Protein AF-A0A3B9IIK7-F1 (afdb_monomer_lite)

pLDDT: mean 71.23, std 21.03, range [29.05, 95.19]

Radius of gyration: 38.3 Å; chains: 1; bounding box: 77×109×126 Å

Structure (mmCIF, N/CA/C/O backbone):
data_AF-A0A3B9IIK7-F1
#
_entry.id   AF-A0A3B9IIK7-F1
#
loop_
_atom_site.group_PDB
_atom_site.id
_atom_site.type_symbol
_atom_site.label_atom_id
_atom_site.label_alt_id
_atom_site.label_comp_id
_atom_site.label_asym_id
_atom_site.label_entity_id
_atom_site.label_seq_id
_atom_site.pdbx_PDB_ins_code
_atom_site.Cartn_x
_atom_site.Cartn_y
_atom_site.Cartn_z
_atom_site.occupancy
_atom_site.B_iso_or_equiv
_atom_site.auth_seq_id
_atom_site.auth_comp_id
_atom_site.auth_asym_id
_atom_site.auth_atom_id
_atom_site.pdbx_PDB_model_num
ATOM 1 N N . MET A 1 1 ? 5.648 -10.644 32.430 1.00 85.00 1 MET A N 1
ATOM 2 C CA . MET A 1 1 ? 6.437 -9.452 32.807 1.00 85.00 1 MET A CA 1
ATOM 3 C C . MET A 1 1 ? 5.777 -8.237 32.180 1.00 85.00 1 MET A C 1
ATOM 5 O O . MET A 1 1 ? 5.478 -8.289 30.990 1.00 85.00 1 MET A O 1
ATOM 9 N N . ARG A 1 2 ? 5.523 -7.202 32.977 1.00 89.81 2 ARG A N 1
ATOM 10 C CA . ARG A 1 2 ? 4.944 -5.914 32.587 1.00 89.81 2 ARG A CA 1
ATOM 11 C C . ARG A 1 2 ? 6.006 -4.844 32.791 1.00 89.81 2 ARG A C 1
ATOM 13 O O . ARG A 1 2 ? 6.640 -4.828 33.842 1.00 89.81 2 ARG A O 1
ATOM 20 N N . LEU A 1 3 ? 6.192 -3.984 31.799 1.00 92.25 3 LEU A N 1
ATOM 21 C CA . LEU A 1 3 ? 7.087 -2.835 31.883 1.00 92.25 3 LEU A CA 1
ATOM 22 C C . LEU A 1 3 ? 6.270 -1.598 32.255 1.00 92.25 3 LEU A C 1
ATOM 24 O O . LEU A 1 3 ? 5.254 -1.325 31.619 1.00 92.25 3 LEU A O 1
ATOM 28 N N . VAL A 1 4 ? 6.706 -0.861 33.269 1.00 92.38 4 VAL A N 1
ATOM 29 C CA . VAL A 1 4 ? 6.161 0.443 33.654 1.00 92.38 4 VAL A CA 1
ATOM 30 C C . VAL A 1 4 ? 7.204 1.513 33.393 1.00 92.38 4 VAL A C 1
ATOM 32 O O . VAL A 1 4 ? 8.384 1.295 33.637 1.00 92.38 4 VAL A O 1
ATOM 35 N N . ILE A 1 5 ? 6.766 2.651 32.868 1.00 93.62 5 ILE A N 1
ATOM 36 C CA . ILE A 1 5 ? 7.626 3.777 32.527 1.00 93.62 5 ILE A CA 1
ATOM 37 C C . ILE A 1 5 ? 7.084 5.026 33.206 1.00 93.62 5 ILE A C 1
ATOM 39 O O . ILE A 1 5 ? 5.947 5.4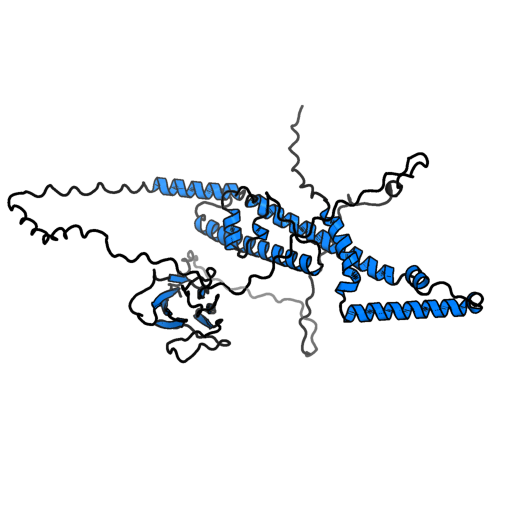35 32.950 1.00 93.62 5 ILE A O 1
ATOM 43 N N . ASP A 1 6 ? 7.932 5.639 34.024 1.00 93.44 6 ASP A N 1
ATOM 44 C CA . ASP A 1 6 ? 7.756 6.989 34.548 1.00 93.44 6 ASP A CA 1
ATOM 45 C C . ASP A 1 6 ? 8.715 7.939 33.829 1.00 93.44 6 ASP A C 1
ATOM 47 O O . ASP A 1 6 ? 9.881 7.609 33.612 1.00 93.44 6 ASP A O 1
ATOM 51 N N . ILE A 1 7 ? 8.225 9.117 33.454 1.00 94.06 7 ILE A N 1
ATOM 52 C CA . ILE A 1 7 ? 8.989 10.119 32.705 1.00 94.06 7 ILE A CA 1
ATOM 53 C C . ILE A 1 7 ? 9.181 11.330 33.608 1.00 94.06 7 ILE A C 1
ATOM 55 O O . ILE A 1 7 ? 8.227 11.776 34.238 1.00 94.06 7 ILE A O 1
ATOM 59 N N . ALA A 1 8 ? 10.391 11.869 33.657 1.00 92.38 8 ALA A N 1
ATOM 60 C CA . ALA A 1 8 ? 10.711 13.112 34.349 1.00 92.38 8 ALA A CA 1
ATOM 61 C C . ALA A 1 8 ? 11.723 13.925 33.534 1.00 92.38 8 ALA A C 1
ATOM 63 O O . ALA A 1 8 ? 12.375 13.388 32.629 1.00 92.38 8 ALA A O 1
ATOM 64 N N . HIS A 1 9 ? 11.876 15.208 33.856 1.00 91.50 9 HIS A N 1
ATOM 65 C CA . HIS A 1 9 ? 12.978 15.998 33.317 1.00 91.50 9 HIS A CA 1
ATOM 66 C C . HIS A 1 9 ? 14.288 15.572 33.980 1.00 91.50 9 HIS A C 1
ATOM 68 O O . HIS A 1 9 ? 14.325 15.127 35.127 1.00 91.50 9 HIS A O 1
ATOM 74 N N . ARG A 1 10 ? 15.394 15.700 33.252 1.00 87.62 10 ARG A N 1
ATOM 75 C CA . ARG A 1 10 ? 16.721 15.341 33.751 1.00 87.62 10 ARG A CA 1
ATOM 76 C C . ARG A 1 10 ? 17.155 16.209 34.928 1.00 87.62 10 ARG A C 1
ATOM 78 O O . ARG A 1 10 ? 17.771 15.679 35.853 1.00 87.62 10 ARG A O 1
ATOM 85 N N . ASP A 1 11 ? 16.808 17.491 34.889 1.00 87.69 11 ASP A N 1
ATOM 86 C CA . ASP A 1 11 ? 17.163 18.468 35.922 1.00 87.69 11 ASP A CA 1
ATOM 87 C C . ASP A 1 11 ? 16.229 18.416 37.139 1.00 87.69 11 ASP A C 1
ATOM 89 O O . ASP A 1 11 ? 16.626 18.801 38.236 1.00 87.69 11 ASP A O 1
ATOM 93 N N . ASP A 1 12 ? 15.022 17.868 36.969 1.00 88.25 12 ASP A N 1
ATOM 94 C CA . ASP A 1 12 ? 14.073 17.600 38.051 1.00 88.25 12 ASP A CA 1
ATOM 95 C C . ASP A 1 12 ? 13.498 16.175 37.941 1.00 88.25 12 ASP A C 1
ATOM 97 O O . ASP A 1 12 ? 12.369 15.969 37.484 1.00 88.25 12 ASP A O 1
ATOM 101 N N . PRO A 1 13 ? 14.272 15.153 38.352 1.00 80.94 13 PRO A N 1
ATOM 102 C CA . PRO A 1 13 ? 13.839 13.764 38.268 1.00 80.94 13 PRO A CA 1
ATOM 103 C C . PRO A 1 13 ? 12.770 13.390 39.309 1.00 80.94 13 PRO A C 1
ATOM 105 O O . PRO A 1 13 ? 12.260 12.271 39.256 1.00 80.94 13 PRO A O 1
ATOM 108 N N . ALA A 1 14 ? 12.459 14.268 40.272 1.00 80.12 14 ALA A N 1
ATOM 109 C CA . ALA A 1 14 ? 11.438 14.015 41.291 1.00 80.12 14 ALA A CA 1
ATOM 110 C C . ALA A 1 14 ? 10.023 14.314 40.772 1.00 80.12 14 ALA A C 1
ATOM 112 O O . ALA A 1 14 ? 9.061 13.654 41.179 1.00 80.12 14 ALA A O 1
ATOM 113 N N . THR A 1 15 ? 9.897 15.268 39.849 1.00 85.00 15 THR A N 1
ATOM 114 C CA . THR A 1 15 ? 8.614 15.664 39.269 1.00 85.00 15 THR A CA 1
ATOM 115 C C . THR A 1 15 ? 8.308 14.842 38.023 1.00 85.00 15 THR A C 1
ATOM 117 O O . THR A 1 15 ? 8.956 14.962 36.982 1.00 85.00 15 THR A O 1
ATOM 120 N N . ARG A 1 16 ? 7.282 13.990 38.114 1.00 87.94 16 ARG A N 1
ATOM 121 C CA . ARG A 1 16 ? 6.834 13.171 36.983 1.00 87.94 16 ARG A CA 1
ATOM 122 C C . ARG A 1 16 ? 6.048 13.992 35.960 1.00 87.94 16 ARG A C 1
ATOM 124 O O . ARG A 1 16 ? 5.205 14.813 36.313 1.00 87.94 16 ARG A O 1
ATOM 131 N N . ILE A 1 17 ? 6.283 13.696 34.687 1.00 88.31 17 ILE A N 1
ATOM 132 C CA . ILE A 1 17 ? 5.619 14.289 33.529 1.00 88.31 17 ILE A CA 1
ATOM 133 C C . ILE A 1 17 ? 4.525 13.336 33.050 1.00 88.31 17 ILE A C 1
ATOM 135 O O . ILE A 1 17 ? 4.786 12.323 32.396 1.00 88.31 17 ILE A O 1
ATOM 139 N N . GLY A 1 18 ? 3.277 13.688 33.355 1.00 85.69 18 GLY A N 1
ATOM 140 C CA . GLY A 1 18 ? 2.108 12.903 32.968 1.00 85.69 18 GLY A CA 1
ATOM 141 C C . GLY A 1 18 ? 1.957 11.580 33.738 1.00 85.69 18 GLY A C 1
ATOM 142 O O . GLY A 1 18 ? 2.657 11.332 34.721 1.00 85.69 18 GLY A O 1
ATOM 143 N N . PRO A 1 19 ? 0.995 10.732 33.332 1.00 85.94 19 PRO A N 1
ATOM 144 C CA . PRO A 1 19 ? 0.723 9.467 34.004 1.00 85.94 19 PRO A CA 1
ATOM 145 C C . PRO A 1 19 ? 1.765 8.392 33.663 1.00 85.94 19 PRO A C 1
ATOM 147 O O . PRO A 1 19 ? 2.242 8.312 32.527 1.00 85.94 19 PRO A O 1
ATOM 150 N N . SER A 1 20 ? 2.042 7.507 34.627 1.00 86.75 20 SER A N 1
ATOM 151 C CA . SER A 1 20 ? 2.836 6.292 34.415 1.00 86.75 20 SER A CA 1
ATOM 152 C C . SER A 1 20 ? 2.223 5.440 33.305 1.00 86.75 20 SER A C 1
ATOM 154 O O . SER A 1 20 ? 1.013 5.196 33.283 1.00 86.75 20 SER A O 1
ATOM 156 N N . ARG A 1 21 ? 3.057 4.953 32.386 1.00 87.94 21 ARG A N 1
ATOM 157 C CA . ARG A 1 21 ? 2.612 4.125 31.257 1.00 87.94 21 ARG A CA 1
ATOM 158 C C . ARG A 1 21 ? 3.005 2.677 31.503 1.00 87.94 21 ARG A C 1
ATOM 160 O O . ARG A 1 21 ? 4.124 2.423 31.933 1.00 87.94 21 ARG A O 1
ATOM 167 N N . SER A 1 22 ? 2.109 1.730 31.228 1.00 87.88 22 SER A N 1
ATOM 168 C CA . SER A 1 22 ? 2.391 0.299 31.391 1.00 87.88 22 SER A CA 1
ATOM 169 C C . SER A 1 22 ? 2.180 -0.478 30.095 1.00 87.88 22 SER A C 1
ATOM 171 O O . SER A 1 22 ? 1.254 -0.200 29.332 1.00 87.88 22 SER A O 1
ATOM 173 N N . PHE A 1 23 ? 3.070 -1.434 29.836 1.00 86.44 23 PHE A N 1
ATOM 174 C CA . PHE A 1 23 ? 3.128 -2.200 28.597 1.00 86.44 23 PHE A CA 1
ATOM 175 C C . PHE A 1 23 ? 3.334 -3.688 28.902 1.00 86.44 23 PHE A C 1
ATOM 177 O O . PHE A 1 23 ? 4.307 -4.083 29.551 1.00 86.44 23 PHE A O 1
ATOM 184 N N . ASP A 1 24 ? 2.414 -4.521 28.413 1.00 85.00 24 ASP A N 1
ATOM 185 C CA . ASP A 1 24 ? 2.441 -5.971 28.607 1.00 85.00 24 ASP A CA 1
ATOM 186 C C . ASP A 1 24 ? 3.097 -6.679 27.429 1.00 85.00 24 ASP A C 1
ATOM 188 O O . ASP A 1 24 ? 2.562 -6.654 26.323 1.00 85.00 24 ASP A O 1
ATOM 192 N N . ARG A 1 25 ? 4.241 -7.335 27.689 1.00 78.81 25 ARG A N 1
ATOM 193 C CA . ARG A 1 25 ? 4.916 -8.292 26.785 1.00 78.81 25 ARG A CA 1
ATOM 194 C C . ARG A 1 25 ? 4.997 -7.837 25.312 1.00 78.81 25 ARG A C 1
ATOM 196 O O . ARG A 1 25 ? 4.957 -8.669 24.410 1.00 78.81 25 ARG A O 1
ATOM 203 N N . ARG A 1 26 ? 5.109 -6.527 25.069 1.00 83.31 26 ARG A N 1
ATOM 204 C CA . ARG A 1 26 ? 5.213 -5.911 23.740 1.00 83.31 26 ARG A CA 1
ATOM 205 C C . ARG A 1 26 ? 6.315 -4.866 23.723 1.00 83.31 26 ARG A C 1
ATOM 207 O O . ARG A 1 26 ? 6.535 -4.201 24.735 1.00 83.31 26 ARG A O 1
ATOM 214 N N . GLY A 1 27 ? 6.964 -4.709 22.574 1.00 83.00 27 GLY A N 1
ATOM 215 C CA . GLY A 1 27 ? 7.907 -3.620 22.373 1.00 83.00 27 GLY A CA 1
ATOM 216 C C . GLY A 1 27 ? 7.222 -2.247 22.305 1.00 83.00 27 GLY A C 1
ATOM 217 O O . GLY A 1 27 ? 6.019 -2.159 22.039 1.00 83.00 27 GLY A O 1
ATOM 218 N N . LEU A 1 28 ? 7.984 -1.182 22.547 1.00 91.12 28 LEU A N 1
ATOM 219 C CA . LEU A 1 28 ? 7.532 0.210 22.500 1.00 91.12 28 LEU A CA 1
ATOM 220 C C . LEU A 1 28 ? 8.616 1.130 21.929 1.00 91.12 28 LEU A C 1
ATOM 222 O O . LEU A 1 28 ? 9.812 0.914 22.135 1.00 91.12 28 LEU A O 1
ATOM 226 N N . ARG A 1 29 ? 8.191 2.186 21.239 1.00 94.31 29 ARG A N 1
ATOM 227 C CA . ARG A 1 29 ? 9.078 3.214 20.683 1.00 94.31 29 ARG A CA 1
ATOM 228 C C . ARG A 1 29 ? 9.052 4.482 21.528 1.00 94.31 29 ARG A C 1
ATOM 230 O O . ARG A 1 29 ? 7.986 4.910 21.972 1.00 94.31 29 ARG A O 1
ATOM 237 N N . VAL A 1 30 ? 10.213 5.107 21.689 1.00 94.00 30 VAL A N 1
ATOM 238 C CA . VAL A 1 30 ? 10.399 6.377 22.402 1.00 94.00 30 VAL A CA 1
ATOM 239 C C . VAL A 1 30 ? 11.042 7.395 21.461 1.00 94.00 30 VAL A C 1
ATOM 241 O O . VAL A 1 30 ? 12.014 7.075 20.775 1.00 94.00 30 VAL A O 1
ATOM 244 N N . GLY A 1 31 ? 10.544 8.630 21.428 1.00 93.75 31 GLY A N 1
ATOM 245 C CA . GLY A 1 31 ? 11.160 9.725 20.668 1.00 93.75 31 GLY A CA 1
ATOM 246 C C . GLY A 1 31 ? 10.244 10.937 20.513 1.00 93.75 31 GLY A C 1
ATOM 247 O O . GLY A 1 31 ? 9.132 10.942 21.034 1.00 93.75 31 GLY A O 1
ATOM 248 N N . ARG A 1 32 ? 10.673 11.957 19.758 1.00 94.31 32 ARG A N 1
ATOM 249 C CA . ARG A 1 32 ? 9.868 13.185 19.572 1.00 94.31 32 ARG A CA 1
ATOM 250 C C . ARG A 1 32 ? 8.731 13.060 18.558 1.00 94.31 32 ARG A C 1
ATOM 252 O O . ARG A 1 32 ? 7.853 13.912 18.488 1.00 94.31 32 ARG A O 1
ATOM 259 N N . GLY A 1 33 ? 8.788 12.051 17.689 1.00 89.19 33 GLY A N 1
ATOM 260 C CA . GLY A 1 33 ? 7.778 11.847 16.654 1.00 89.19 33 GLY A CA 1
ATOM 261 C C . GLY A 1 33 ? 6.434 11.423 17.260 1.00 89.19 33 GLY A C 1
ATOM 262 O O . GLY A 1 33 ? 6.428 10.611 18.186 1.00 89.19 33 GLY A O 1
ATOM 263 N N . PRO A 1 34 ? 5.292 11.886 16.718 1.00 90.25 34 PRO A N 1
ATOM 264 C CA . PRO A 1 34 ? 3.968 11.551 17.251 1.00 90.25 34 PRO A CA 1
ATOM 265 C C . PRO A 1 34 ? 3.583 10.069 17.080 1.00 90.25 34 PRO A C 1
ATOM 267 O O . PRO A 1 34 ? 2.626 9.614 17.692 1.00 90.25 34 PRO A O 1
ATOM 270 N N . ALA A 1 35 ? 4.327 9.303 16.273 1.00 84.75 35 ALA A N 1
ATOM 271 C CA . ALA A 1 35 ? 4.104 7.873 16.031 1.00 84.75 35 ALA A CA 1
ATOM 272 C C . ALA A 1 35 ? 4.755 6.934 17.082 1.00 84.75 35 ALA A C 1
ATOM 274 O O . ALA A 1 35 ? 4.702 5.705 16.940 1.00 84.75 35 ALA A O 1
ATOM 275 N N . ASN A 1 36 ? 5.412 7.492 18.107 1.00 90.56 36 ASN A N 1
ATOM 276 C CA . ASN A 1 36 ? 6.028 6.729 19.198 1.00 90.56 36 ASN A CA 1
ATOM 277 C C . ASN A 1 36 ? 5.019 6.419 20.311 1.00 90.56 36 ASN A C 1
ATOM 279 O O . ASN A 1 36 ? 4.158 7.237 20.618 1.00 90.56 36 ASN A O 1
ATOM 283 N N . ASP A 1 37 ? 5.166 5.268 20.971 1.00 90.88 37 ASP A N 1
ATOM 284 C CA . ASP A 1 37 ? 4.362 4.915 22.151 1.00 90.88 37 ASP A CA 1
ATOM 285 C C . ASP A 1 37 ? 4.636 5.867 23.331 1.00 90.88 37 ASP A C 1
ATOM 287 O O . ASP A 1 37 ? 3.746 6.167 24.134 1.00 90.88 37 ASP A O 1
ATOM 291 N N . VAL A 1 38 ? 5.875 6.359 23.433 1.00 91.31 38 VAL A N 1
ATOM 292 C CA . VAL A 1 38 ? 6.295 7.415 24.357 1.00 91.31 38 VAL A CA 1
ATOM 293 C C . VAL A 1 38 ? 6.802 8.604 23.546 1.00 91.31 38 VAL A C 1
ATOM 295 O O . VAL A 1 38 ? 7.923 8.597 23.034 1.00 91.31 38 VAL A O 1
ATOM 298 N N . VAL A 1 39 ? 5.947 9.619 23.421 1.00 93.38 39 VAL A N 1
ATOM 299 C CA . VAL A 1 39 ? 6.274 10.885 22.757 1.00 93.38 39 VAL A CA 1
ATOM 300 C C . VAL A 1 39 ? 6.866 11.845 23.783 1.00 93.38 39 VAL A C 1
ATOM 302 O O . VAL A 1 39 ? 6.228 12.114 24.801 1.00 93.38 39 VAL A O 1
ATOM 305 N N . LEU A 1 40 ? 8.074 12.337 23.513 1.00 91.56 40 LEU A N 1
ATOM 306 C CA . LEU A 1 40 ? 8.764 13.341 24.326 1.00 91.56 40 LEU A CA 1
ATOM 307 C C . LEU A 1 40 ? 8.722 14.686 23.598 1.00 91.56 40 LEU A C 1
ATOM 309 O O . LEU A 1 40 ? 9.105 14.750 22.429 1.00 91.56 40 LEU A O 1
ATOM 313 N N . ASP A 1 41 ? 8.248 15.737 24.267 1.00 90.56 41 ASP A N 1
ATOM 314 C CA . ASP A 1 41 ? 8.225 17.074 23.674 1.00 90.56 41 ASP A CA 1
ATOM 315 C C . ASP A 1 41 ? 9.643 17.653 23.640 1.00 90.56 41 ASP A C 1
ATOM 317 O O . ASP A 1 41 ? 10.355 17.662 24.641 1.00 90.56 41 ASP A O 1
ATOM 321 N N . ASP A 1 42 ? 10.092 18.076 22.470 1.00 89.44 42 ASP A N 1
ATOM 322 C CA . ASP A 1 42 ? 11.491 18.421 22.233 1.00 89.44 42 ASP A CA 1
ATOM 323 C C . ASP A 1 42 ? 11.587 19.551 21.199 1.00 89.44 42 ASP A C 1
ATOM 325 O O . ASP A 1 42 ? 11.925 19.327 20.026 1.00 89.44 42 ASP A O 1
ATOM 329 N N . PRO A 1 43 ? 11.250 20.790 21.603 1.00 81.56 43 PRO A N 1
ATOM 330 C CA . PRO A 1 43 ? 11.284 21.950 20.715 1.00 81.56 43 PRO A CA 1
ATOM 331 C C . PRO A 1 43 ? 12.703 22.258 20.211 1.00 81.56 43 PRO A C 1
ATOM 333 O O . PRO A 1 43 ? 12.863 22.807 19.119 1.00 81.56 43 PRO A O 1
ATOM 336 N N . THR A 1 44 ? 13.736 21.856 20.958 1.00 84.44 44 THR A N 1
ATOM 337 C CA . THR A 1 44 ? 15.158 22.037 20.621 1.00 84.44 44 THR A CA 1
ATOM 338 C C . THR A 1 44 ? 15.692 20.977 19.647 1.00 84.44 44 THR A C 1
ATOM 340 O O . THR A 1 44 ? 16.799 21.128 19.131 1.00 84.44 44 THR A O 1
ATOM 343 N N . ARG A 1 45 ? 14.891 19.951 19.313 1.00 87.25 45 ARG A N 1
ATOM 344 C CA . ARG A 1 45 ? 15.199 18.878 18.345 1.00 87.25 45 ARG A CA 1
ATOM 345 C C . ARG A 1 45 ? 16.435 18.037 18.696 1.00 87.25 45 ARG A C 1
ATOM 347 O O . ARG A 1 45 ? 17.103 17.522 17.795 1.00 87.25 45 ARG A O 1
ATOM 354 N N . VAL A 1 46 ? 16.729 17.865 19.983 1.00 88.31 46 VAL A N 1
ATOM 355 C CA . VAL A 1 46 ? 17.820 17.010 20.481 1.00 88.31 46 VAL A CA 1
ATOM 356 C C . VAL A 1 46 ? 17.436 15.520 20.450 1.00 88.31 46 VAL A C 1
ATOM 358 O O . VAL A 1 46 ? 18.288 14.637 20.329 1.00 88.31 46 VAL A O 1
ATOM 361 N N . ILE A 1 47 ? 16.150 15.201 20.501 1.00 92.50 47 ILE A N 1
ATOM 362 C CA . ILE A 1 47 ? 15.594 13.853 20.491 1.00 92.50 47 ILE A CA 1
ATOM 363 C C . ILE A 1 47 ? 15.231 13.472 19.048 1.00 92.50 47 ILE A C 1
ATOM 365 O O . ILE A 1 47 ? 14.462 14.138 18.358 1.00 92.50 47 ILE A O 1
ATOM 369 N N . SER A 1 48 ? 15.772 12.360 18.546 1.00 90.69 48 SER A N 1
ATOM 370 C CA . SER A 1 48 ? 15.410 11.838 17.223 1.00 90.69 48 SER A CA 1
ATOM 371 C C . SER A 1 48 ? 13.913 11.503 17.106 1.00 90.69 48 SER A C 1
ATOM 373 O O . SER A 1 48 ? 13.239 11.183 18.087 1.00 90.69 48 SER A O 1
ATOM 375 N N . GLY A 1 49 ? 13.390 11.556 15.871 1.00 88.31 49 GLY A N 1
ATOM 376 C CA . GLY A 1 49 ? 11.988 11.242 15.562 1.00 88.31 49 GLY A CA 1
ATOM 377 C C . GLY A 1 49 ? 11.558 9.876 16.099 1.00 88.31 49 GLY A C 1
ATOM 378 O O . GLY A 1 49 ? 10.485 9.782 16.675 1.00 88.31 49 GLY A O 1
ATOM 379 N N . GLN A 1 50 ? 12.438 8.876 16.007 1.00 92.50 50 GLN A N 1
ATOM 380 C CA . GLN A 1 50 ? 12.418 7.639 16.788 1.00 92.50 50 GLN A CA 1
ATOM 381 C C . GLN A 1 50 ? 13.798 7.504 17.450 1.00 92.50 50 GLN A C 1
ATOM 383 O O . GLN A 1 50 ? 14.804 7.361 16.755 1.00 92.50 50 GLN A O 1
ATOM 388 N N . HIS A 1 51 ? 13.865 7.635 18.772 1.00 92.81 51 HIS A N 1
ATOM 389 C CA . HIS A 1 51 ? 15.122 7.741 19.516 1.00 92.81 51 HIS A CA 1
ATOM 390 C C . HIS A 1 51 ? 15.605 6.379 20.017 1.00 92.81 51 HIS A C 1
ATOM 392 O O . HIS A 1 51 ? 16.749 6.001 19.782 1.00 92.81 51 HIS A O 1
ATOM 398 N N . CYS A 1 52 ? 14.730 5.611 20.654 1.00 93.50 52 CYS A N 1
ATOM 399 C CA . CYS A 1 52 ? 15.048 4.250 21.059 1.00 93.50 52 CYS A CA 1
ATOM 400 C C . CYS A 1 52 ? 13.821 3.344 21.007 1.00 93.50 52 CYS A C 1
ATOM 402 O O . CYS A 1 52 ? 12.670 3.791 20.994 1.00 93.50 52 CYS A O 1
ATOM 404 N N . LEU A 1 53 ? 14.096 2.049 20.936 1.00 93.50 53 LEU A N 1
ATOM 405 C CA . LEU A 1 53 ? 13.122 0.971 20.931 1.00 93.50 53 LEU A CA 1
ATOM 406 C C . LEU A 1 53 ? 13.365 0.124 22.177 1.00 93.50 53 LEU A C 1
ATOM 408 O O . LEU A 1 53 ? 14.493 -0.291 22.415 1.00 93.50 53 LEU A O 1
ATOM 412 N N . ILE A 1 54 ? 12.331 -0.168 22.956 1.00 93.50 54 ILE A N 1
ATOM 413 C CA . ILE A 1 54 ? 12.394 -1.241 23.950 1.00 93.50 54 ILE A CA 1
ATOM 414 C C . ILE A 1 54 ? 11.643 -2.415 23.348 1.00 93.50 54 ILE A C 1
ATOM 416 O O . ILE A 1 54 ? 10.433 -2.333 23.201 1.00 93.50 54 ILE A O 1
ATOM 420 N N . ASP A 1 55 ? 12.343 -3.474 22.968 1.00 91.25 55 ASP A N 1
ATOM 421 C CA . ASP A 1 55 ? 11.752 -4.689 22.412 1.00 91.25 55 ASP A CA 1
ATOM 422 C C . ASP A 1 55 ? 11.503 -5.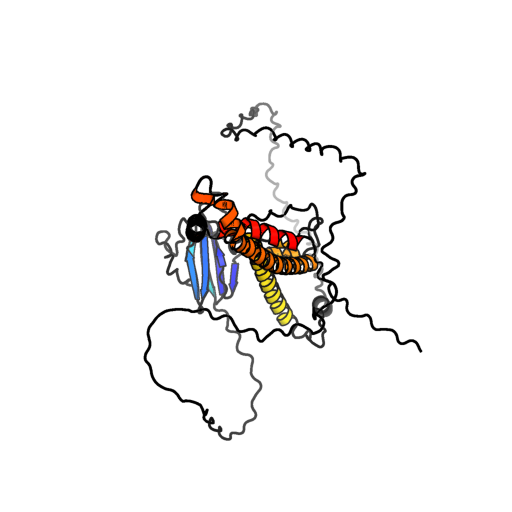735 23.511 1.00 91.25 55 ASP A C 1
ATOM 424 O O . ASP A 1 55 ? 12.156 -5.703 24.558 1.00 91.25 55 ASP A O 1
ATOM 428 N N . TYR A 1 56 ? 10.562 -6.655 23.295 1.00 89.25 56 TYR A N 1
ATOM 429 C CA . TYR A 1 56 ? 10.295 -7.768 24.210 1.00 89.25 56 TYR A CA 1
ATOM 430 C C . TYR A 1 56 ? 10.525 -9.098 23.499 1.00 89.25 56 TYR A C 1
ATOM 432 O O . TYR A 1 56 ? 9.708 -9.518 22.683 1.00 89.25 56 TYR A O 1
ATOM 440 N N . ASP A 1 57 ? 11.607 -9.784 23.862 1.00 83.38 57 ASP A N 1
ATOM 441 C CA . ASP A 1 57 ? 11.964 -11.090 23.308 1.00 83.38 57 ASP A CA 1
ATOM 442 C C . ASP A 1 57 ? 12.370 -12.068 24.417 1.00 83.38 57 ASP A C 1
ATOM 444 O O . ASP A 1 57 ? 12.957 -11.689 25.434 1.00 83.38 57 ASP A O 1
ATOM 448 N N . SER A 1 58 ? 12.046 -13.351 24.230 1.00 81.94 58 SER A N 1
ATOM 449 C CA . SER A 1 58 ? 12.480 -14.445 25.113 1.00 81.94 58 SER A CA 1
ATOM 450 C C . SER A 1 58 ? 12.216 -14.196 26.612 1.00 81.94 58 SER A C 1
ATOM 452 O O . SER A 1 58 ? 12.979 -14.614 27.486 1.00 81.94 58 SER A O 1
ATOM 454 N N . GLY A 1 59 ? 11.130 -13.483 26.931 1.00 83.44 59 GLY A N 1
ATOM 455 C CA . GLY A 1 59 ? 10.735 -13.168 28.304 1.00 83.44 59 GLY A CA 1
ATOM 456 C C . GLY A 1 59 ? 11.360 -11.904 28.909 1.00 83.44 59 GLY A C 1
ATOM 457 O O . GLY A 1 59 ? 11.032 -11.583 30.054 1.00 83.44 59 GLY A O 1
ATOM 458 N N . ARG A 1 60 ? 12.223 -11.182 28.182 1.00 89.75 60 ARG A N 1
ATOM 459 C CA . ARG A 1 60 ? 12.987 -10.025 28.680 1.00 89.75 60 ARG A CA 1
ATOM 460 C C . ARG A 1 60 ? 12.767 -8.792 27.806 1.00 89.75 60 ARG A C 1
ATOM 462 O O . ARG A 1 60 ? 12.562 -8.906 26.603 1.00 89.75 60 ARG A O 1
ATOM 469 N N . PHE A 1 61 ? 12.855 -7.613 28.417 1.00 92.19 61 PHE A N 1
ATOM 470 C CA . PHE A 1 61 ? 12.865 -6.348 27.685 1.00 92.19 61 PHE A CA 1
ATOM 471 C C . PHE A 1 61 ? 14.300 -5.960 27.315 1.00 92.19 61 PHE A C 1
ATOM 473 O O . PHE A 1 61 ? 15.220 -6.127 28.121 1.00 92.19 61 PHE A O 1
ATOM 480 N N . ARG A 1 62 ? 14.504 -5.443 26.102 1.00 93.56 62 ARG A N 1
ATOM 481 C CA . ARG A 1 62 ? 15.804 -4.974 25.612 1.00 93.56 62 ARG A CA 1
ATOM 482 C C . ARG A 1 62 ? 15.673 -3.594 24.980 1.00 93.56 62 ARG A C 1
ATOM 484 O O . ARG A 1 62 ? 14.927 -3.423 24.027 1.00 93.56 62 ARG A O 1
ATOM 491 N N . LEU A 1 63 ? 16.429 -2.629 25.487 1.00 93.38 63 LEU A N 1
ATOM 492 C CA . LEU A 1 63 ? 16.548 -1.284 24.938 1.00 93.38 63 LEU A CA 1
ATOM 493 C C . LEU A 1 63 ? 17.568 -1.270 23.787 1.00 93.38 63 LEU A C 1
ATOM 495 O O . LEU A 1 63 ? 18.702 -1.718 23.951 1.00 93.38 63 LEU A O 1
ATOM 499 N N . ILE A 1 64 ? 17.179 -0.728 22.640 1.00 92.31 64 ILE A N 1
ATOM 500 C CA . ILE A 1 64 ? 17.975 -0.579 21.421 1.00 92.31 64 ILE A CA 1
ATOM 501 C C . ILE A 1 64 ? 17.982 0.907 21.054 1.00 92.31 64 ILE A C 1
ATOM 503 O O . ILE A 1 64 ? 16.926 1.516 20.866 1.00 92.31 64 ILE A O 1
ATOM 507 N N . ASP A 1 65 ? 19.170 1.501 20.960 1.00 93.19 65 ASP A N 1
ATOM 508 C CA . ASP A 1 65 ? 19.333 2.896 20.547 1.00 93.19 65 ASP A CA 1
ATOM 509 C C . ASP A 1 65 ? 19.250 3.032 19.020 1.00 93.19 65 ASP A C 1
ATOM 511 O O . ASP A 1 65 ? 20.019 2.404 18.292 1.00 93.19 65 ASP A O 1
ATOM 515 N N . THR A 1 66 ? 18.345 3.884 18.534 1.00 91.06 66 THR A N 1
ATOM 516 C CA . THR A 1 66 ? 18.203 4.230 17.107 1.00 91.06 66 THR A CA 1
ATOM 517 C C . THR A 1 66 ? 18.459 5.715 16.846 1.00 91.06 66 THR A C 1
ATOM 519 O O . THR A 1 66 ? 18.170 6.219 15.761 1.00 91.06 66 THR A O 1
ATOM 522 N N . SER A 1 67 ? 18.953 6.440 17.848 1.00 89.44 67 SER A N 1
ATOM 523 C CA . SER A 1 67 ? 19.062 7.892 17.820 1.00 89.44 67 SER A CA 1
ATOM 524 C C . SER A 1 67 ? 20.364 8.383 17.203 1.00 89.44 67 SER A C 1
ATOM 526 O O . SER A 1 67 ? 21.350 7.656 17.094 1.00 89.44 67 SER A O 1
ATOM 528 N N . THR A 1 68 ? 20.391 9.668 16.853 1.00 87.38 68 THR A N 1
ATOM 529 C CA . THR A 1 68 ? 21.624 10.359 16.453 1.00 87.38 68 THR A CA 1
ATOM 530 C C . THR A 1 68 ? 22.515 10.667 17.661 1.00 87.38 68 THR A C 1
ATOM 532 O O . THR A 1 68 ? 23.727 10.486 17.577 1.00 87.38 68 THR A O 1
ATOM 535 N N . ASN A 1 69 ? 21.917 11.078 18.787 1.00 85.38 69 ASN A N 1
ATOM 536 C CA . ASN A 1 69 ? 22.626 11.623 19.956 1.00 85.38 69 ASN A CA 1
ATOM 537 C C . ASN A 1 69 ? 22.936 10.591 21.058 1.00 85.38 69 ASN A C 1
ATOM 539 O O . ASN A 1 69 ? 23.684 10.893 21.985 1.00 85.38 69 ASN A O 1
ATOM 543 N N . GLY A 1 70 ? 22.421 9.370 20.923 1.00 88.44 70 GLY A N 1
ATOM 544 C CA . GLY A 1 70 ? 22.621 8.261 21.849 1.00 88.44 70 GLY A CA 1
ATOM 545 C C . GLY A 1 70 ? 21.596 8.218 22.985 1.00 88.44 70 GLY A C 1
ATOM 546 O O . GLY A 1 70 ? 21.196 9.243 23.533 1.00 88.44 70 GLY A O 1
ATOM 547 N N . SER A 1 71 ? 21.232 6.997 23.372 1.00 91.31 71 SER A N 1
ATOM 548 C CA . SER A 1 71 ? 20.508 6.685 24.608 1.00 91.31 71 SER A CA 1
ATOM 549 C C . SER A 1 71 ? 21.495 6.182 25.657 1.00 91.31 71 SER A C 1
ATOM 551 O O . SER A 1 71 ? 22.386 5.395 25.329 1.00 91.31 71 SER A O 1
ATOM 553 N N . PHE A 1 72 ? 21.327 6.575 26.917 1.00 92.56 72 PHE A N 1
ATOM 554 C CA . PHE A 1 72 ? 22.238 6.197 28.006 1.00 92.56 72 PHE A CA 1
ATOM 555 C C . PHE A 1 72 ? 21.461 5.512 29.124 1.00 92.56 72 PHE A C 1
ATOM 557 O O . PHE A 1 72 ? 20.346 5.927 29.421 1.00 92.56 72 PHE A O 1
ATOM 564 N N . VAL A 1 73 ? 22.027 4.485 29.760 1.00 92.38 73 VAL A N 1
ATOM 565 C CA . VAL A 1 73 ? 21.353 3.756 30.850 1.00 92.38 73 VAL A CA 1
ATOM 566 C C . VAL A 1 73 ? 22.186 3.819 32.115 1.00 92.38 73 VAL A C 1
ATOM 568 O O . VAL A 1 73 ? 23.349 3.419 32.099 1.00 92.38 73 VAL A O 1
ATOM 571 N N . ASN A 1 74 ? 21.574 4.290 33.204 1.00 89.62 74 ASN A N 1
ATOM 572 C CA . ASN A 1 74 ? 22.110 4.444 34.564 1.00 89.62 74 ASN A CA 1
ATOM 573 C C . ASN A 1 74 ? 23.314 5.398 34.700 1.00 89.62 74 ASN A C 1
ATOM 575 O O . ASN A 1 74 ? 23.423 6.096 35.705 1.00 89.62 74 ASN A O 1
ATOM 579 N N . ASP A 1 75 ? 24.169 5.492 33.683 1.00 85.25 75 ASP A N 1
ATOM 580 C CA . ASP A 1 75 ? 25.277 6.431 33.570 1.00 85.25 75 ASP A CA 1
ATOM 581 C C . ASP A 1 75 ? 25.128 7.256 32.277 1.00 85.25 75 ASP A C 1
ATOM 583 O O . ASP A 1 75 ? 25.249 6.700 31.180 1.00 85.25 75 ASP A O 1
ATOM 587 N N . PRO A 1 76 ? 24.921 8.585 32.363 1.00 77.62 76 PRO A N 1
ATOM 588 C CA . PRO A 1 76 ? 24.772 9.459 31.200 1.00 77.62 76 PRO A CA 1
ATOM 589 C C . PRO A 1 76 ? 26.046 9.594 30.346 1.00 77.62 76 PRO A C 1
ATOM 591 O O . PRO A 1 76 ? 26.032 10.310 29.350 1.00 77.62 76 PRO A O 1
ATOM 594 N N . ARG A 1 77 ? 27.159 8.951 30.723 1.00 77.88 77 ARG A N 1
ATOM 595 C CA . ARG A 1 77 ? 28.397 8.897 29.928 1.00 77.88 77 ARG A CA 1
ATOM 596 C C . ARG A 1 77 ? 28.563 7.596 29.150 1.00 77.88 77 ARG A C 1
ATOM 598 O O . ARG A 1 77 ? 29.470 7.503 28.325 1.00 77.88 77 ARG A O 1
ATOM 605 N N . ARG A 1 78 ? 27.718 6.592 29.398 1.00 78.44 78 ARG A N 1
ATOM 606 C CA . ARG A 1 78 ? 27.831 5.271 28.777 1.00 78.44 78 ARG A CA 1
ATOM 607 C C . ARG A 1 78 ? 26.644 5.005 27.845 1.00 78.44 78 ARG A C 1
ATOM 609 O O . ARG A 1 78 ? 25.570 4.639 28.324 1.00 78.44 78 ARG A O 1
ATOM 616 N N . PRO A 1 79 ? 26.812 5.192 26.524 1.00 88.75 79 PRO A N 1
ATOM 617 C CA . PRO A 1 79 ? 25.729 4.961 25.583 1.00 88.75 79 PRO A CA 1
ATOM 618 C C . PRO A 1 79 ? 25.409 3.469 25.468 1.00 88.75 79 PRO A C 1
ATOM 620 O O . PRO A 1 79 ? 26.274 2.604 25.641 1.00 88.75 79 PRO A O 1
ATOM 623 N N . VAL A 1 80 ? 24.157 3.176 25.136 1.00 88.75 80 VAL A N 1
ATOM 624 C CA . VAL A 1 80 ? 23.684 1.824 24.843 1.00 88.75 80 VAL A CA 1
ATOM 625 C C . VAL A 1 80 ? 24.347 1.326 23.553 1.00 88.75 80 VAL A C 1
ATOM 627 O O . VAL A 1 80 ? 24.273 2.011 22.530 1.00 88.75 80 VAL A O 1
ATOM 630 N N . PRO A 1 81 ? 24.977 0.137 23.549 1.00 82.75 81 PRO A N 1
ATOM 631 C CA . PRO A 1 81 ? 25.539 -0.439 22.331 1.00 82.75 81 PRO A CA 1
ATOM 632 C C . PRO A 1 81 ? 24.437 -0.713 21.299 1.00 82.75 81 PRO A C 1
ATOM 634 O O . PRO A 1 81 ? 23.501 -1.456 21.586 1.00 82.75 81 PRO A O 1
ATOM 637 N N . ARG A 1 82 ? 24.553 -0.155 20.088 1.00 78.69 82 ARG A N 1
ATOM 638 C CA . ARG A 1 82 ? 23.506 -0.275 19.053 1.00 78.69 82 ARG A CA 1
ATOM 639 C C . ARG A 1 82 ? 23.290 -1.703 18.547 1.00 78.69 82 ARG A C 1
ATOM 641 O O . ARG A 1 82 ? 22.164 -2.056 18.226 1.00 78.69 82 ARG A O 1
ATOM 648 N N . GLU A 1 83 ? 24.337 -2.529 18.510 1.00 74.12 83 GLU A N 1
ATOM 649 C CA . GLU A 1 83 ? 24.234 -3.905 17.998 1.00 74.12 83 GLU A CA 1
ATOM 650 C C . GLU A 1 83 ? 23.700 -4.900 19.034 1.00 74.12 83 GLU A C 1
ATOM 652 O O . GLU A 1 83 ? 22.928 -5.798 18.707 1.00 74.12 83 GLU A O 1
ATOM 657 N N . THR A 1 84 ? 24.100 -4.756 20.300 1.00 78.62 84 THR A N 1
ATOM 658 C CA . THR A 1 84 ? 23.712 -5.699 21.362 1.00 78.62 84 THR A CA 1
ATOM 659 C C . THR A 1 84 ? 22.462 -5.246 22.118 1.00 78.62 84 THR A C 1
ATOM 661 O O . THR A 1 84 ? 21.706 -6.089 22.608 1.00 78.62 84 THR A O 1
ATOM 664 N N . GLY A 1 85 ? 22.230 -3.932 22.198 1.00 88.00 85 GLY A N 1
ATOM 665 C CA . GLY A 1 85 ? 21.247 -3.316 23.083 1.00 88.00 85 GLY A CA 1
ATOM 666 C C . GLY A 1 85 ? 21.622 -3.436 24.565 1.00 88.00 85 GLY A C 1
ATOM 667 O O . GLY A 1 85 ? 22.694 -3.922 24.929 1.00 88.00 85 GLY A O 1
ATOM 668 N N . HIS A 1 86 ? 20.713 -3.004 25.434 1.00 91.94 86 HIS A N 1
ATOM 669 C CA . HIS A 1 86 ? 20.800 -3.149 26.888 1.00 91.94 86 HIS A CA 1
ATOM 670 C C . HIS A 1 86 ? 19.607 -3.958 27.395 1.00 91.94 86 HIS A C 1
ATOM 672 O O . HIS A 1 86 ? 18.462 -3.631 27.089 1.00 91.94 86 HIS A O 1
ATOM 678 N N . VAL A 1 87 ? 19.853 -5.032 28.147 1.00 92.62 87 VAL A N 1
ATOM 679 C CA . VAL A 1 87 ? 18.770 -5.807 28.772 1.00 92.62 87 VAL A CA 1
ATOM 680 C C . VAL A 1 87 ? 18.231 -4.998 29.942 1.00 92.62 87 VAL A C 1
ATOM 682 O O . VAL A 1 87 ? 18.966 -4.735 30.886 1.00 92.62 87 VAL A O 1
ATOM 685 N N . VAL A 1 88 ? 16.956 -4.624 29.867 1.00 92.81 88 VAL A N 1
ATOM 686 C CA . VAL A 1 88 ? 16.300 -3.791 30.876 1.00 92.81 88 VAL A CA 1
ATOM 687 C C . VAL A 1 88 ? 16.223 -4.553 32.197 1.00 92.81 88 VAL A C 1
ATOM 689 O O . VAL A 1 88 ? 15.750 -5.694 32.236 1.00 92.81 88 VAL A O 1
ATOM 692 N N . ALA A 1 89 ? 16.667 -3.903 33.266 1.00 92.81 89 ALA A N 1
ATOM 693 C CA . ALA A 1 89 ? 16.498 -4.326 34.645 1.00 92.81 89 ALA A CA 1
ATOM 694 C C . ALA A 1 89 ? 15.437 -3.469 35.356 1.00 92.81 89 ALA A C 1
ATOM 696 O O . ALA A 1 89 ? 15.091 -2.374 34.911 1.00 92.81 89 ALA A O 1
ATOM 697 N N . ASP A 1 90 ? 14.905 -3.990 36.462 1.00 91.50 90 ASP A N 1
ATOM 698 C CA . ASP A 1 90 ? 13.983 -3.238 37.312 1.00 91.50 90 ASP A CA 1
ATOM 699 C C . ASP A 1 90 ? 14.702 -2.036 37.942 1.00 91.50 90 ASP A C 1
ATOM 701 O O . ASP A 1 90 ? 15.771 -2.189 38.535 1.00 91.50 90 ASP A O 1
ATOM 705 N N . GLY A 1 91 ? 14.127 -0.844 37.786 1.00 90.44 91 GLY A N 1
ATOM 706 C CA . GLY A 1 91 ? 14.688 0.422 38.256 1.00 90.44 91 GLY A CA 1
ATOM 707 C C . GLY A 1 91 ? 15.659 1.111 37.289 1.00 90.44 91 GLY A C 1
ATOM 708 O O . GLY A 1 91 ? 16.212 2.151 37.652 1.00 90.44 91 GLY A O 1
ATOM 709 N N . ASP A 1 92 ? 15.876 0.581 36.080 1.00 94.06 92 ASP A N 1
ATOM 710 C CA . ASP A 1 92 ? 16.790 1.192 35.107 1.00 94.06 92 ASP A CA 1
ATOM 711 C C . ASP A 1 92 ? 16.352 2.615 34.728 1.00 94.06 92 ASP A C 1
ATOM 713 O O . ASP A 1 92 ? 15.185 2.872 34.428 1.00 94.06 92 ASP A O 1
ATOM 717 N N . ARG A 1 93 ? 17.312 3.545 34.687 1.00 93.69 93 ARG A N 1
ATOM 718 C CA . ARG A 1 93 ? 17.088 4.941 34.289 1.00 93.69 93 ARG A CA 1
ATOM 719 C C . ARG A 1 93 ? 17.692 5.197 32.919 1.00 93.69 93 ARG A C 1
ATOM 721 O O . ARG A 1 93 ? 18.913 5.180 32.767 1.00 93.69 93 ARG A O 1
ATOM 728 N N . VAL A 1 94 ? 16.846 5.461 31.931 1.00 93.88 94 VAL A N 1
ATOM 729 C CA . VAL A 1 94 ? 17.258 5.765 30.558 1.00 93.88 94 VAL A CA 1
ATOM 730 C C . VAL A 1 94 ? 17.255 7.274 30.343 1.00 93.88 94 VAL A C 1
ATOM 732 O O . VAL A 1 94 ? 16.226 7.921 30.509 1.00 93.88 94 VAL A O 1
ATOM 735 N N . PHE A 1 95 ? 18.393 7.837 29.955 1.00 93.06 95 PHE A N 1
ATOM 736 C CA . PHE A 1 95 ? 18.537 9.249 29.615 1.00 93.06 95 PHE A CA 1
ATOM 737 C C . PHE A 1 95 ? 18.359 9.435 28.107 1.00 93.06 95 PHE A C 1
ATOM 739 O O . PHE A 1 95 ? 19.066 8.803 27.315 1.00 93.06 95 PHE A O 1
ATOM 746 N N . VAL A 1 96 ? 17.426 10.310 27.731 1.00 92.75 96 VAL A N 1
ATOM 747 C CA . VAL A 1 96 ? 17.078 10.644 26.344 1.00 92.75 96 VAL A CA 1
ATOM 748 C C . VAL A 1 96 ? 16.912 12.160 26.248 1.00 92.75 96 VAL A C 1
ATOM 750 O O . VAL A 1 96 ? 15.890 12.703 26.663 1.00 92.75 96 VAL A O 1
ATOM 753 N N . GLY A 1 97 ? 17.927 12.853 25.725 1.00 89.31 97 GLY A N 1
ATOM 754 C CA . GLY A 1 97 ? 17.962 14.321 25.745 1.00 89.31 97 GLY A CA 1
ATOM 755 C C . GLY A 1 97 ? 17.830 14.867 27.173 1.00 89.31 97 GLY A C 1
ATOM 756 O O . GLY A 1 97 ? 18.585 14.465 28.064 1.00 89.31 97 GLY A O 1
ATOM 757 N N . ASP A 1 98 ? 16.831 15.724 27.383 1.00 90.94 98 ASP A N 1
ATOM 758 C CA . ASP A 1 98 ? 16.526 16.360 28.674 1.00 90.94 98 ASP A CA 1
ATOM 759 C C . ASP A 1 98 ? 15.534 15.556 29.528 1.00 90.94 98 ASP A C 1
ATOM 761 O O . ASP A 1 98 ? 15.012 16.056 30.526 1.00 90.94 98 ASP A O 1
ATOM 765 N N . TYR A 1 99 ? 15.269 14.300 29.159 1.00 93.50 99 TYR A N 1
ATOM 766 C CA . TYR A 1 99 ? 14.352 13.416 29.869 1.00 93.50 99 TYR A CA 1
ATOM 767 C C . TYR A 1 99 ? 15.069 12.226 30.494 1.00 93.50 99 TYR A C 1
ATOM 769 O O . TYR A 1 99 ? 16.049 11.693 29.963 1.00 93.50 99 TYR A O 1
ATOM 777 N N . VAL A 1 100 ? 14.514 11.771 31.613 1.00 94.12 100 VAL A N 1
ATOM 778 C CA . VAL A 1 100 ? 14.874 10.517 32.269 1.00 94.12 100 VAL A CA 1
ATOM 779 C C . VAL A 1 100 ? 13.640 9.635 32.337 1.00 94.12 100 VAL A C 1
ATOM 781 O O . VAL A 1 100 ? 12.606 10.035 32.870 1.00 94.12 100 VAL A O 1
ATOM 784 N N . LEU A 1 101 ? 13.762 8.429 31.793 1.00 94.69 101 LEU A N 1
ATOM 785 C CA . LEU A 1 101 ? 12.739 7.399 31.827 1.00 94.69 101 LEU A CA 1
ATOM 786 C C . LEU A 1 101 ? 13.141 6.363 32.872 1.00 94.69 101 LEU A C 1
ATOM 788 O O . LEU A 1 101 ? 14.162 5.695 32.714 1.00 94.69 101 LEU A O 1
ATOM 792 N N . THR A 1 102 ? 12.347 6.219 33.924 1.00 94.81 102 THR A N 1
ATOM 793 C CA . THR A 1 102 ? 12.545 5.182 34.940 1.00 94.81 102 THR A CA 1
ATOM 794 C C . THR A 1 102 ? 11.716 3.960 34.562 1.00 94.81 102 THR A C 1
ATOM 796 O O . THR A 1 102 ? 10.497 4.058 34.409 1.00 94.81 102 THR A O 1
ATOM 799 N N . LEU A 1 103 ? 12.384 2.822 34.380 1.00 94.50 103 LEU A N 1
ATOM 800 C CA . LEU A 1 103 ? 11.803 1.564 33.926 1.00 94.50 103 LEU A CA 1
ATOM 801 C C . LEU A 1 103 ? 11.575 0.624 35.114 1.00 94.50 103 LEU A C 1
ATOM 803 O O . LEU A 1 103 ? 12.523 0.220 35.777 1.00 94.50 103 LEU A O 1
ATOM 807 N N . GLY A 1 104 ? 10.324 0.246 35.364 1.00 91.69 104 GLY A N 1
ATOM 808 C CA . GLY A 1 104 ? 9.940 -0.756 36.362 1.00 91.69 104 GLY A CA 1
ATOM 809 C C . GLY A 1 104 ? 9.508 -2.069 35.711 1.00 91.69 104 GLY A C 1
ATOM 810 O O . GLY A 1 104 ? 8.737 -2.063 34.751 1.00 91.69 104 GLY A O 1
ATOM 811 N N . LEU A 1 105 ? 9.964 -3.206 36.230 1.00 91.06 105 LEU A N 1
ATOM 812 C CA . LEU A 1 105 ? 9.578 -4.541 35.779 1.00 91.06 105 LEU A CA 1
ATOM 813 C C . LEU A 1 105 ? 8.717 -5.229 36.835 1.00 91.06 105 LEU A C 1
ATOM 815 O O . LEU A 1 105 ? 9.201 -5.668 37.874 1.00 91.06 105 LEU A O 1
ATOM 819 N N . MET A 1 106 ? 7.434 -5.406 36.527 1.00 85.94 106 MET A N 1
ATOM 820 C CA . MET A 1 106 ? 6.519 -6.157 37.380 1.00 85.94 106 MET A CA 1
ATOM 821 C C . MET A 1 106 ? 6.290 -7.577 36.846 1.00 85.94 106 MET A C 1
ATOM 823 O O . MET A 1 106 ? 5.942 -7.753 35.668 1.00 85.94 106 MET A O 1
ATOM 827 N N . PRO A 1 107 ? 6.416 -8.622 37.684 1.00 78.88 107 PRO A N 1
ATOM 828 C CA . PRO A 1 107 ? 5.961 -9.951 37.315 1.00 78.88 107 PRO A CA 1
ATOM 829 C C . PRO A 1 107 ? 4.440 -9.910 37.135 1.00 78.88 107 PRO A C 1
ATOM 831 O O . PRO A 1 107 ? 3.694 -9.526 38.029 1.00 78.88 107 PRO A O 1
ATOM 834 N N . VAL A 1 108 ? 3.983 -10.303 35.948 1.00 71.81 108 VAL A N 1
ATOM 835 C CA . VAL A 1 108 ? 2.565 -10.604 35.726 1.00 71.81 108 VAL A CA 1
ATOM 836 C C . VAL A 1 108 ? 2.422 -12.072 36.108 1.00 71.81 108 VAL A C 1
ATOM 838 O O . VAL A 1 108 ? 3.214 -12.859 35.574 1.00 71.81 108 VAL A O 1
ATOM 841 N N . PRO A 1 109 ? 1.513 -12.442 37.029 1.00 59.72 109 PRO A N 1
ATOM 842 C CA . PRO A 1 109 ? 1.248 -13.840 37.330 1.00 59.72 109 PRO A CA 1
ATOM 843 C C . PRO A 1 109 ? 0.979 -14.569 36.017 1.00 59.72 109 PRO A C 1
ATOM 845 O O . PRO A 1 109 ? 0.163 -14.103 35.222 1.00 59.72 109 PRO A O 1
ATOM 848 N N . ASP A 1 110 ? 1.697 -15.665 35.763 1.00 54.28 110 ASP A N 1
ATOM 849 C CA . ASP A 1 110 ? 1.296 -16.575 34.695 1.00 54.28 110 ASP A CA 1
ATOM 850 C C . ASP A 1 110 ? -0.134 -16.993 35.032 1.00 54.28 110 ASP A C 1
ATOM 852 O O . ASP A 1 110 ? -0.395 -17.490 36.133 1.00 54.28 110 ASP A O 1
ATOM 856 N N . GLU A 1 111 ? -1.067 -16.702 34.132 1.00 44.47 111 GLU A N 1
ATOM 857 C CA . GLU A 1 111 ? -2.437 -17.167 34.252 1.00 44.47 111 GLU A CA 1
ATOM 858 C C . GLU A 1 111 ? -2.363 -18.686 34.410 1.00 44.47 111 GLU A C 1
ATOM 860 O O . GLU A 1 111 ? -1.894 -19.401 33.520 1.00 44.47 111 GLU A O 1
ATOM 865 N N . ALA A 1 112 ? -2.694 -19.164 35.613 1.00 42.12 112 ALA A N 1
ATOM 866 C CA . ALA A 1 112 ? -2.586 -20.571 35.944 1.00 42.12 112 ALA A CA 1
ATOM 867 C C . ALA A 1 112 ? -3.366 -21.365 34.888 1.00 42.12 112 ALA A C 1
ATOM 869 O O . ALA A 1 112 ? -4.501 -20.994 34.576 1.00 42.12 112 ALA A O 1
ATOM 870 N N . PRO A 1 113 ? -2.795 -22.443 34.320 1.00 40.03 113 PRO A N 1
ATOM 871 C CA . PRO A 1 113 ? -3.502 -23.225 33.323 1.00 40.03 113 PRO A CA 1
ATOM 872 C C . PRO A 1 113 ? -4.822 -23.686 33.941 1.00 40.03 113 PRO A C 1
ATOM 874 O O . PRO A 1 113 ? -4.822 -24.304 35.009 1.00 40.03 113 PRO A O 1
ATOM 877 N N . ALA A 1 114 ? -5.932 -23.343 33.284 1.00 41.81 114 ALA A N 1
ATOM 878 C CA . ALA A 1 114 ? -7.276 -23.665 33.744 1.00 41.81 114 ALA A CA 1
ATOM 879 C C . ALA A 1 114 ? -7.364 -25.137 34.208 1.00 41.81 114 ALA A C 1
ATOM 881 O O . ALA A 1 114 ? -6.779 -26.024 33.565 1.00 41.81 114 ALA A O 1
ATOM 882 N N . PRO A 1 115 ? -8.067 -25.426 35.319 1.00 39.44 115 PRO A N 1
ATOM 883 C CA . PRO A 1 115 ? -8.128 -26.768 35.877 1.00 39.44 115 PRO A CA 1
ATOM 884 C C . PRO A 1 115 ? -8.738 -27.727 34.851 1.00 39.44 115 PRO A C 1
ATOM 886 O O . PRO A 1 115 ? -9.880 -27.574 34.419 1.00 39.44 115 PRO A O 1
ATOM 889 N N . ARG A 1 116 ? -7.957 -28.731 34.442 1.00 43.84 116 ARG A N 1
ATOM 890 C CA . ARG A 1 116 ? -8.437 -29.806 33.567 1.00 43.84 116 ARG A CA 1
ATOM 891 C C . ARG A 1 116 ? -9.501 -30.627 34.312 1.00 43.84 116 ARG A C 1
ATOM 893 O O . ARG A 1 116 ? -9.260 -30.981 35.468 1.00 43.84 116 ARG A O 1
ATOM 900 N N . PRO A 1 117 ? -10.629 -30.994 33.676 1.00 37.38 117 PRO A N 1
ATOM 901 C CA . PRO A 1 117 ? -11.600 -31.888 34.294 1.00 37.38 117 PRO A CA 1
ATOM 902 C C . PRO A 1 117 ? -10.975 -33.267 34.566 1.00 37.38 117 PRO A C 1
ATOM 904 O O . PRO A 1 117 ? -10.154 -33.772 33.794 1.00 37.38 117 PRO A O 1
ATOM 907 N N . ALA A 1 118 ? -11.341 -33.842 35.712 1.00 37.44 118 ALA A N 1
ATOM 908 C CA . ALA A 1 118 ? -10.752 -35.043 36.292 1.00 37.44 118 ALA A CA 1
ATOM 909 C C . ALA A 1 118 ? -10.862 -36.290 35.391 1.00 37.44 118 ALA A C 1
ATOM 911 O O . ALA A 1 118 ? -11.884 -36.546 34.756 1.00 37.44 118 ALA A O 1
ATOM 912 N N . ARG A 1 119 ? -9.803 -37.109 35.391 1.00 35.69 119 ARG A N 1
ATOM 913 C CA . ARG A 1 119 ? -9.784 -38.461 34.805 1.00 35.69 119 ARG A CA 1
ATOM 914 C C . ARG A 1 119 ? -10.588 -39.445 35.668 1.00 35.69 119 ARG A C 1
ATOM 916 O O . ARG A 1 119 ? -10.377 -39.453 36.880 1.00 35.69 119 ARG A O 1
ATOM 923 N N . PRO A 1 120 ? -11.339 -40.392 35.077 1.00 37.19 120 PRO A N 1
ATOM 924 C CA . PRO A 1 120 ? -11.638 -41.654 35.736 1.00 37.19 120 PRO A CA 1
ATOM 925 C C . PRO A 1 120 ? -10.385 -42.539 35.737 1.00 37.19 120 PRO A C 1
ATOM 927 O O . PRO A 1 120 ? -9.730 -42.746 34.712 1.00 37.19 120 PRO A O 1
ATOM 930 N N . LEU A 1 121 ? -10.047 -43.041 36.919 1.00 39.91 121 LEU A N 1
ATOM 931 C CA . LEU A 1 121 ? -9.026 -44.050 37.167 1.00 39.91 121 LEU A CA 1
ATOM 932 C C . LEU A 1 121 ? -9.460 -45.368 36.504 1.00 39.91 121 LEU A C 1
ATOM 934 O O . LEU A 1 121 ? -10.558 -45.817 36.800 1.00 39.91 121 LEU A O 1
ATOM 938 N N . HIS A 1 122 ? -8.632 -45.963 35.640 1.00 40.34 122 HIS A N 1
ATOM 939 C CA . HIS A 1 122 ? -8.261 -47.392 35.586 1.00 40.34 122 HIS A CA 1
ATOM 940 C C . HIS A 1 122 ? -7.152 -47.554 34.530 1.00 40.34 122 HIS A C 1
ATOM 942 O O . HIS A 1 122 ? -7.271 -47.106 33.391 1.00 40.34 122 HIS A O 1
ATOM 948 N N . ALA A 1 123 ? -6.024 -48.124 34.952 1.00 38.25 123 ALA A N 1
ATOM 949 C CA . ALA A 1 123 ? -4.811 -48.280 34.160 1.00 38.25 123 ALA A CA 1
ATOM 950 C C . ALA A 1 123 ? -4.822 -49.592 33.356 1.00 38.25 123 ALA A C 1
ATOM 952 O O . ALA A 1 123 ? -5.129 -50.645 33.907 1.00 38.25 123 ALA A O 1
ATOM 953 N N . ALA A 1 124 ? -4.404 -49.530 32.088 1.00 33.81 124 ALA A N 1
ATOM 954 C CA . ALA A 1 124 ? -3.894 -50.657 31.299 1.00 33.81 124 ALA A CA 1
ATOM 955 C C . ALA A 1 124 ? -2.934 -50.126 30.202 1.00 33.81 124 ALA A C 1
ATOM 957 O O . ALA A 1 124 ? -3.039 -48.954 29.827 1.00 33.81 124 ALA A O 1
ATOM 958 N N . PRO A 1 125 ? -1.942 -50.919 29.747 1.00 35.53 125 PRO A N 1
ATOM 959 C CA . PRO A 1 125 ? -0.678 -50.409 29.219 1.00 35.53 125 PRO A CA 1
ATOM 960 C C . PRO A 1 125 ? -0.727 -49.969 27.747 1.00 35.53 125 PRO A C 1
ATOM 962 O O . PRO A 1 125 ? -1.564 -50.384 26.952 1.00 35.53 125 PRO A O 1
ATOM 965 N N . LYS A 1 126 ? 0.234 -49.104 27.412 1.00 36.56 126 LYS A N 1
ATOM 966 C CA . LYS A 1 126 ? 0.440 -48.401 26.136 1.00 36.56 126 LYS A CA 1
ATOM 967 C C . LYS A 1 126 ? 0.735 -49.377 24.973 1.00 36.56 126 LYS A C 1
ATOM 969 O O . LYS A 1 126 ? 1.637 -50.200 25.131 1.00 36.56 126 LYS A O 1
ATOM 974 N N . PRO A 1 127 ? 0.095 -49.262 23.789 1.00 35.16 127 PRO A N 1
ATOM 975 C CA . PRO A 1 127 ? 0.540 -49.978 22.597 1.00 35.16 127 PRO A CA 1
ATOM 976 C C . PRO A 1 127 ? 1.759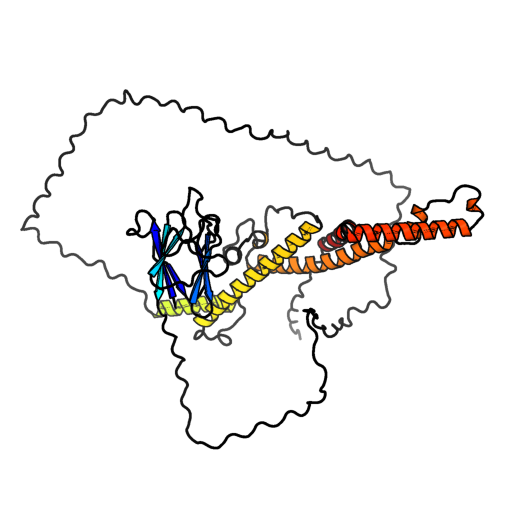 -49.287 21.964 1.00 35.16 127 PRO A C 1
ATOM 978 O O . PRO A 1 127 ? 1.839 -48.058 21.908 1.00 35.16 127 PRO A O 1
ATOM 981 N N . ALA A 1 128 ? 2.706 -50.099 21.493 1.00 40.16 128 ALA A N 1
ATOM 982 C CA . ALA A 1 128 ? 3.936 -49.685 20.821 1.00 40.16 128 ALA A CA 1
ATOM 983 C C . ALA A 1 128 ? 3.682 -48.970 19.472 1.00 40.16 128 ALA A C 1
ATOM 985 O O . ALA A 1 128 ? 2.682 -49.254 18.804 1.00 40.16 128 ALA A O 1
ATOM 986 N N . PRO A 1 129 ? 4.592 -48.078 19.031 1.00 37.72 129 PRO A N 1
ATOM 987 C CA . PRO A 1 129 ? 4.518 -47.464 17.710 1.00 37.72 129 PRO A CA 1
ATOM 988 C C . PRO A 1 129 ? 4.838 -48.490 16.613 1.00 37.72 129 PRO A C 1
ATOM 990 O O . PRO A 1 129 ? 5.801 -49.250 16.712 1.00 37.72 129 PRO A O 1
ATOM 993 N N . ARG A 1 130 ? 4.019 -48.502 15.555 1.00 37.94 130 ARG A N 1
ATOM 994 C CA . ARG A 1 130 ? 4.269 -49.292 14.342 1.00 37.94 130 ARG A CA 1
ATOM 995 C C . ARG A 1 130 ? 5.359 -48.616 13.492 1.00 37.94 130 ARG A C 1
ATOM 997 O O . ARG A 1 130 ? 5.373 -47.387 13.422 1.00 37.94 130 ARG A O 1
ATOM 1004 N N . PRO A 1 131 ? 6.249 -49.388 12.847 1.00 36.94 131 PRO A N 1
ATOM 1005 C CA . PRO A 1 131 ? 7.324 -48.856 12.018 1.00 36.94 131 PRO A CA 1
ATOM 1006 C C . PRO A 1 131 ? 6.811 -48.322 10.676 1.00 36.94 131 PRO A C 1
ATOM 1008 O O . PRO A 1 131 ? 5.887 -48.870 10.079 1.00 36.94 131 PRO A O 1
ATOM 1011 N N . ASN A 1 132 ? 7.465 -47.257 10.218 1.00 36.84 132 ASN A N 1
ATOM 1012 C CA . ASN A 1 132 ? 7.285 -46.624 8.919 1.00 36.84 132 ASN A CA 1
ATOM 1013 C C . ASN A 1 132 ? 8.105 -47.409 7.867 1.00 36.84 132 ASN A C 1
ATOM 1015 O O . ASN A 1 132 ? 9.331 -47.462 8.001 1.00 36.84 132 ASN A O 1
ATOM 1019 N N . PRO A 1 133 ? 7.497 -48.052 6.854 1.00 32.88 133 PRO A N 1
ATOM 1020 C CA . PRO A 1 133 ? 8.241 -48.710 5.790 1.00 32.88 133 PRO A CA 1
ATOM 1021 C C . PRO A 1 133 ? 8.518 -47.706 4.670 1.00 32.88 133 PRO A C 1
ATOM 1023 O O . PRO A 1 133 ? 7.611 -47.291 3.955 1.00 32.88 133 PRO A O 1
ATOM 1026 N N . GLY A 1 134 ? 9.781 -47.311 4.520 1.00 32.12 134 GLY A N 1
ATOM 1027 C CA . GLY A 1 134 ? 10.186 -46.470 3.393 1.00 32.12 134 GLY A CA 1
ATOM 1028 C C . GLY A 1 134 ? 11.494 -45.711 3.562 1.00 32.12 134 GLY A C 1
ATOM 1029 O O . GLY A 1 134 ? 11.628 -44.626 3.011 1.00 32.12 134 GLY A O 1
ATOM 1030 N N . ALA A 1 135 ? 12.453 -46.245 4.321 1.00 33.66 135 ALA A N 1
ATOM 1031 C CA . ALA A 1 135 ? 13.842 -45.822 4.217 1.00 33.66 135 ALA A CA 1
ATOM 1032 C C . ALA A 1 135 ? 14.539 -46.702 3.171 1.00 33.66 135 ALA A C 1
ATOM 1034 O O . ALA A 1 135 ? 14.831 -47.865 3.433 1.00 33.66 135 ALA A O 1
ATOM 1035 N N . ALA A 1 136 ? 14.800 -46.136 1.997 1.00 33.91 136 ALA A N 1
ATOM 1036 C CA . ALA A 1 136 ? 15.890 -46.536 1.116 1.00 33.91 136 ALA A CA 1
ATOM 1037 C C . ALA A 1 136 ? 16.161 -45.360 0.173 1.00 33.91 136 ALA A C 1
ATOM 1039 O O . ALA A 1 136 ? 15.377 -45.100 -0.728 1.00 33.91 136 ALA A O 1
ATOM 1040 N N . PHE A 1 137 ? 17.178 -44.553 0.460 1.00 34.41 137 PHE A N 1
ATOM 1041 C CA . PHE A 1 137 ? 18.484 -44.651 -0.190 1.00 34.41 137 PHE A CA 1
ATOM 1042 C C . PHE A 1 137 ? 19.467 -43.753 0.568 1.00 34.41 137 PHE A C 1
ATOM 1044 O O . PHE A 1 137 ? 19.164 -42.624 0.941 1.00 34.41 137 PHE A O 1
ATOM 1051 N N . SER A 1 138 ? 20.625 -44.334 0.859 1.00 34.06 138 SER A N 1
ATOM 1052 C CA . SER A 1 138 ? 21.743 -43.739 1.579 1.00 34.06 138 SER A CA 1
ATOM 1053 C C . SER A 1 138 ? 22.801 -43.276 0.578 1.00 34.06 138 SER A C 1
ATOM 1055 O O . SER A 1 138 ? 23.008 -43.957 -0.426 1.00 34.06 138 SER A O 1
ATOM 1057 N N . GLY A 1 139 ? 23.517 -42.199 0.909 1.00 31.11 139 GLY A N 1
ATOM 1058 C CA . GLY A 1 139 ? 24.907 -42.007 0.483 1.00 31.11 139 GLY A CA 1
ATOM 1059 C C . GLY A 1 139 ? 25.217 -40.716 -0.276 1.00 31.11 139 GLY A C 1
ATOM 1060 O O . GLY A 1 139 ? 24.975 -40.632 -1.475 1.00 31.11 139 GLY A O 1
ATOM 1061 N N . GLY A 1 140 ? 25.859 -39.765 0.413 1.00 29.05 140 GLY A N 1
ATOM 1062 C CA . GLY A 1 140 ? 26.604 -38.652 -0.190 1.00 29.05 140 GLY A CA 1
ATOM 1063 C C . GLY A 1 140 ? 26.695 -37.424 0.723 1.00 29.05 140 GLY A C 1
ATOM 1064 O O . GLY A 1 140 ? 25.698 -36.740 0.918 1.00 29.05 140 GLY A O 1
ATOM 1065 N N . GLU A 1 141 ? 27.874 -37.159 1.292 1.00 33.94 141 GLU A N 1
ATOM 1066 C CA . GLU A 1 141 ? 28.209 -35.956 2.083 1.00 33.94 141 GLU A CA 1
ATOM 1067 C C . GLU A 1 141 ? 28.090 -34.634 1.281 1.00 33.94 141 GLU A C 1
ATOM 1069 O O . GLU A 1 141 ? 28.069 -34.663 0.048 1.00 33.94 141 GLU A O 1
ATOM 1074 N N . PRO A 1 142 ? 27.998 -33.464 1.956 1.00 46.16 142 PRO A N 1
ATOM 1075 C CA . PRO A 1 142 ? 27.468 -32.230 1.375 1.00 46.16 142 PRO A CA 1
ATOM 1076 C C . PRO A 1 142 ? 28.543 -31.361 0.700 1.00 46.16 142 PRO A C 1
ATOM 1078 O O . PRO A 1 142 ? 29.720 -31.425 1.059 1.00 46.16 142 PRO A O 1
ATOM 1081 N N . PRO A 1 143 ? 28.119 -30.411 -0.153 1.00 37.50 143 PRO A N 1
ATOM 1082 C CA . PRO A 1 143 ? 28.746 -29.100 -0.129 1.00 37.50 143 PRO A CA 1
ATOM 1083 C C . PRO A 1 143 ? 27.739 -27.968 0.098 1.00 37.50 143 PRO A C 1
ATOM 1085 O O . PRO A 1 143 ? 26.531 -28.082 -0.099 1.00 37.50 143 PRO A O 1
ATOM 1088 N N . ALA A 1 144 ? 28.305 -26.874 0.584 1.00 37.56 144 ALA A N 1
ATOM 1089 C CA . ALA A 1 144 ? 27.666 -25.677 1.083 1.00 37.56 144 ALA A CA 1
ATOM 1090 C C . ALA A 1 144 ? 26.866 -24.867 0.038 1.00 37.56 144 ALA A C 1
ATOM 1092 O O . ALA A 1 144 ? 27.082 -24.963 -1.166 1.00 37.56 144 ALA A O 1
ATOM 1093 N N . THR A 1 145 ? 26.031 -23.969 0.580 1.00 40.19 145 THR A N 1
ATOM 1094 C CA . THR A 1 145 ? 25.538 -22.703 -0.005 1.00 40.19 145 THR A CA 1
ATOM 1095 C C . THR A 1 145 ? 24.665 -22.756 -1.264 1.00 40.19 145 THR A C 1
ATOM 1097 O O . THR A 1 145 ? 25.175 -22.822 -2.373 1.00 40.19 145 THR A O 1
ATOM 1100 N N . ALA A 1 146 ? 23.350 -22.567 -1.080 1.00 33.94 146 ALA A N 1
ATOM 1101 C CA . ALA A 1 146 ? 22.529 -21.527 -1.728 1.00 33.94 146 ALA A CA 1
ATOM 1102 C C . ALA A 1 146 ? 21.049 -21.731 -1.348 1.00 33.94 146 ALA A C 1
ATOM 1104 O O . ALA A 1 146 ? 20.466 -22.779 -1.618 1.00 33.94 146 ALA A O 1
ATOM 1105 N N . PHE A 1 147 ? 20.422 -20.726 -0.733 1.00 34.81 147 PHE A N 1
ATOM 1106 C CA . PHE A 1 147 ? 18.966 -20.669 -0.590 1.00 34.81 147 PHE A CA 1
ATOM 1107 C C . PHE A 1 147 ? 18.339 -20.472 -1.979 1.00 34.81 147 PHE A C 1
ATOM 1109 O O . PHE A 1 147 ? 18.269 -19.352 -2.479 1.00 34.81 147 PHE A O 1
ATOM 1116 N N . ALA A 1 148 ? 17.895 -21.560 -2.610 1.00 34.09 148 ALA A N 1
ATOM 1117 C CA . ALA A 1 148 ? 17.084 -21.515 -3.820 1.00 34.09 148 ALA A CA 1
ATOM 1118 C C . ALA A 1 148 ? 15.596 -21.498 -3.441 1.00 34.09 148 ALA A C 1
ATOM 1120 O O . ALA A 1 148 ? 15.039 -22.487 -2.961 1.00 34.09 148 ALA A O 1
ATOM 1121 N N . PHE A 1 149 ? 14.947 -20.358 -3.663 1.00 36.62 149 PHE A N 1
ATOM 1122 C CA . PHE A 1 149 ? 13.492 -20.242 -3.660 1.00 36.62 149 PHE A CA 1
ATOM 1123 C C . PHE A 1 149 ? 12.908 -21.138 -4.764 1.00 36.62 149 PHE A C 1
ATOM 1125 O O . PHE A 1 149 ? 13.243 -20.982 -5.936 1.00 36.62 149 PHE A O 1
ATOM 1132 N N . THR A 1 150 ? 12.037 -22.079 -4.390 1.00 34.94 150 THR A N 1
ATOM 1133 C CA . THR A 1 150 ? 11.254 -22.896 -5.329 1.00 34.94 150 THR A CA 1
ATOM 1134 C C . THR A 1 150 ? 9.787 -22.483 -5.191 1.00 34.94 150 THR A C 1
ATOM 1136 O O . THR A 1 150 ? 9.204 -22.741 -4.136 1.00 34.94 150 THR A O 1
ATOM 1139 N N . PRO A 1 151 ? 9.170 -21.825 -6.191 1.00 35.00 151 PRO A N 1
ATOM 1140 C CA . PRO A 1 151 ? 7.758 -21.472 -6.113 1.00 35.00 151 PRO A CA 1
ATOM 1141 C C . PRO A 1 151 ? 6.885 -22.742 -6.109 1.00 35.00 151 PRO A C 1
ATOM 1143 O O . PRO A 1 151 ? 7.241 -23.734 -6.755 1.00 35.00 151 PRO A O 1
ATOM 1146 N N . PRO A 1 152 ? 5.737 -22.743 -5.406 1.00 34.53 152 PRO A N 1
ATOM 1147 C CA . PRO A 1 152 ? 4.833 -23.885 -5.408 1.00 34.53 152 PRO A CA 1
ATOM 1148 C C . PRO A 1 152 ? 4.289 -24.125 -6.823 1.00 34.53 152 PRO A C 1
ATOM 1150 O O . PRO A 1 152 ? 3.814 -23.205 -7.488 1.00 34.53 152 PRO A O 1
ATOM 1153 N N . ARG A 1 153 ? 4.336 -25.381 -7.284 1.00 35.78 153 ARG A N 1
ATOM 1154 C CA . ARG A 1 153 ? 3.618 -25.808 -8.491 1.00 35.78 153 ARG A CA 1
ATOM 1155 C C . ARG A 1 153 ? 2.123 -25.714 -8.211 1.00 35.78 153 ARG A C 1
ATOM 1157 O O . ARG A 1 153 ? 1.577 -26.543 -7.489 1.00 35.78 153 ARG A O 1
ATOM 1164 N N . VAL A 1 154 ? 1.475 -24.716 -8.796 1.00 35.94 154 VAL A N 1
ATOM 1165 C CA . VAL A 1 154 ? 0.017 -24.670 -8.884 1.00 35.94 154 VAL A CA 1
ATOM 1166 C C . VAL A 1 154 ? -0.404 -25.842 -9.771 1.00 35.94 154 VAL A C 1
ATOM 1168 O O . VAL A 1 154 ? 0.046 -25.955 -10.914 1.00 35.94 154 VAL A O 1
ATOM 1171 N N . ALA A 1 155 ? -1.199 -26.762 -9.222 1.00 38.25 155 ALA A N 1
ATOM 1172 C CA . ALA A 1 155 ? -1.877 -27.767 -10.025 1.00 38.25 155 ALA A CA 1
ATOM 1173 C C . ALA A 1 155 ? -2.728 -27.028 -11.062 1.00 38.25 155 ALA A C 1
ATOM 1175 O O . ALA A 1 155 ? -3.436 -26.087 -10.715 1.00 38.25 155 ALA A O 1
ATOM 1176 N N . ARG A 1 156 ? -2.557 -27.423 -12.325 1.00 32.38 156 ARG A N 1
ATOM 1177 C CA . ARG A 1 156 ? -3.252 -26.951 -13.526 1.00 32.38 156 ARG A CA 1
ATOM 1178 C C . ARG A 1 156 ? -4.618 -26.335 -13.184 1.00 32.38 156 ARG A C 1
ATOM 1180 O O . ARG A 1 156 ? -5.529 -27.052 -12.788 1.00 32.38 156 ARG A O 1
ATOM 1187 N N . VAL A 1 157 ? -4.737 -25.015 -13.313 1.00 37.84 157 VAL A N 1
ATOM 1188 C CA . VAL A 1 157 ? -6.048 -24.363 -13.364 1.00 37.84 157 VAL A CA 1
ATOM 1189 C C . VAL A 1 157 ? -6.664 -24.823 -14.682 1.00 37.84 157 VAL A C 1
ATOM 1191 O O . VAL A 1 157 ? -6.197 -24.429 -15.749 1.00 37.84 157 VAL A O 1
ATOM 1194 N N . GLU A 1 158 ? -7.619 -25.745 -14.614 1.00 35.34 158 GLU A N 1
ATOM 1195 C CA . GLU A 1 158 ? -8.471 -26.074 -15.753 1.00 35.34 158 GLU A CA 1
ATOM 1196 C C . GLU A 1 158 ? -9.345 -24.850 -16.025 1.00 35.34 158 GLU A C 1
ATOM 1198 O O . GLU A 1 158 ? -10.111 -24.402 -15.171 1.00 35.34 158 GLU A O 1
ATOM 1203 N N . ILE A 1 159 ? -9.124 -24.244 -17.189 1.00 37.53 159 ILE A N 1
ATOM 1204 C CA . ILE A 1 159 ? -9.947 -23.159 -17.712 1.00 37.53 159 ILE A CA 1
ATOM 1205 C C . ILE A 1 159 ? -11.352 -23.750 -17.931 1.00 37.53 159 ILE A C 1
ATOM 1207 O O . ILE A 1 159 ? -11.438 -24.804 -18.563 1.00 37.53 159 ILE A O 1
ATOM 1211 N N . PRO A 1 160 ? -12.427 -23.131 -17.409 1.00 38.94 160 PRO A N 1
ATOM 1212 C CA . PRO A 1 160 ? -13.795 -23.588 -17.646 1.00 38.94 160 PRO A CA 1
ATOM 1213 C C . PRO A 1 160 ? -14.108 -23.728 -19.146 1.00 38.94 160 PRO A C 1
ATOM 1215 O O . PRO A 1 160 ? -13.678 -22.905 -19.953 1.00 38.94 160 PRO A O 1
ATOM 1218 N N . GLU A 1 161 ? -14.841 -24.778 -19.523 1.00 37.41 161 GLU A N 1
ATOM 1219 C CA . GLU A 1 161 ? -15.144 -25.161 -20.919 1.00 37.41 161 GLU A CA 1
ATOM 1220 C C . GLU A 1 161 ? -15.993 -24.121 -21.684 1.00 37.41 161 GLU A C 1
ATOM 1222 O O . GLU A 1 161 ? -16.153 -24.195 -22.896 1.00 37.41 161 GLU A O 1
ATOM 1227 N N . ASP A 1 162 ? -16.506 -23.106 -20.998 1.00 36.19 162 ASP A N 1
ATOM 1228 C CA . ASP A 1 162 ? -17.197 -21.933 -21.536 1.00 36.19 162 ASP A CA 1
ATOM 1229 C C . ASP A 1 162 ? -16.245 -20.843 -22.083 1.00 36.19 162 ASP A C 1
ATOM 1231 O O . ASP A 1 162 ? -16.695 -19.822 -22.605 1.00 36.19 162 ASP A O 1
ATOM 1235 N N . TRP A 1 163 ? -14.929 -21.081 -22.025 1.00 42.22 163 TRP A N 1
ATOM 1236 C CA . TRP A 1 163 ? -13.864 -20.288 -22.661 1.00 42.22 163 TRP A CA 1
ATOM 1237 C C . TRP A 1 163 ? -13.276 -20.964 -23.917 1.00 42.22 163 TRP A C 1
ATOM 1239 O O . TRP A 1 163 ? -12.095 -20.802 -24.232 1.00 42.22 163 TRP A O 1
ATOM 1249 N N . ASP A 1 164 ? -14.097 -21.715 -24.651 1.00 33.62 164 ASP A N 1
ATOM 1250 C CA . ASP A 1 164 ? -13.698 -22.343 -25.911 1.00 33.62 164 ASP A CA 1
ATOM 1251 C C . ASP A 1 164 ? -13.722 -21.318 -27.065 1.00 33.62 164 ASP A C 1
ATOM 1253 O O . ASP A 1 164 ? -14.779 -20.916 -27.559 1.00 33.62 164 ASP A O 1
ATOM 1257 N N . VAL A 1 165 ? -12.540 -20.847 -27.481 1.00 45.00 165 VAL A N 1
ATOM 1258 C CA . VAL A 1 165 ? -12.354 -19.957 -28.645 1.00 45.00 165 VAL A CA 1
ATOM 1259 C C . VAL A 1 165 ? -11.885 -20.773 -29.849 1.00 45.00 165 VAL A C 1
ATOM 1261 O O . VAL A 1 165 ? -10.961 -20.383 -30.557 1.00 45.00 165 VAL A O 1
ATOM 1264 N N . ASP A 1 166 ? -12.548 -21.893 -30.121 1.00 36.72 166 ASP A N 1
ATOM 1265 C CA . ASP A 1 166 ? -12.404 -22.600 -31.388 1.00 36.72 166 ASP A CA 1
ATOM 1266 C C . ASP A 1 166 ? -13.523 -22.187 -32.359 1.00 36.72 166 ASP A C 1
ATOM 1268 O O . ASP A 1 166 ? -14.567 -22.818 -32.532 1.00 36.72 166 ASP A O 1
ATOM 1272 N N . GLY A 1 167 ? -13.243 -21.099 -33.082 1.00 43.16 167 GLY A N 1
ATOM 1273 C CA . GLY A 1 167 ? -13.403 -21.172 -34.532 1.00 43.16 167 GLY A CA 1
ATOM 1274 C C . GLY A 1 167 ? -14.552 -20.430 -35.207 1.00 43.16 167 GLY A C 1
ATOM 1275 O O . GLY A 1 167 ? -14.785 -20.727 -36.377 1.00 43.16 167 GLY A O 1
ATOM 1276 N N . ARG A 1 168 ? -15.243 -19.450 -34.598 1.00 37.22 168 ARG A N 1
ATOM 1277 C CA . ARG A 1 168 ? -16.093 -18.518 -35.382 1.00 37.22 168 ARG A CA 1
ATOM 1278 C C . ARG A 1 168 ? -16.092 -17.081 -34.848 1.00 37.22 168 ARG A C 1
ATOM 1280 O O . ARG A 1 168 ? -16.431 -16.851 -33.696 1.00 37.22 168 ARG A O 1
ATOM 1287 N N . ASN A 1 169 ? -15.817 -16.144 -35.765 1.00 36.56 169 ASN A N 1
ATOM 1288 C CA . ASN A 1 169 ? -15.834 -14.672 -35.665 1.00 36.56 169 ASN A CA 1
ATOM 1289 C C . ASN A 1 169 ? -14.547 -13.950 -35.220 1.00 36.56 169 ASN A C 1
ATOM 1291 O O . ASN A 1 169 ? -14.578 -13.074 -34.363 1.00 36.56 169 ASN A O 1
ATOM 1295 N N . VAL A 1 170 ? -13.438 -14.210 -35.921 1.00 36.97 170 VAL A N 1
ATOM 1296 C CA . VAL A 1 170 ? -12.319 -13.245 -36.034 1.00 36.97 170 VAL A CA 1
ATOM 1297 C C . VAL A 1 170 ? -12.378 -12.370 -37.298 1.00 36.97 170 VAL A C 1
ATOM 1299 O O . VAL A 1 170 ? -11.586 -11.444 -37.425 1.00 36.97 170 VAL A O 1
ATOM 1302 N N . ASP A 1 171 ? -13.359 -12.565 -38.186 1.00 36.41 171 ASP A N 1
ATOM 1303 C CA . ASP A 1 171 ? -13.483 -11.770 -39.424 1.00 36.41 171 ASP A CA 1
ATOM 1304 C C . ASP A 1 171 ? -14.212 -10.420 -39.253 1.00 36.41 171 ASP A C 1
ATOM 1306 O O . ASP A 1 171 ? -14.227 -9.606 -40.170 1.00 36.41 171 ASP A O 1
ATOM 1310 N N . GLY A 1 172 ? -14.801 -10.138 -38.084 1.00 36.34 172 GLY A N 1
ATOM 1311 C CA . GLY A 1 172 ? -15.599 -8.921 -37.857 1.00 36.34 172 GLY A CA 1
ATOM 1312 C C . GLY A 1 172 ? -14.896 -7.768 -37.128 1.00 36.34 172 GLY A C 1
ATOM 1313 O O . GLY A 1 172 ? -15.484 -6.698 -37.000 1.00 36.34 172 GLY A O 1
ATOM 1314 N N . LEU A 1 173 ? -13.671 -7.961 -36.620 1.00 40.06 173 LEU A N 1
ATOM 1315 C CA . LEU A 1 173 ? -12.993 -6.980 -35.750 1.00 40.06 173 LEU A CA 1
ATOM 1316 C C . LEU A 1 173 ? -11.762 -6.311 -36.394 1.00 40.06 173 LEU A C 1
ATOM 1318 O O . LEU A 1 173 ? -11.001 -5.639 -35.703 1.00 40.06 173 LEU A O 1
ATOM 1322 N N . MET A 1 174 ? -11.567 -6.494 -37.707 1.00 34.09 174 MET A N 1
ATOM 1323 C CA . MET A 1 174 ? -10.430 -5.960 -38.480 1.00 34.09 174 MET A CA 1
ATOM 1324 C C . MET A 1 174 ? -10.830 -5.158 -39.730 1.00 34.09 174 MET A C 1
ATOM 1326 O O . MET A 1 174 ? -10.001 -4.920 -40.605 1.00 34.09 174 MET A O 1
ATOM 1330 N N . THR A 1 175 ? -12.067 -4.669 -39.820 1.00 33.78 175 THR A N 1
ATOM 1331 C CA . THR A 1 175 ? -12.433 -3.659 -40.826 1.00 33.78 175 THR A CA 1
ATOM 1332 C C . THR A 1 175 ? -12.505 -2.286 -40.172 1.00 33.78 175 THR A C 1
ATOM 1334 O O . THR A 1 175 ? -13.476 -1.956 -39.491 1.00 33.78 175 THR A O 1
ATOM 1337 N N . ALA A 1 176 ? -11.460 -1.480 -40.372 1.00 39.59 176 ALA A N 1
ATOM 1338 C CA . ALA A 1 176 ? -11.554 -0.034 -40.204 1.00 39.59 176 ALA A CA 1
ATOM 1339 C C . ALA A 1 176 ? -12.613 0.510 -41.186 1.00 39.59 176 ALA A C 1
ATOM 1341 O O . ALA A 1 176 ? -12.669 0.018 -42.315 1.00 39.59 176 ALA A O 1
ATOM 1342 N N . PRO A 1 177 ? -13.449 1.496 -40.813 1.00 40.78 177 PRO A N 1
ATOM 1343 C CA . PRO A 1 177 ? -14.319 2.137 -41.789 1.00 40.78 177 PRO A CA 1
ATOM 1344 C C . PRO A 1 177 ? -13.445 2.853 -42.830 1.00 40.78 177 PRO A C 1
ATOM 1346 O O . PRO A 1 177 ? -12.592 3.671 -42.479 1.00 40.78 177 PRO A O 1
ATOM 1349 N N . GLU A 1 178 ? -13.617 2.503 -44.104 1.00 44.66 178 GLU A N 1
ATOM 1350 C CA . GLU A 1 178 ? -12.997 3.211 -45.224 1.00 44.66 178 GLU A CA 1
ATOM 1351 C C . GLU A 1 178 ? -13.517 4.658 -45.258 1.00 44.66 178 GLU A C 1
ATOM 1353 O O . GLU A 1 178 ? -14.722 4.897 -45.184 1.00 44.66 178 GLU A O 1
ATOM 1358 N N . ASN A 1 179 ? -12.602 5.629 -45.341 1.00 44.16 179 ASN A N 1
ATOM 1359 C CA . ASN A 1 179 ? -12.946 7.038 -45.533 1.00 44.16 179 ASN A CA 1
ATOM 1360 C C . ASN A 1 179 ? -13.543 7.239 -46.936 1.00 44.16 179 ASN A C 1
ATOM 1362 O O . ASN A 1 179 ? -12.886 6.938 -47.934 1.00 44.16 179 ASN A O 1
ATOM 1366 N N . ASP A 1 180 ? -14.755 7.792 -47.002 1.00 44.81 180 ASP A N 1
ATOM 1367 C CA . ASP A 1 180 ? -15.401 8.242 -48.237 1.00 44.81 180 ASP A CA 1
ATOM 1368 C C . ASP A 1 180 ? -14.627 9.452 -48.820 1.00 44.81 180 ASP A C 1
ATOM 1370 O O . ASP A 1 180 ? -14.420 10.442 -48.112 1.00 44.81 180 ASP A O 1
ATOM 1374 N N . PRO A 1 181 ? -14.192 9.428 -50.098 1.00 48.09 181 PRO A N 1
ATOM 1375 C CA . PRO A 1 181 ? -13.488 10.545 -50.743 1.00 48.09 181 PRO A CA 1
ATOM 1376 C C . PRO A 1 181 ? -14.311 11.839 -50.886 1.00 48.09 181 PRO A C 1
ATOM 1378 O O . PRO A 1 181 ? -13.787 12.839 -51.382 1.00 48.09 181 PRO A O 1
ATOM 1381 N N . SER A 1 182 ? -15.590 11.817 -50.507 1.00 45.69 182 SER A N 1
ATOM 1382 C CA . SER A 1 182 ? -16.525 12.941 -50.618 1.00 45.69 182 SER A CA 1
ATOM 1383 C C . SER A 1 182 ? -16.536 13.863 -49.391 1.00 45.69 182 SER A C 1
ATOM 1385 O O . SER A 1 182 ? -17.150 14.931 -49.447 1.00 45.69 182 SER A O 1
ATOM 1387 N N . ASP A 1 183 ? -15.874 13.481 -48.294 1.00 47.94 183 ASP A N 1
ATOM 1388 C CA . ASP A 1 183 ? -15.869 14.278 -47.067 1.00 47.94 183 ASP A CA 1
ATOM 1389 C C . ASP A 1 183 ? -14.903 15.476 -47.167 1.00 47.94 183 ASP A C 1
ATOM 1391 O O . ASP A 1 183 ? -13.720 15.311 -47.493 1.00 47.94 183 ASP A O 1
ATOM 1395 N N . PRO A 1 184 ? -15.359 16.713 -46.880 1.00 49.25 184 PRO A N 1
ATOM 1396 C CA . PRO A 1 184 ? -14.478 17.870 -46.881 1.00 49.25 184 PRO A CA 1
ATOM 1397 C C . PRO A 1 184 ? -13.426 17.730 -45.767 1.00 49.25 184 PRO A C 1
ATOM 1399 O O . PRO A 1 184 ? -13.751 17.289 -44.661 1.00 49.25 184 PRO A O 1
ATOM 1402 N N . PRO A 1 185 ? -12.163 18.133 -46.008 1.00 47.53 185 PRO A N 1
ATOM 1403 C CA . PRO A 1 185 ? -11.111 17.990 -45.014 1.00 47.53 185 PRO A CA 1
ATOM 1404 C C . PRO A 1 185 ? -11.475 18.760 -43.743 1.00 47.53 185 PRO A C 1
ATOM 1406 O O . PRO A 1 185 ? -11.806 19.949 -43.787 1.00 47.53 185 PRO A O 1
ATOM 1409 N N . ALA A 1 186 ? -11.398 18.070 -42.604 1.00 51.44 186 ALA A N 1
ATOM 1410 C CA . ALA A 1 186 ? -11.628 18.662 -41.296 1.00 51.44 186 ALA A CA 1
ATOM 1411 C C . ALA A 1 186 ? -10.722 19.896 -41.097 1.00 51.44 186 ALA A C 1
ATOM 1413 O O . ALA A 1 186 ? -9.539 19.861 -41.461 1.00 51.44 186 ALA A O 1
ATOM 1414 N N . PRO A 1 187 ? -11.241 20.996 -40.519 1.00 52.62 187 PRO A N 1
ATOM 1415 C CA . PRO A 1 187 ? -10.440 22.188 -40.288 1.00 52.62 187 PRO A CA 1
ATOM 1416 C C . PRO A 1 187 ? -9.266 21.860 -39.353 1.00 52.62 187 PRO A C 1
ATOM 1418 O O . PRO A 1 187 ? -9.414 21.032 -38.448 1.00 52.62 187 PRO A O 1
ATOM 1421 N N . PRO A 1 188 ? -8.098 22.506 -39.527 1.00 43.59 188 PRO A N 1
ATOM 1422 C CA . PRO A 1 188 ? -6.945 22.243 -38.681 1.00 43.59 188 PRO A CA 1
ATOM 1423 C C . PRO A 1 188 ? -7.318 22.512 -37.224 1.00 43.59 188 PRO A C 1
ATOM 1425 O O . PRO A 1 188 ? -7.737 23.618 -36.870 1.00 43.59 188 PRO A O 1
ATOM 1428 N N . ILE A 1 189 ? -7.158 21.487 -36.382 1.00 49.50 189 ILE A N 1
ATOM 1429 C CA . ILE A 1 189 ? -7.322 21.587 -34.934 1.00 49.50 189 ILE A CA 1
ATOM 1430 C C . ILE A 1 189 ? -6.375 22.692 -34.462 1.00 49.50 189 ILE A C 1
ATOM 1432 O O . ILE A 1 189 ? -5.152 22.525 -34.447 1.00 49.50 189 ILE A O 1
ATOM 1436 N N . ARG A 1 190 ? -6.934 23.856 -34.110 1.00 46.00 190 ARG A N 1
ATOM 1437 C CA . ARG A 1 190 ? -6.173 24.910 -33.444 1.00 46.00 190 ARG A CA 1
ATOM 1438 C C . ARG A 1 190 ? -5.640 24.304 -32.157 1.00 46.00 190 ARG A C 1
ATOM 1440 O O . ARG A 1 190 ? -6.422 23.874 -31.311 1.00 46.00 190 ARG A O 1
ATOM 1447 N N . ARG A 1 191 ? -4.310 24.262 -32.023 1.00 42.78 191 ARG A N 1
ATOM 1448 C CA . ARG A 1 191 ? -3.666 23.946 -30.746 1.00 42.78 191 ARG A CA 1
ATOM 1449 C C . ARG A 1 191 ? -4.340 24.809 -29.672 1.00 42.78 191 ARG A C 1
ATOM 1451 O O . ARG A 1 191 ? -4.413 26.025 -29.878 1.00 42.78 191 ARG A O 1
ATOM 1458 N N . PRO A 1 192 ? -4.843 24.226 -28.572 1.00 45.12 192 PRO A N 1
ATOM 1459 C CA . PRO A 1 192 ? -5.284 25.037 -27.450 1.00 45.12 192 PRO A CA 1
ATOM 1460 C C . PRO A 1 192 ? -4.113 25.941 -27.035 1.00 45.12 192 PRO A C 1
ATOM 1462 O O . PRO A 1 192 ? -2.958 25.498 -27.122 1.00 45.12 192 PRO A O 1
ATOM 1465 N N . PRO A 1 193 ? -4.365 27.208 -26.659 1.00 43.56 193 PRO A N 1
ATOM 1466 C CA . PRO A 1 193 ? -3.300 28.079 -26.189 1.00 43.56 193 PRO A CA 1
ATOM 1467 C C . PRO A 1 193 ? -2.572 27.361 -25.053 1.00 43.56 193 PRO A C 1
ATOM 1469 O O . PRO A 1 193 ? -3.209 26.817 -24.147 1.00 43.56 193 PRO A O 1
ATOM 1472 N N . GLN A 1 194 ? -1.240 27.296 -25.148 1.00 43.31 194 GLN A N 1
ATOM 1473 C CA . GLN A 1 194 ? -0.421 26.837 -24.032 1.00 43.31 194 GLN A CA 1
ATOM 1474 C C . GLN A 1 194 ? -0.855 27.632 -22.799 1.00 43.31 194 GLN A C 1
ATOM 1476 O O . GLN A 1 194 ? -0.949 28.858 -22.906 1.00 43.31 194 GLN A O 1
ATOM 1481 N N . PRO A 1 195 ? -1.139 26.978 -21.659 1.00 45.84 195 PRO A N 1
ATOM 1482 C CA . PRO A 1 195 ? -1.366 27.717 -20.432 1.00 45.84 195 PRO A CA 1
ATOM 1483 C C . PRO A 1 195 ? -0.138 28.598 -20.217 1.00 45.84 195 PRO A C 1
ATOM 1485 O O . PRO A 1 195 ? 0.991 28.097 -20.239 1.00 45.84 195 PRO A O 1
ATOM 1488 N N . GLU A 1 196 ? -0.361 29.909 -20.101 1.00 44.91 196 GLU A N 1
ATOM 1489 C CA . GLU A 1 196 ? 0.692 30.852 -19.752 1.00 44.91 196 GLU A CA 1
ATOM 1490 C C . GLU A 1 196 ? 1.427 30.277 -18.548 1.00 44.91 196 GLU A C 1
ATOM 1492 O O . GLU A 1 196 ? 0.816 29.935 -17.530 1.00 44.91 196 GLU A O 1
ATOM 1497 N N . GLN A 1 197 ? 2.739 30.087 -18.697 1.00 47.44 197 GLN A N 1
ATOM 1498 C CA . GLN A 1 197 ? 3.557 29.687 -17.569 1.00 47.44 197 GLN A CA 1
ATOM 1499 C C . GLN A 1 197 ? 3.320 30.738 -16.482 1.00 47.44 197 GLN A C 1
ATOM 1501 O O . GLN A 1 197 ? 3.534 31.924 -16.758 1.00 47.44 197 GLN A O 1
ATOM 1506 N N . PRO A 1 198 ? 2.867 30.353 -15.274 1.00 50.44 198 PRO A N 1
ATOM 1507 C CA . PRO A 1 198 ? 2.761 31.314 -14.192 1.00 50.44 198 PRO A CA 1
ATOM 1508 C C . PRO A 1 198 ? 4.135 31.972 -14.034 1.00 50.44 198 PRO A C 1
ATOM 1510 O O . PRO A 1 198 ? 5.152 31.280 -14.194 1.00 50.44 198 PRO A O 1
ATOM 1513 N N . PRO A 1 199 ? 4.200 33.291 -13.774 1.00 45.56 199 PRO A N 1
ATOM 1514 C CA . PRO A 1 199 ? 5.473 33.986 -13.677 1.00 45.56 199 PRO A CA 1
ATOM 1515 C C . PRO A 1 199 ? 6.360 33.209 -12.711 1.00 45.56 199 PRO A C 1
ATOM 1517 O O . PRO A 1 199 ? 5.911 32.841 -11.621 1.00 45.56 199 PRO A O 1
ATOM 1520 N N . ARG A 1 200 ? 7.592 32.901 -13.144 1.00 48.44 200 ARG A N 1
ATOM 1521 C CA . ARG A 1 200 ? 8.597 32.246 -12.304 1.00 48.44 200 ARG A CA 1
ATOM 1522 C C . ARG A 1 200 ? 8.622 32.989 -10.974 1.00 48.44 200 ARG A C 1
ATOM 1524 O O . ARG A 1 200 ? 9.116 34.114 -10.911 1.00 48.44 200 ARG A O 1
ATOM 1531 N N . ARG A 1 201 ? 8.071 32.377 -9.923 1.00 53.34 201 ARG A N 1
ATOM 1532 C CA . ARG A 1 201 ? 8.254 32.885 -8.568 1.00 53.34 201 ARG A CA 1
ATOM 1533 C C . ARG A 1 201 ? 9.754 32.852 -8.336 1.00 53.34 201 ARG A C 1
ATOM 1535 O O . ARG A 1 201 ? 10.362 31.783 -8.394 1.00 53.34 201 ARG A O 1
ATOM 1542 N N . GLN A 1 202 ? 10.347 34.031 -8.169 1.00 52.66 202 GLN A N 1
ATOM 1543 C CA . GLN A 1 202 ? 11.711 34.126 -7.676 1.00 52.66 202 GLN A CA 1
ATOM 1544 C C . GLN A 1 202 ? 11.797 33.288 -6.392 1.00 52.66 202 GLN A C 1
ATOM 1546 O O . GLN A 1 202 ? 10.823 33.257 -5.628 1.00 52.66 202 GLN A O 1
ATOM 1551 N N . PRO A 1 203 ? 12.911 32.572 -6.164 1.00 51.81 203 PRO A N 1
ATOM 1552 C CA . PRO A 1 203 ? 13.127 31.928 -4.878 1.00 51.81 203 PRO A CA 1
ATOM 1553 C C . PRO A 1 203 ? 12.951 32.984 -3.775 1.00 51.81 203 PRO A C 1
ATOM 1555 O O . PRO A 1 203 ? 13.301 34.147 -4.008 1.00 51.81 203 PRO A O 1
ATOM 1558 N N . PRO A 1 204 ? 12.380 32.627 -2.609 1.00 50.72 204 PRO A N 1
ATOM 1559 C CA . PRO A 1 204 ? 12.258 33.575 -1.513 1.00 50.72 204 PRO A CA 1
ATOM 1560 C C . PRO A 1 204 ? 13.643 34.159 -1.243 1.00 50.72 204 PRO A C 1
ATOM 1562 O O . PRO A 1 204 ? 14.615 33.410 -1.115 1.00 50.72 204 PRO A O 1
ATOM 1565 N N . GLY A 1 205 ? 13.738 35.488 -1.206 1.00 53.25 205 GLY A N 1
ATOM 1566 C CA . GLY A 1 205 ? 14.932 36.137 -0.682 1.00 53.25 205 GLY A CA 1
ATOM 1567 C C . GLY A 1 205 ? 15.206 35.653 0.748 1.00 53.25 205 GLY A C 1
ATOM 1568 O O . GLY A 1 205 ? 14.299 35.107 1.390 1.00 53.25 205 GLY A O 1
ATOM 1569 N N . PRO A 1 206 ? 16.435 35.839 1.259 1.00 62.56 206 PRO A N 1
ATOM 1570 C CA . PRO A 1 206 ? 16.713 35.584 2.667 1.00 62.56 206 PRO A CA 1
ATOM 1571 C C . PRO A 1 206 ? 15.662 36.301 3.531 1.00 62.56 206 PRO A C 1
ATOM 1573 O O . PRO A 1 206 ? 15.170 37.361 3.122 1.00 62.56 206 PRO A O 1
ATOM 1576 N N . PRO A 1 207 ? 15.264 35.709 4.672 1.00 55.22 207 PRO A N 1
ATOM 1577 C CA . PRO A 1 207 ? 14.230 36.281 5.520 1.00 55.22 207 PRO A CA 1
ATOM 1578 C C . PRO A 1 207 ? 14.597 37.733 5.823 1.00 55.22 207 PRO A C 1
ATOM 1580 O O . PRO A 1 207 ? 15.710 38.020 6.258 1.00 55.22 207 PRO A O 1
ATOM 1583 N N . ARG A 1 208 ? 13.679 38.651 5.512 1.00 59.03 208 ARG A N 1
ATOM 1584 C CA . ARG A 1 208 ? 13.790 40.025 5.990 1.00 59.03 208 ARG A CA 1
ATOM 1585 C C . ARG A 1 208 ? 13.621 39.962 7.496 1.00 59.03 208 ARG A C 1
ATOM 1587 O O . ARG A 1 208 ? 12.646 39.364 7.957 1.00 59.03 208 ARG A O 1
ATOM 1594 N N . ASP A 1 209 ? 14.566 40.549 8.220 1.00 59.31 209 ASP A N 1
ATOM 1595 C CA . ASP A 1 209 ? 14.384 40.815 9.639 1.00 59.31 209 ASP A CA 1
ATOM 1596 C C . ASP A 1 209 ? 13.023 41.502 9.823 1.00 59.31 209 ASP A C 1
ATOM 1598 O O . ASP A 1 209 ? 12.669 42.372 9.015 1.00 59.31 209 ASP A O 1
ATOM 1602 N N . PRO A 1 210 ? 12.214 41.069 10.803 1.00 57.69 210 PRO A N 1
ATOM 1603 C CA . PRO A 1 210 ? 10.933 41.702 11.057 1.00 57.69 210 PRO A CA 1
ATOM 1604 C C . PRO A 1 210 ? 11.171 43.190 11.321 1.00 57.69 210 PRO A C 1
ATOM 1606 O O . PRO A 1 210 ? 12.039 43.550 12.118 1.00 57.69 210 PRO A O 1
ATOM 1609 N N . GLU A 1 211 ? 10.415 44.052 10.636 1.00 58.75 211 GLU A N 1
ATOM 1610 C CA . GLU A 1 211 ? 10.383 45.466 10.993 1.00 58.75 211 GLU A CA 1
ATOM 1611 C C . GLU A 1 211 ? 10.016 45.576 12.478 1.00 58.75 211 GLU A C 1
ATOM 1613 O O . GLU A 1 211 ? 9.100 44.878 12.935 1.00 58.75 211 GLU A O 1
ATOM 1618 N N . PRO A 1 212 ? 10.733 46.410 13.249 1.00 52.94 212 PRO A N 1
ATOM 1619 C CA . PRO A 1 212 ? 10.379 46.647 14.631 1.00 52.94 212 PRO A CA 1
ATOM 1620 C C . PRO A 1 212 ? 8.974 47.241 14.656 1.00 52.94 212 PRO A C 1
ATOM 1622 O O . PRO A 1 212 ? 8.715 48.309 14.101 1.00 52.94 212 PRO A O 1
ATOM 1625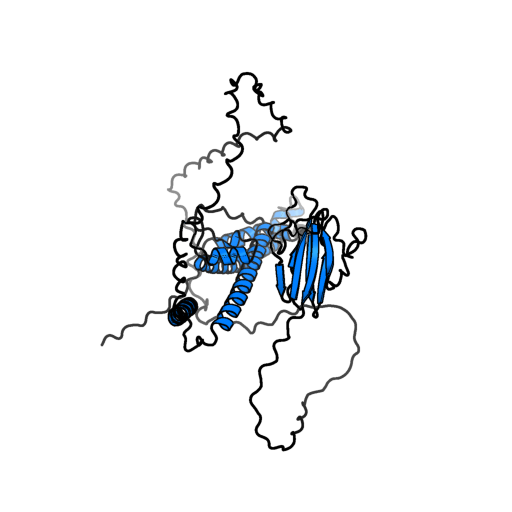 N N . ILE A 1 213 ? 8.061 46.514 15.293 1.00 54.59 213 ILE A N 1
ATOM 1626 C CA . ILE A 1 213 ? 6.761 47.038 15.690 1.00 54.59 213 ILE A CA 1
ATOM 1627 C C . ILE A 1 213 ? 7.062 48.279 16.543 1.00 54.59 213 ILE A C 1
ATOM 1629 O O . ILE A 1 213 ? 7.867 48.159 17.474 1.00 54.59 213 ILE A O 1
ATOM 1633 N N . PRO A 1 214 ? 6.495 49.460 16.242 1.00 52.47 214 PRO A N 1
ATOM 1634 C CA . PRO A 1 214 ? 6.622 50.608 17.123 1.00 52.47 214 PRO A CA 1
ATOM 1635 C C . PRO A 1 214 ? 6.107 50.206 18.502 1.00 52.47 214 PRO A C 1
ATOM 1637 O O . PRO A 1 214 ? 4.931 49.890 18.673 1.00 52.47 214 PRO A O 1
ATOM 1640 N N . VAL A 1 215 ? 7.020 50.149 19.465 1.00 58.12 215 VAL A N 1
ATOM 1641 C CA . VAL A 1 215 ? 6.667 50.093 20.875 1.00 58.12 215 VAL A CA 1
ATOM 1642 C C . VAL A 1 215 ? 6.139 51.486 21.178 1.00 58.12 215 VAL A C 1
ATOM 1644 O O . VAL A 1 215 ? 6.909 52.445 21.195 1.00 58.12 215 VAL A O 1
ATOM 1647 N N . GLU A 1 216 ? 4.822 51.620 21.301 1.00 55.38 216 GLU A N 1
ATOM 1648 C CA . GLU A 1 216 ? 4.263 52.770 21.998 1.00 55.38 216 GLU A CA 1
ATOM 1649 C C . GLU A 1 216 ? 4.805 52.709 23.427 1.00 55.38 216 GLU A C 1
ATOM 1651 O O . GLU A 1 216 ? 4.643 51.704 24.125 1.00 55.38 216 GLU A O 1
ATOM 1656 N N . ASP A 1 217 ? 5.544 53.751 23.800 1.00 51.19 217 ASP A N 1
ATOM 1657 C CA . ASP A 1 217 ? 6.014 53.977 25.159 1.00 51.19 217 ASP A CA 1
ATOM 1658 C C . ASP A 1 217 ? 4.796 53.915 26.092 1.00 51.19 217 ASP A C 1
ATOM 1660 O O . ASP A 1 217 ? 3.820 54.634 25.853 1.00 51.19 217 ASP A O 1
ATOM 1664 N N . PRO A 1 218 ? 4.790 53.077 27.139 1.00 51.62 218 PRO A N 1
ATOM 1665 C CA . PRO A 1 218 ? 3.729 53.092 28.126 1.00 51.62 218 PRO A CA 1
ATOM 1666 C C . PRO A 1 218 ? 3.999 54.230 29.118 1.00 51.62 218 PRO A C 1
ATOM 1668 O O . PRO A 1 218 ? 4.187 53.994 30.308 1.00 51.62 218 PRO A O 1
ATOM 1671 N N . GLU A 1 219 ? 4.031 55.469 28.635 1.00 55.78 219 GLU A N 1
ATOM 1672 C CA . GLU A 1 219 ? 3.941 56.662 29.473 1.00 55.78 219 GLU A CA 1
ATOM 1673 C C . GLU A 1 219 ? 2.667 57.425 29.075 1.00 55.78 219 GLU A C 1
ATOM 1675 O O . GLU A 1 219 ? 2.415 57.658 27.897 1.00 55.78 219 GLU A O 1
ATOM 1680 N N . ASP A 1 220 ? 1.849 57.762 30.076 1.00 56.31 220 ASP A N 1
ATOM 1681 C CA . ASP A 1 220 ? 0.513 58.386 30.006 1.00 56.31 220 ASP A CA 1
ATOM 1682 C C . ASP A 1 220 ? -0.713 57.486 29.756 1.00 56.31 220 ASP A C 1
ATOM 1684 O O . ASP A 1 220 ? -1.678 57.868 29.089 1.00 56.31 220 ASP A O 1
ATOM 1688 N N . VAL A 1 221 ? -0.785 56.349 30.457 1.00 51.56 221 VAL A N 1
ATOM 1689 C CA . VAL A 1 221 ? -2.089 55.947 31.018 1.00 51.56 221 VAL A CA 1
ATOM 1690 C C . VAL A 1 221 ? -2.213 56.645 32.376 1.00 51.56 221 VAL A C 1
ATOM 1692 O O . VAL A 1 221 ? -1.337 56.431 33.218 1.00 51.56 221 VAL A O 1
ATOM 1695 N N . PRO A 1 222 ? -3.238 57.483 32.628 1.00 54.97 222 PRO A N 1
ATOM 1696 C CA . PRO A 1 222 ? -3.462 58.035 33.956 1.00 54.97 222 PRO A CA 1
ATOM 1697 C C . PRO A 1 222 ? -3.534 56.882 34.952 1.00 54.97 222 PRO A C 1
ATOM 1699 O O . PRO A 1 222 ? -4.377 55.995 34.817 1.00 54.97 222 PRO A O 1
ATOM 1702 N N . LEU A 1 223 ? -2.614 56.879 35.915 1.00 57.41 223 LEU A N 1
ATOM 1703 C CA . LEU A 1 223 ? -2.677 56.000 37.069 1.00 57.41 223 LEU A CA 1
ATOM 1704 C C . LEU A 1 223 ? -3.995 56.311 37.781 1.00 57.41 223 LEU A C 1
ATOM 1706 O O . LEU A 1 223 ? -4.108 57.326 38.466 1.00 57.41 223 LEU A O 1
ATOM 1710 N N . GLU A 1 224 ? -5.006 55.467 37.585 1.00 60.88 224 GLU A N 1
ATOM 1711 C CA . GLU A 1 224 ? -6.076 55.376 38.567 1.00 60.88 224 GLU A CA 1
ATOM 1712 C C . GLU A 1 224 ? -5.401 55.014 39.889 1.00 60.88 224 GLU A C 1
ATOM 1714 O O . GLU A 1 224 ? -4.608 54.066 39.946 1.00 60.88 224 GLU A O 1
ATOM 1719 N N . ASP A 1 225 ? -5.647 55.832 40.917 1.00 62.00 225 ASP A N 1
ATOM 1720 C CA . ASP A 1 225 ? -5.093 55.620 42.247 1.00 62.00 225 ASP A CA 1
ATOM 1721 C C . ASP A 1 225 ? -5.264 54.146 42.628 1.00 62.00 225 ASP A C 1
ATOM 1723 O O . ASP A 1 225 ? -6.359 53.595 42.456 1.00 62.00 225 ASP A O 1
ATOM 1727 N N . PRO A 1 226 ? -4.205 53.486 43.130 1.00 57.25 226 PRO A N 1
ATOM 1728 C CA . PRO A 1 226 ? -4.305 52.100 43.532 1.00 57.25 226 PRO A CA 1
ATOM 1729 C C . PRO A 1 226 ? -5.435 51.998 44.548 1.00 57.25 226 PRO A C 1
ATOM 1731 O O . PRO A 1 226 ? -5.356 52.567 45.640 1.00 57.25 226 PRO A O 1
ATOM 1734 N N . VAL A 1 227 ? -6.499 51.278 44.183 1.00 61.28 227 VAL A N 1
ATOM 1735 C CA . VAL A 1 227 ? -7.514 50.867 45.147 1.00 61.28 227 VAL A CA 1
ATOM 1736 C C . VAL A 1 227 ? -6.731 50.159 46.247 1.00 61.28 227 VAL A C 1
ATOM 1738 O O . VAL A 1 227 ? -6.045 49.179 45.939 1.00 61.28 227 VAL A O 1
ATOM 1741 N N . PRO A 1 228 ? -6.738 50.660 47.496 1.00 59.94 228 PRO A N 1
ATOM 1742 C CA . PRO A 1 228 ? -6.003 50.007 48.556 1.00 59.94 228 PRO A CA 1
ATOM 1743 C C . PRO A 1 228 ? -6.533 48.583 48.624 1.00 59.94 228 PRO A C 1
ATOM 1745 O O . PRO A 1 228 ? -7.726 48.372 48.863 1.00 59.94 228 PRO A O 1
ATOM 1748 N N . ILE A 1 229 ? -5.651 47.619 48.353 1.00 59.56 229 ILE A N 1
ATOM 1749 C CA . ILE A 1 229 ? -5.896 46.220 48.665 1.00 59.56 229 ILE A CA 1
ATOM 1750 C C . ILE A 1 229 ? -6.095 46.226 50.173 1.00 59.56 229 ILE A C 1
ATOM 1752 O O . ILE A 1 229 ? -5.143 46.324 50.943 1.00 59.56 229 ILE A O 1
ATOM 1756 N N . ARG A 1 230 ? -7.360 46.252 50.589 1.00 58.12 230 ARG A N 1
ATOM 1757 C CA . ARG A 1 230 ? -7.716 45.959 51.963 1.00 58.12 230 ARG A CA 1
ATOM 1758 C C . ARG A 1 230 ? -7.258 44.530 52.169 1.00 58.12 230 ARG A C 1
ATOM 1760 O O . ARG A 1 230 ? -7.656 43.655 51.395 1.00 58.12 230 ARG A O 1
ATOM 1767 N N . ASP A 1 231 ? -6.407 44.323 53.168 1.00 63.91 231 ASP A N 1
ATOM 1768 C CA . ASP A 1 231 ? -6.208 42.991 53.719 1.00 63.91 231 ASP A CA 1
ATOM 1769 C C . ASP A 1 231 ? -7.595 42.352 53.847 1.00 63.91 231 ASP A C 1
ATOM 1771 O O . ASP A 1 231 ? -8.525 43.045 54.287 1.00 63.91 231 ASP A O 1
ATOM 1775 N N . PRO A 1 232 ? -7.784 41.103 53.382 1.00 58.84 232 PRO A N 1
ATOM 1776 C CA . PRO A 1 232 ? -9.067 40.443 53.535 1.00 58.84 232 PRO A CA 1
ATOM 1777 C C . PRO A 1 232 ? -9.457 40.571 55.004 1.00 58.84 232 PRO A C 1
ATOM 1779 O O . PRO A 1 232 ? -8.674 40.192 55.879 1.00 58.84 232 PRO A O 1
ATOM 1782 N N . GLU A 1 233 ? -10.617 41.187 55.267 1.00 66.31 233 GLU A N 1
ATOM 1783 C CA . GLU A 1 233 ? -11.149 41.244 56.624 1.00 66.31 233 GLU A CA 1
ATOM 1784 C C . GLU A 1 233 ? -11.087 39.819 57.184 1.00 66.31 233 GLU A C 1
ATOM 1786 O O . GLU A 1 233 ? -11.436 38.873 56.461 1.00 66.31 233 GLU A O 1
ATOM 1791 N N . PRO A 1 234 ? -10.594 39.635 58.423 1.00 66.31 234 PRO A N 1
ATOM 1792 C CA . PRO A 1 234 ? -10.671 38.340 59.068 1.00 66.31 234 PRO A CA 1
ATOM 1793 C C . PRO A 1 234 ? -12.121 37.888 58.952 1.00 66.31 234 PRO A C 1
ATOM 1795 O O . PRO A 1 234 ? -13.025 38.658 59.287 1.00 66.31 234 PRO A O 1
ATOM 1798 N N . LEU A 1 235 ? -12.338 36.684 58.417 1.00 66.38 235 LEU A N 1
ATOM 1799 C CA . LEU A 1 235 ? -13.665 36.082 58.424 1.00 66.38 235 LEU A CA 1
ATOM 1800 C C . LEU A 1 235 ? -14.212 36.239 59.851 1.00 66.38 235 LEU A C 1
ATOM 1802 O O . LEU A 1 235 ? -13.471 35.917 60.786 1.00 66.38 235 LEU A O 1
ATOM 1806 N N . PRO A 1 236 ? -15.428 36.785 60.039 1.00 70.25 236 PRO A N 1
ATOM 1807 C CA . PRO A 1 236 ? -16.021 36.825 61.363 1.00 70.25 236 PRO A CA 1
ATOM 1808 C C . PRO A 1 236 ? -15.981 35.403 61.916 1.00 70.25 236 PRO A C 1
ATOM 1810 O O . PRO A 1 236 ? -16.307 34.456 61.191 1.00 70.25 236 PRO A O 1
ATOM 1813 N N . ASP A 1 237 ? -15.503 35.258 63.155 1.00 66.44 237 ASP A N 1
ATOM 1814 C CA . ASP A 1 237 ? -15.556 33.973 63.841 1.00 66.44 237 ASP A CA 1
ATOM 1815 C C . ASP A 1 237 ? -16.986 33.435 63.692 1.00 66.44 237 ASP A C 1
ATOM 1817 O O . ASP A 1 237 ? -17.933 34.211 63.873 1.00 66.44 237 ASP A O 1
ATOM 1821 N N . PRO A 1 238 ? -17.158 32.163 63.288 1.00 60.78 238 PRO A N 1
ATOM 1822 C CA . PRO A 1 238 ? -18.482 31.590 63.121 1.00 60.78 238 PRO A CA 1
ATOM 1823 C C . PRO A 1 238 ? -19.262 31.815 64.412 1.00 60.78 238 PRO A C 1
ATOM 1825 O O . PRO A 1 238 ? -18.760 31.512 65.499 1.00 60.78 238 PRO A O 1
ATOM 1828 N N . ASP A 1 239 ? -20.451 32.403 64.279 1.00 63.06 239 ASP A N 1
ATOM 1829 C CA . ASP A 1 239 ? -21.344 32.653 65.400 1.00 63.06 239 ASP A CA 1
ATOM 1830 C C . ASP A 1 239 ? -21.546 31.317 66.137 1.00 63.06 239 ASP A C 1
ATOM 1832 O O . ASP A 1 239 ? -21.980 30.345 65.508 1.00 63.06 239 ASP A O 1
ATOM 1836 N N . PRO A 1 240 ? -21.179 31.194 67.427 1.00 61.19 240 PRO A N 1
ATOM 1837 C CA . PRO A 1 240 ? -21.290 29.927 68.147 1.00 61.19 240 PRO A CA 1
ATOM 1838 C C . PRO A 1 240 ? -22.741 29.434 68.292 1.00 61.19 240 PRO A C 1
ATOM 1840 O O . PRO A 1 240 ? -22.936 28.313 68.760 1.00 61.19 240 PRO A O 1
ATOM 1843 N N . ASP A 1 241 ? -23.726 30.238 67.869 1.00 60.94 241 ASP A N 1
ATOM 1844 C CA . ASP A 1 241 ? -25.156 29.936 67.908 1.00 60.94 241 ASP A CA 1
ATOM 1845 C C . ASP A 1 241 ? -25.801 29.667 66.523 1.00 60.94 241 ASP A C 1
ATOM 1847 O O . ASP A 1 241 ? -27.010 29.424 66.458 1.00 60.94 241 ASP A O 1
ATOM 1851 N N . GLU A 1 242 ? -25.046 29.639 65.411 1.00 56.50 242 GLU A N 1
ATOM 1852 C CA . GLU A 1 242 ? -25.566 29.114 64.135 1.00 56.50 242 GLU A CA 1
ATOM 1853 C C . GLU A 1 242 ? -25.403 27.589 64.076 1.00 56.50 242 GLU A C 1
ATOM 1855 O O . GLU A 1 242 ? -24.347 27.048 63.740 1.00 56.50 242 GLU A O 1
ATOM 1860 N N . ASP A 1 243 ? -26.489 26.882 64.404 1.00 65.56 243 ASP A N 1
ATOM 1861 C CA . ASP A 1 243 ? -26.612 25.443 64.178 1.00 65.56 243 ASP A CA 1
ATOM 1862 C C . ASP A 1 243 ? -26.286 25.145 62.699 1.00 65.56 243 ASP A C 1
ATOM 1864 O O . ASP A 1 243 ? -26.956 25.682 61.807 1.00 65.56 243 ASP A O 1
ATOM 1868 N N . PRO A 1 244 ? -25.275 24.311 62.391 1.00 61.53 244 PRO A N 1
ATOM 1869 C CA . PRO A 1 244 ? -24.931 24.002 61.014 1.00 61.53 244 PRO A CA 1
ATOM 1870 C C . PRO A 1 244 ? -26.148 23.369 60.343 1.00 61.53 244 PRO A C 1
ATOM 1872 O O . PRO A 1 244 ? -26.624 22.319 60.787 1.00 61.53 244 PRO A O 1
ATOM 1875 N N . GLU A 1 245 ? -26.647 23.982 59.261 1.00 63.75 245 GLU A N 1
ATOM 1876 C CA . GLU A 1 245 ? -27.647 23.321 58.428 1.00 63.75 245 GLU A CA 1
ATOM 1877 C C . GLU A 1 245 ? -27.120 21.918 58.098 1.00 63.75 245 GLU A C 1
ATOM 1879 O O . GLU A 1 245 ? -25.977 21.786 57.639 1.00 63.75 245 GLU A O 1
ATOM 1884 N N . PRO A 1 246 ? -27.899 20.855 58.370 1.00 68.06 246 PRO A N 1
ATOM 1885 C CA . PRO A 1 246 ? -27.413 19.500 58.215 1.00 68.06 246 PRO A CA 1
ATOM 1886 C C . PRO A 1 246 ? -26.984 19.320 56.767 1.00 68.06 246 PRO A C 1
ATOM 1888 O O . PRO A 1 246 ? -27.814 19.381 55.857 1.00 68.06 246 PRO A O 1
ATOM 1891 N N . TYR A 1 247 ? -25.681 19.110 56.576 1.00 65.31 247 TYR A N 1
ATOM 1892 C CA . TYR A 1 247 ? -25.083 18.747 55.303 1.00 65.31 247 TYR A CA 1
ATOM 1893 C C . TYR A 1 247 ? -25.913 17.609 54.700 1.00 65.31 247 TYR A C 1
ATOM 1895 O O . TYR A 1 247 ? -25.867 16.467 55.160 1.00 65.31 247 TYR A O 1
ATOM 1903 N N . ARG A 1 248 ? -26.757 17.935 53.715 1.00 67.69 248 ARG A N 1
ATOM 1904 C CA . ARG A 1 248 ? -27.499 16.929 52.963 1.00 67.69 248 ARG A CA 1
ATOM 1905 C C . ARG A 1 248 ? -26.513 16.326 51.989 1.00 67.69 248 ARG A C 1
ATOM 1907 O O . ARG A 1 248 ? -26.094 17.002 51.050 1.00 67.69 248 ARG A O 1
ATOM 1914 N N . ASP A 1 249 ? -26.167 15.064 52.221 1.00 72.88 249 ASP A N 1
ATOM 1915 C CA . ASP A 1 249 ? -25.406 14.283 51.257 1.00 72.88 249 ASP A CA 1
ATOM 1916 C C . ASP A 1 249 ? -26.012 14.477 49.857 1.00 72.88 249 ASP A C 1
ATOM 1918 O O . ASP A 1 249 ? -27.240 14.374 49.702 1.00 72.88 249 ASP A O 1
ATOM 1922 N N . PRO A 1 250 ? -25.196 14.773 48.826 1.00 72.31 250 PRO A N 1
ATOM 1923 C CA . PRO A 1 250 ? -25.689 14.766 47.461 1.00 72.31 250 PRO A CA 1
ATOM 1924 C C . PRO A 1 250 ? -26.364 13.411 47.216 1.00 72.31 250 PRO A C 1
ATOM 1926 O O . PRO A 1 250 ? -25.813 12.381 47.620 1.00 72.31 250 PRO A O 1
ATOM 1929 N N . PRO A 1 251 ? -27.559 13.385 46.593 1.00 73.25 251 PRO A N 1
ATOM 1930 C CA . PRO A 1 251 ? -28.287 12.141 46.402 1.00 73.25 251 PRO A CA 1
ATOM 1931 C C . PRO A 1 251 ? -27.357 11.128 45.725 1.00 73.25 251 PRO A C 1
ATOM 1933 O O . PRO A 1 251 ? -26.646 11.499 44.780 1.00 73.25 251 PRO A O 1
ATOM 1936 N N . PRO A 1 252 ? -27.315 9.872 46.206 1.00 70.38 252 PRO A N 1
ATOM 1937 C CA . PRO A 1 252 ? -26.395 8.879 45.679 1.00 70.38 252 PRO A CA 1
ATOM 1938 C C . PRO A 1 252 ? -26.585 8.789 44.166 1.00 70.38 252 PRO A C 1
ATOM 1940 O O . PRO A 1 252 ? -27.708 8.612 43.685 1.00 70.38 252 PRO A O 1
ATOM 1943 N N . ARG A 1 253 ? -25.491 8.941 43.404 1.00 68.75 253 ARG A N 1
ATOM 1944 C CA . ARG A 1 253 ? -25.506 8.695 41.957 1.00 68.75 253 ARG A CA 1
ATOM 1945 C C . ARG A 1 253 ? -26.027 7.278 41.753 1.00 68.75 253 ARG A C 1
ATOM 1947 O O . ARG A 1 253 ? -25.348 6.321 42.115 1.00 68.75 253 ARG A O 1
ATOM 1954 N N . GLN A 1 254 ? -27.232 7.154 41.205 1.00 69.62 254 GLN A N 1
ATOM 1955 C CA . GLN A 1 254 ? -27.816 5.857 40.902 1.00 69.62 254 GLN A CA 1
ATOM 1956 C C . GLN A 1 254 ? -26.970 5.215 39.804 1.00 69.62 254 GLN A C 1
ATOM 1958 O O . GLN A 1 254 ? -26.953 5.679 38.663 1.00 69.62 254 GLN A O 1
ATOM 1963 N N . THR A 1 255 ? -26.212 4.183 40.159 1.00 66.25 255 THR A N 1
ATOM 1964 C CA . THR A 1 255 ? -25.608 3.296 39.174 1.00 66.25 255 THR A CA 1
ATOM 1965 C C . THR A 1 255 ? -26.736 2.516 38.495 1.00 66.25 255 THR A C 1
ATOM 1967 O O . THR A 1 255 ? -27.600 1.977 39.191 1.00 66.25 255 THR A O 1
ATOM 1970 N N . PRO A 1 256 ? -26.772 2.469 37.151 1.00 69.00 256 PRO A N 1
ATOM 1971 C CA . PRO A 1 256 ? -27.756 1.681 36.425 1.00 69.00 256 PRO A CA 1
ATOM 1972 C C . PRO A 1 256 ? -27.791 0.230 36.926 1.00 69.00 256 PRO A C 1
ATOM 1974 O O . PRO A 1 256 ? -26.753 -0.310 37.331 1.00 69.00 256 PRO A O 1
ATOM 1977 N N . PRO A 1 257 ? -28.955 -0.435 36.898 1.00 71.12 257 PRO A N 1
ATOM 1978 C CA . PRO A 1 257 ? -29.053 -1.816 37.335 1.00 71.12 257 PRO A CA 1
ATOM 1979 C C . PRO A 1 257 ? -28.208 -2.738 36.429 1.00 71.12 257 PRO A C 1
ATOM 1981 O O . PRO A 1 257 ? -28.136 -2.522 35.216 1.00 71.12 257 PRO A O 1
ATOM 1984 N N . PRO A 1 258 ? -27.618 -3.825 36.967 1.00 69.25 258 PRO A N 1
ATOM 1985 C CA . PRO A 1 258 ? -26.790 -4.773 36.205 1.00 69.25 258 PRO A CA 1
ATOM 1986 C C . PRO A 1 258 ? -27.456 -5.355 34.943 1.00 69.25 258 PRO A C 1
ATOM 1988 O O . PRO A 1 258 ? -26.770 -5.793 34.020 1.00 69.25 258 PRO A O 1
ATOM 1991 N N . SER A 1 259 ? -28.792 -5.370 34.889 1.00 68.81 259 SER A N 1
ATOM 1992 C CA . SER A 1 259 ? -29.575 -5.814 33.732 1.00 68.81 259 SER A CA 1
ATOM 1993 C C . SER A 1 259 ? -29.445 -4.892 32.518 1.00 68.81 259 SER A C 1
ATOM 1995 O O . SER A 1 259 ? -29.432 -5.389 31.395 1.00 68.81 259 SER A O 1
ATOM 1997 N N . GLU A 1 260 ? -29.316 -3.578 32.718 1.00 68.31 260 GLU A N 1
ATOM 1998 C CA . GLU A 1 260 ? -29.157 -2.616 31.619 1.00 68.31 260 GLU A CA 1
ATOM 1999 C C . GLU A 1 260 ? -27.786 -2.737 30.949 1.00 68.31 260 GLU A C 1
ATOM 2001 O O . GLU A 1 260 ? -27.697 -2.675 29.723 1.00 68.31 260 GLU A O 1
ATOM 2006 N N . TYR A 1 261 ? -26.733 -2.991 31.733 1.00 69.81 261 TYR A N 1
ATOM 2007 C CA . TYR A 1 261 ? -25.392 -3.254 31.207 1.00 69.81 261 TYR A CA 1
ATOM 2008 C C . TYR A 1 261 ? -25.363 -4.522 30.345 1.00 69.81 261 TYR A C 1
ATOM 2010 O O . TYR A 1 261 ? -24.922 -4.473 29.201 1.00 69.81 261 TYR A O 1
ATOM 2018 N N . ARG A 1 262 ? -25.951 -5.625 30.829 1.00 71.12 262 ARG A N 1
ATOM 2019 C CA . ARG A 1 262 ? -26.010 -6.891 30.079 1.00 71.12 262 ARG A CA 1
ATOM 2020 C C . ARG A 1 262 ? -26.804 -6.770 28.769 1.00 71.12 262 ARG A C 1
ATOM 2022 O O . ARG A 1 262 ? -26.362 -7.256 27.736 1.00 71.12 262 ARG A O 1
ATOM 2029 N N . LEU A 1 263 ? -27.949 -6.078 28.792 1.00 69.44 263 LEU A N 1
ATOM 2030 C CA . LEU A 1 263 ? -28.750 -5.797 27.589 1.00 69.44 263 LEU A CA 1
ATOM 2031 C C . LEU A 1 263 ? -27.994 -4.936 26.566 1.00 69.44 263 LEU A C 1
ATOM 2033 O O . LEU A 1 263 ? -28.205 -5.077 25.360 1.00 69.44 263 LEU A O 1
ATOM 2037 N N . ARG A 1 264 ? -27.141 -4.020 27.033 1.00 75.56 264 ARG A N 1
ATOM 2038 C CA . ARG A 1 264 ? -26.314 -3.172 26.171 1.00 75.56 264 ARG A CA 1
ATOM 2039 C C . ARG A 1 264 ? -25.182 -3.964 25.519 1.00 75.56 264 ARG A C 1
ATOM 2041 O O . ARG A 1 264 ? -24.985 -3.807 24.317 1.00 75.56 264 ARG A O 1
ATOM 2048 N N . ASP A 1 265 ? -24.496 -4.816 26.273 1.00 79.31 265 ASP A N 1
ATOM 2049 C CA . ASP A 1 265 ? -23.395 -5.644 25.764 1.00 79.31 265 ASP A CA 1
ATOM 2050 C C . ASP A 1 265 ? -23.887 -6.638 24.702 1.00 79.31 265 ASP A C 1
ATOM 2052 O O . ASP A 1 265 ? -23.293 -6.748 23.628 1.00 79.31 265 ASP A O 1
ATOM 2056 N N . ASP A 1 266 ? -25.048 -7.256 24.938 1.00 83.25 266 ASP A N 1
ATOM 2057 C CA . ASP A 1 266 ? -25.705 -8.147 23.978 1.00 83.25 266 ASP A CA 1
ATOM 2058 C C . ASP A 1 266 ? -26.041 -7.430 22.659 1.00 83.25 266 ASP A C 1
ATOM 2060 O O . ASP A 1 266 ? -25.789 -7.963 21.579 1.00 83.25 266 ASP A O 1
ATOM 2064 N N . ARG A 1 267 ? -26.558 -6.193 22.726 1.00 88.00 267 ARG A N 1
ATOM 2065 C CA . ARG A 1 267 ? -26.880 -5.393 21.528 1.00 88.00 267 ARG A CA 1
ATOM 2066 C C . ARG A 1 267 ? -25.640 -5.011 20.722 1.00 88.00 267 ARG A C 1
ATOM 2068 O O . ARG A 1 267 ? -25.701 -4.971 19.495 1.00 88.00 267 ARG A O 1
ATOM 2075 N N . LEU A 1 268 ? -24.533 -4.695 21.394 1.00 90.19 268 LEU A N 1
ATOM 2076 C CA . LEU A 1 268 ? -23.270 -4.369 20.726 1.00 90.19 268 LEU A CA 1
ATOM 2077 C C . LEU A 1 268 ? -22.689 -5.598 20.023 1.00 90.19 268 LEU A C 1
ATOM 2079 O O . LEU A 1 268 ? -22.218 -5.494 18.889 1.00 90.19 268 LEU A O 1
ATOM 2083 N N . TYR A 1 269 ? -22.771 -6.761 20.668 1.00 92.94 269 TYR A N 1
ATOM 2084 C CA . TYR A 1 269 ? -22.326 -8.014 20.074 1.00 92.94 269 TYR A CA 1
ATOM 2085 C C . TYR A 1 269 ? -23.201 -8.429 18.883 1.00 92.94 269 TYR A C 1
ATOM 2087 O O . TYR A 1 269 ? -22.670 -8.813 17.843 1.00 92.94 269 TYR A O 1
ATOM 2095 N N . ASP A 1 270 ? -24.521 -8.245 18.968 1.00 92.19 270 ASP A N 1
ATOM 2096 C CA . ASP A 1 270 ? -25.437 -8.484 17.845 1.00 92.19 270 ASP A CA 1
ATOM 2097 C C . ASP A 1 270 ? -25.142 -7.592 16.640 1.00 92.19 270 ASP A C 1
ATOM 2099 O O . ASP A 1 270 ? -25.173 -8.059 15.501 1.00 92.19 270 ASP A O 1
ATOM 2103 N N . ALA A 1 271 ? -24.824 -6.316 16.874 1.00 91.00 271 ALA A N 1
ATOM 2104 C CA . ALA A 1 271 ? -24.447 -5.399 15.803 1.00 91.00 271 ALA A CA 1
ATOM 2105 C C . ALA A 1 271 ? -23.169 -5.867 15.089 1.00 91.00 271 ALA A C 1
ATOM 2107 O O . ALA A 1 271 ? -23.098 -5.825 13.859 1.00 91.00 271 ALA A O 1
ATOM 2108 N N . PHE A 1 272 ? -22.184 -6.363 15.846 1.00 93.81 272 PHE A N 1
ATOM 2109 C CA . PHE A 1 272 ? -20.976 -6.962 15.282 1.00 93.81 272 PHE A CA 1
ATOM 2110 C C . PHE A 1 272 ? -21.290 -8.220 14.461 1.00 93.81 272 PHE A C 1
ATOM 2112 O O . PHE A 1 272 ? -20.876 -8.302 13.305 1.00 93.81 272 PHE A O 1
ATOM 2119 N N . LEU A 1 273 ? -22.048 -9.172 15.018 1.00 94.69 273 LEU A N 1
ATOM 2120 C CA . LEU A 1 273 ? -22.410 -10.414 14.326 1.00 94.69 273 LEU A CA 1
ATOM 2121 C C . LEU A 1 273 ? -23.184 -10.129 13.036 1.00 94.69 273 LEU A C 1
ATOM 2123 O O . LEU A 1 273 ? -22.840 -10.663 11.983 1.00 94.69 273 LEU A O 1
ATOM 2127 N N . SER A 1 274 ? -24.152 -9.211 13.086 1.00 93.94 274 SER A N 1
ATOM 2128 C CA . SER A 1 274 ? -24.900 -8.778 11.907 1.00 93.94 274 SER A CA 1
ATOM 2129 C C . SER A 1 274 ? -23.994 -8.150 10.847 1.00 93.94 274 SER A C 1
ATOM 2131 O O . SER A 1 274 ? -24.166 -8.441 9.666 1.00 93.94 274 SER A O 1
ATOM 2133 N N . GLY A 1 275 ? -23.036 -7.304 11.240 1.00 88.50 275 GLY A N 1
ATOM 2134 C CA . GLY A 1 275 ? -22.074 -6.699 10.314 1.00 88.50 275 GLY A CA 1
ATOM 2135 C C . GLY A 1 275 ? -21.093 -7.710 9.711 1.00 88.50 275 GLY A C 1
ATOM 2136 O O . GLY A 1 275 ? -20.668 -7.546 8.571 1.00 88.50 275 GLY A O 1
ATOM 2137 N N . ALA A 1 276 ? -20.766 -8.769 10.454 1.00 91.38 276 ALA A N 1
ATOM 2138 C CA . ALA A 1 276 ? -19.906 -9.864 10.010 1.00 91.38 276 ALA A CA 1
ATOM 2139 C C . ALA A 1 276 ? -20.647 -10.948 9.201 1.00 91.38 276 ALA A C 1
ATOM 2141 O O . ALA A 1 276 ? -20.000 -11.843 8.661 1.00 91.38 276 ALA A O 1
ATOM 2142 N N . GLY A 1 277 ? -21.984 -10.899 9.123 1.00 93.00 277 GLY A N 1
ATOM 2143 C CA . GLY A 1 277 ? -22.798 -11.946 8.494 1.00 93.00 277 GLY A CA 1
ATOM 2144 C C . GLY A 1 277 ? -22.841 -13.256 9.294 1.00 93.00 277 GLY A C 1
ATOM 2145 O O . GLY A 1 277 ? -22.957 -14.331 8.710 1.00 93.00 277 GLY A O 1
ATOM 2146 N N . LEU A 1 278 ? -22.713 -13.172 10.620 1.00 95.19 278 LEU A N 1
ATOM 2147 C CA . LEU A 1 278 ? -22.670 -14.301 11.550 1.00 95.19 278 LEU A CA 1
ATOM 2148 C C . LEU A 1 278 ? -23.884 -14.300 12.486 1.00 95.19 278 LEU A C 1
ATOM 2150 O O . LEU A 1 278 ? -24.582 -13.300 12.643 1.00 95.19 278 LEU A O 1
ATOM 2154 N N . THR A 1 279 ? -24.121 -15.440 13.130 1.00 93.62 279 THR A N 1
ATOM 2155 C CA . THR A 1 279 ? -25.265 -15.667 14.025 1.00 93.62 279 THR A CA 1
ATOM 2156 C C . THR A 1 279 ? -24.822 -16.054 15.439 1.00 93.62 279 THR A C 1
ATOM 2158 O O . THR A 1 279 ? -23.684 -16.489 15.651 1.00 93.62 279 THR A O 1
ATOM 2161 N N . ARG A 1 280 ? -25.726 -15.922 16.422 1.00 92.19 280 ARG A N 1
ATOM 2162 C CA . ARG A 1 280 ? -25.462 -16.303 17.824 1.00 92.19 280 ARG A CA 1
ATOM 2163 C C . ARG A 1 280 ? -25.257 -17.810 17.987 1.00 92.19 280 ARG A C 1
ATOM 2165 O O . ARG A 1 280 ? -24.592 -18.241 18.924 1.00 92.19 280 ARG A O 1
ATOM 2172 N N . GLU A 1 281 ? -25.814 -18.608 17.081 1.00 92.00 281 GLU A N 1
ATOM 2173 C CA . GLU A 1 281 ? -25.637 -20.057 17.043 1.00 92.00 281 GLU A CA 1
ATOM 2174 C C . GLU A 1 281 ? -24.197 -20.432 16.675 1.00 92.00 281 GLU A C 1
ATOM 2176 O O . GLU A 1 281 ? -23.644 -21.387 17.219 1.00 92.00 281 GLU A O 1
ATOM 2181 N N . GLN A 1 282 ? -23.574 -19.670 15.771 1.00 92.75 282 GLN A N 1
ATOM 2182 C CA . GLN A 1 282 ? -22.188 -19.888 15.351 1.00 92.75 282 GLN A CA 1
ATOM 2183 C C . GLN A 1 282 ? -21.188 -19.342 16.374 1.00 92.75 282 GLN A C 1
ATOM 2185 O O . GLN A 1 282 ? -20.162 -19.974 16.629 1.00 92.75 282 GLN A O 1
ATOM 2190 N N . LEU A 1 283 ? -21.478 -18.174 16.953 1.00 93.12 283 LEU A N 1
ATOM 2191 C CA . LEU A 1 283 ? -20.636 -17.512 17.945 1.00 93.12 283 LEU A CA 1
ATOM 2192 C C . LEU A 1 283 ? -21.477 -17.120 19.169 1.00 93.12 283 LEU A C 1
ATOM 2194 O O . LEU A 1 283 ? -22.099 -16.055 19.182 1.00 93.12 283 LEU A O 1
ATOM 2198 N N . PRO A 1 284 ? -21.517 -17.977 20.206 1.00 91.06 284 PRO A N 1
ATOM 2199 C CA . PRO A 1 284 ? -22.336 -17.717 21.379 1.00 91.06 284 PRO A CA 1
ATOM 2200 C C . PRO A 1 284 ? -21.797 -16.519 22.186 1.00 91.06 284 PRO A C 1
ATOM 2202 O O . PRO A 1 284 ? -20.577 -16.390 22.335 1.00 91.06 284 PRO A O 1
ATOM 2205 N N . PRO A 1 285 ? -22.672 -15.693 22.802 1.00 88.75 285 PRO A N 1
ATOM 2206 C CA . PRO A 1 285 ? -22.269 -14.515 23.585 1.00 88.75 285 PRO A CA 1
ATOM 2207 C C . PRO A 1 285 ? -21.301 -14.806 24.741 1.00 88.75 285 PRO A C 1
ATOM 2209 O O . PRO A 1 285 ? -20.549 -13.930 25.155 1.00 88.75 285 PRO A O 1
ATOM 2212 N N . SER A 1 286 ? -21.250 -16.049 25.234 1.00 89.38 286 SER A N 1
ATOM 2213 C CA . SER A 1 286 ? -20.273 -16.480 26.243 1.00 89.38 286 SER A CA 1
ATOM 2214 C C . SER A 1 286 ? -18.814 -16.359 25.785 1.00 89.38 286 SER A C 1
ATOM 2216 O O . SER A 1 286 ? -17.919 -16.357 26.625 1.00 89.38 286 SER A O 1
ATOM 2218 N N . ARG A 1 287 ? -18.565 -16.247 24.474 1.00 89.50 287 ARG A N 1
ATOM 2219 C CA . ARG A 1 287 ? -17.240 -16.017 23.880 1.00 89.50 287 ARG A CA 1
ATOM 2220 C C . ARG A 1 287 ? -17.073 -14.605 23.314 1.00 89.50 287 ARG A C 1
ATOM 2222 O O . ARG A 1 287 ? -16.115 -14.366 22.584 1.00 89.50 287 ARG A O 1
ATOM 2229 N N . ALA A 1 288 ? -17.978 -13.673 23.620 1.00 90.25 288 ALA A N 1
ATOM 2230 C CA . ALA A 1 288 ? -17.991 -12.350 22.998 1.00 90.25 288 ALA A CA 1
ATOM 2231 C C . ALA A 1 288 ? -16.664 -11.594 23.160 1.00 90.25 288 ALA A C 1
ATOM 2233 O O . ALA A 1 288 ? -16.135 -11.082 22.177 1.00 90.25 288 ALA A O 1
ATOM 2234 N N . GLU A 1 289 ? -16.087 -11.586 24.364 1.00 90.44 289 GLU A N 1
ATOM 2235 C CA . GLU A 1 289 ? -14.813 -10.909 24.642 1.00 90.44 289 GLU A CA 1
ATOM 2236 C C . GLU A 1 289 ? -13.652 -11.494 23.821 1.00 90.44 289 GLU A C 1
ATOM 2238 O O . GLU A 1 289 ? -12.911 -10.764 23.161 1.00 90.44 289 GLU A O 1
ATOM 2243 N N . GLU A 1 290 ? -13.533 -12.824 23.796 1.00 91.50 290 GLU A N 1
ATOM 2244 C CA . GLU A 1 290 ? -12.514 -13.527 23.015 1.00 91.50 290 GLU A CA 1
ATOM 2245 C C . GLU A 1 290 ? -12.669 -13.243 21.513 1.00 91.50 290 GLU A C 1
ATOM 2247 O O . GLU A 1 290 ? -11.692 -12.919 20.836 1.00 91.50 290 GLU A O 1
ATOM 2252 N N . VAL A 1 291 ? -13.902 -13.321 21.002 1.00 93.50 291 VAL A N 1
ATOM 2253 C CA . VAL A 1 291 ? -14.231 -13.072 19.594 1.00 93.50 291 VAL A CA 1
ATOM 2254 C C . VAL A 1 291 ? -13.912 -11.634 19.200 1.00 93.50 291 VAL A C 1
ATOM 2256 O O . VAL A 1 291 ? -13.291 -11.425 18.162 1.00 93.50 291 VAL A O 1
ATOM 2259 N N . LEU A 1 292 ? -14.298 -10.645 20.008 1.00 93.75 292 LEU A N 1
ATOM 2260 C CA . LEU A 1 292 ? -14.056 -9.233 19.708 1.00 93.75 292 LEU A CA 1
ATOM 2261 C C . LEU A 1 292 ? -12.563 -8.886 19.760 1.00 93.75 292 LEU A C 1
ATOM 2263 O O . LEU A 1 292 ? -12.090 -8.121 18.917 1.00 93.75 292 LEU A O 1
ATOM 2267 N N . ARG A 1 293 ? -11.797 -9.493 20.678 1.00 94.81 293 ARG A N 1
ATOM 2268 C CA . ARG A 1 293 ? -10.332 -9.361 20.699 1.00 94.81 293 ARG A CA 1
ATOM 2269 C C . ARG A 1 293 ? -9.709 -9.913 19.415 1.00 94.81 293 ARG A C 1
ATOM 2271 O O . ARG A 1 293 ? -8.939 -9.209 18.764 1.00 94.81 293 ARG A O 1
ATOM 2278 N N . ILE A 1 294 ? -10.077 -11.135 19.022 1.00 93.81 294 ILE A N 1
ATOM 2279 C CA . ILE A 1 294 ? -9.592 -11.758 17.780 1.00 93.81 294 ILE A CA 1
ATOM 2280 C C . ILE A 1 294 ? -10.005 -10.922 16.563 1.00 93.81 294 ILE A C 1
ATOM 2282 O O . ILE A 1 294 ? -9.191 -10.688 15.674 1.00 93.81 294 ILE A O 1
ATOM 2286 N N . ALA A 1 295 ? -11.241 -10.421 16.528 1.00 94.62 295 ALA A N 1
ATOM 2287 C CA . ALA A 1 295 ? -11.725 -9.571 15.447 1.00 94.62 295 ALA A CA 1
ATOM 2288 C C . ALA A 1 295 ? -10.889 -8.289 15.316 1.00 94.62 295 ALA A C 1
ATOM 2290 O O . ALA A 1 295 ? -10.515 -7.920 14.205 1.00 94.62 295 ALA A O 1
ATOM 2291 N N . GLY A 1 296 ? -10.530 -7.649 16.434 1.00 93.81 296 GLY A N 1
ATOM 2292 C CA . GLY A 1 296 ? -9.629 -6.494 16.443 1.00 93.81 296 GLY A CA 1
ATOM 2293 C C . GLY A 1 296 ? -8.219 -6.820 15.932 1.00 93.81 296 GLY A C 1
ATOM 2294 O O . GLY A 1 296 ? -7.656 -6.058 15.143 1.00 93.81 296 GLY A O 1
ATOM 2295 N N . GLU A 1 297 ? -7.660 -7.968 16.326 1.00 93.50 297 GLU A N 1
ATOM 2296 C CA . GLU A 1 297 ? -6.355 -8.452 15.847 1.00 93.50 297 GLU A CA 1
ATOM 2297 C C . GLU A 1 297 ? -6.367 -8.720 14.332 1.00 93.50 297 GLU A C 1
ATOM 2299 O O . GLU A 1 297 ? -5.488 -8.241 13.608 1.00 93.50 297 GLU A O 1
ATOM 2304 N N . VAL A 1 298 ? -7.394 -9.418 13.837 1.00 94.12 298 VAL A N 1
ATOM 2305 C CA . VAL A 1 298 ? -7.595 -9.709 12.408 1.00 94.12 298 VAL A CA 1
ATOM 2306 C C . VAL A 1 298 ? -7.810 -8.423 11.611 1.00 94.12 298 VAL A C 1
ATOM 2308 O O . VAL A 1 298 ? -7.211 -8.250 10.547 1.00 94.12 298 VAL A O 1
ATOM 2311 N N . PHE A 1 299 ? -8.613 -7.492 12.126 1.00 92.12 299 PHE A N 1
ATOM 2312 C CA . PHE A 1 299 ? -8.873 -6.206 11.484 1.00 92.12 299 PHE A CA 1
ATOM 2313 C C . PHE A 1 299 ? -7.587 -5.392 11.311 1.00 92.12 299 PHE A C 1
ATOM 2315 O O . PHE A 1 299 ? -7.288 -4.925 10.211 1.00 92.12 299 PHE A O 1
ATOM 2322 N N . ARG A 1 300 ? -6.765 -5.308 12.363 1.00 91.50 300 ARG A N 1
ATOM 2323 C CA . ARG A 1 300 ? -5.463 -4.627 12.329 1.00 91.50 300 ARG A CA 1
ATOM 2324 C C . ARG A 1 300 ? -4.484 -5.279 11.357 1.00 91.50 300 ARG A C 1
ATOM 2326 O O . ARG A 1 300 ? -3.807 -4.569 10.613 1.00 91.50 300 ARG A O 1
ATOM 2333 N N . ALA A 1 301 ? -4.397 -6.609 11.356 1.00 90.69 301 ALA A N 1
ATOM 2334 C CA . ALA A 1 301 ? -3.536 -7.344 10.431 1.00 90.69 301 ALA A CA 1
ATOM 2335 C C . ALA A 1 301 ? -3.962 -7.128 8.969 1.00 90.69 301 ALA A C 1
ATOM 2337 O O . ALA A 1 301 ? -3.119 -6.887 8.106 1.00 90.69 301 ALA A O 1
ATOM 2338 N N . THR A 1 302 ? -5.272 -7.128 8.710 1.00 89.81 302 THR A N 1
ATOM 2339 C CA . THR A 1 302 ? -5.840 -6.887 7.377 1.00 89.81 302 THR A CA 1
ATOM 2340 C C . THR A 1 302 ? -5.570 -5.459 6.904 1.00 89.81 302 THR A C 1
ATOM 2342 O O . THR A 1 302 ? -5.104 -5.263 5.784 1.00 89.81 302 THR A O 1
ATOM 2345 N N . ALA A 1 303 ? -5.792 -4.457 7.765 1.00 89.00 303 ALA A N 1
ATOM 2346 C CA . ALA A 1 303 ? -5.503 -3.057 7.452 1.00 89.00 303 ALA A CA 1
ATOM 2347 C C . ALA A 1 303 ? -4.021 -2.847 7.101 1.00 89.00 303 ALA A C 1
ATOM 2349 O O . ALA A 1 303 ? -3.710 -2.183 6.113 1.00 89.00 303 ALA A O 1
ATOM 2350 N N . ARG A 1 304 ? -3.110 -3.470 7.864 1.00 90.81 304 ARG A N 1
ATOM 2351 C CA . ARG A 1 304 ? -1.670 -3.450 7.576 1.00 90.81 304 ARG A CA 1
ATOM 2352 C C . ARG A 1 304 ? -1.359 -4.039 6.202 1.00 90.81 304 ARG A C 1
ATOM 2354 O O . ARG A 1 304 ? -0.766 -3.346 5.380 1.00 90.81 304 ARG A O 1
ATOM 2361 N N . GLY A 1 305 ? -1.788 -5.276 5.946 1.00 88.31 305 GLY A N 1
ATOM 2362 C CA . GLY A 1 305 ? -1.490 -5.958 4.685 1.00 88.31 305 GLY A CA 1
ATOM 2363 C C . GLY A 1 305 ? -2.033 -5.207 3.467 1.00 88.31 305 GLY A C 1
ATOM 2364 O O . GLY A 1 305 ? -1.374 -5.141 2.429 1.00 88.31 305 GLY A O 1
ATOM 2365 N N . LEU A 1 306 ? -3.202 -4.573 3.598 1.00 88.50 306 LEU A N 1
ATOM 2366 C CA . LEU A 1 306 ? -3.799 -3.787 2.523 1.00 88.50 306 LEU A CA 1
ATOM 2367 C C . LEU A 1 306 ? -2.993 -2.515 2.211 1.00 88.50 306 LEU A C 1
ATOM 2369 O O . LEU A 1 306 ? -2.739 -2.240 1.039 1.00 88.50 306 LEU A O 1
ATOM 2373 N N . ILE A 1 307 ? -2.544 -1.766 3.225 1.00 87.62 307 ILE A N 1
ATOM 2374 C CA . ILE A 1 307 ? -1.704 -0.569 3.022 1.00 87.62 307 ILE A CA 1
ATOM 2375 C C . ILE A 1 307 ? -0.340 -0.943 2.443 1.00 87.62 307 ILE A C 1
ATOM 2377 O O . ILE A 1 307 ? 0.124 -0.280 1.515 1.00 87.62 307 ILE A O 1
ATOM 2381 N N . GLU A 1 308 ? 0.298 -1.997 2.958 1.00 87.00 308 GLU A N 1
ATOM 2382 C CA . GLU A 1 308 ? 1.591 -2.478 2.455 1.00 87.00 308 GLU A CA 1
ATOM 2383 C C . GLU A 1 308 ? 1.484 -2.864 0.973 1.00 87.00 308 GLU A C 1
ATOM 2385 O O . GLU A 1 308 ? 2.297 -2.435 0.153 1.00 87.00 308 GLU A O 1
ATOM 2390 N N . THR A 1 309 ? 0.419 -3.580 0.600 1.00 88.19 309 THR A N 1
ATOM 2391 C CA . THR A 1 309 ? 0.178 -3.988 -0.792 1.00 88.19 309 THR A CA 1
ATOM 2392 C C . THR A 1 309 ? -0.106 -2.788 -1.701 1.00 88.19 309 THR A C 1
ATOM 2394 O O . THR A 1 309 ? 0.424 -2.704 -2.812 1.00 88.19 309 THR A O 1
ATOM 2397 N N . LEU A 1 310 ? -0.922 -1.831 -1.249 1.00 84.56 310 LEU A N 1
ATOM 2398 C CA . LEU A 1 310 ? -1.238 -0.626 -2.023 1.00 84.56 310 LEU A CA 1
ATOM 2399 C C . LEU A 1 310 ? -0.023 0.299 -2.185 1.00 84.56 310 LEU A C 1
ATOM 2401 O O . LEU A 1 310 ? 0.146 0.883 -3.259 1.00 84.56 310 LEU A O 1
ATOM 2405 N N . SER A 1 311 ? 0.828 0.400 -1.163 1.00 82.12 311 SER A N 1
ATOM 2406 C CA . SER A 1 311 ? 2.076 1.170 -1.203 1.00 82.12 311 SER A CA 1
ATOM 2407 C C . SER A 1 311 ? 3.086 0.546 -2.165 1.00 82.12 311 SER A C 1
ATOM 2409 O O . SER A 1 311 ? 3.549 1.233 -3.074 1.00 82.12 311 SER A O 1
ATOM 2411 N N . ALA A 1 312 ? 3.336 -0.765 -2.064 1.00 81.19 312 ALA A N 1
ATOM 2412 C CA . ALA A 1 312 ? 4.230 -1.482 -2.980 1.00 81.19 312 ALA A CA 1
ATOM 2413 C C . ALA A 1 312 ? 3.785 -1.341 -4.449 1.00 81.19 312 ALA A C 1
ATOM 2415 O O . ALA A 1 312 ? 4.589 -1.094 -5.350 1.00 81.19 312 ALA A O 1
ATOM 2416 N N . ARG A 1 313 ? 2.471 -1.407 -4.700 1.00 83.12 313 ARG A N 1
ATOM 2417 C CA . ARG A 1 313 ? 1.884 -1.127 -6.018 1.00 83.12 313 ARG A CA 1
ATOM 2418 C C . ARG A 1 313 ? 2.166 0.304 -6.494 1.00 83.12 313 ARG A C 1
ATOM 2420 O O . ARG A 1 313 ? 2.453 0.516 -7.675 1.00 83.12 313 ARG A O 1
ATOM 2427 N N . ALA A 1 314 ? 2.009 1.298 -5.619 1.00 75.31 314 ALA A N 1
ATOM 2428 C CA . ALA A 1 314 ? 2.222 2.702 -5.966 1.00 75.31 314 ALA A CA 1
ATOM 2429 C C . ALA A 1 314 ? 3.695 2.993 -6.298 1.00 75.31 314 ALA A C 1
ATOM 2431 O O . ALA A 1 314 ? 3.965 3.745 -7.238 1.00 75.31 314 ALA A O 1
ATOM 2432 N N . GLU A 1 315 ? 4.625 2.361 -5.579 1.00 76.50 315 GLU A N 1
ATOM 2433 C CA . GLU A 1 315 ? 6.067 2.421 -5.841 1.00 76.50 315 GLU A CA 1
ATOM 2434 C C . GLU A 1 315 ? 6.414 1.850 -7.219 1.00 76.50 315 GLU A C 1
ATOM 2436 O O . GLU A 1 315 ? 7.002 2.561 -8.038 1.00 76.50 315 GLU A O 1
ATOM 2441 N N . LEU A 1 316 ? 5.953 0.631 -7.528 1.00 72.19 316 LEU A N 1
ATOM 2442 C CA . LEU A 1 316 ? 6.174 -0.003 -8.834 1.00 72.19 316 LEU A CA 1
ATOM 2443 C C . LEU A 1 316 ? 5.620 0.846 -9.983 1.00 72.19 316 LEU A C 1
ATOM 2445 O O . LEU A 1 316 ? 6.279 1.040 -11.001 1.00 72.19 316 LEU A O 1
ATOM 2449 N N . LYS A 1 317 ? 4.426 1.428 -9.826 1.00 71.31 317 LYS A N 1
ATOM 2450 C CA . LYS A 1 317 ? 3.861 2.327 -10.844 1.00 71.31 317 LYS A CA 1
ATOM 2451 C C . LYS A 1 317 ? 4.736 3.573 -11.064 1.00 71.31 317 LYS A C 1
ATOM 2453 O O . LYS A 1 317 ? 4.888 4.029 -12.200 1.00 71.31 317 LYS A O 1
ATOM 2458 N N . GLY A 1 318 ? 5.301 4.119 -9.985 1.00 69.94 318 GLY A N 1
ATOM 2459 C CA . GLY A 1 318 ? 6.218 5.257 -10.029 1.00 69.94 318 GLY A CA 1
ATOM 2460 C C . GLY A 1 318 ? 7.532 4.941 -10.745 1.00 69.94 318 GLY A C 1
ATOM 2461 O O . GLY A 1 318 ? 8.036 5.785 -11.487 1.00 69.94 318 GLY A O 1
ATOM 2462 N N . GLU A 1 319 ? 8.041 3.719 -10.585 1.00 69.00 319 GLU A N 1
ATOM 2463 C CA . GLU A 1 319 ? 9.277 3.239 -11.213 1.00 69.00 319 GLU A CA 1
ATOM 2464 C C . GLU A 1 319 ? 9.204 3.258 -12.749 1.00 69.00 319 GLU A C 1
ATOM 2466 O O . GLU A 1 319 ? 10.139 3.704 -13.411 1.00 69.00 319 GLU A O 1
ATOM 2471 N N . PHE A 1 320 ? 8.055 2.890 -13.326 1.00 67.56 320 PHE A N 1
ATOM 2472 C CA . PHE A 1 320 ? 7.828 2.907 -14.780 1.00 67.56 320 PHE A CA 1
ATOM 2473 C C . PHE A 1 320 ? 7.332 4.259 -15.322 1.00 67.56 320 PHE A C 1
ATOM 2475 O O . PHE A 1 320 ? 6.937 4.351 -16.484 1.00 67.56 320 PHE A O 1
ATOM 2482 N N . ARG A 1 321 ? 7.336 5.322 -14.498 1.00 66.62 321 ARG A N 1
ATOM 2483 C CA . ARG A 1 321 ? 6.830 6.672 -14.836 1.00 66.62 321 ARG A CA 1
ATOM 2484 C C . ARG A 1 321 ? 5.410 6.677 -15.414 1.00 66.62 321 ARG A C 1
ATOM 2486 O O . ARG A 1 321 ? 5.049 7.563 -16.187 1.00 66.62 321 ARG A O 1
ATOM 2493 N N . ILE A 1 322 ? 4.587 5.712 -15.022 1.00 66.31 322 ILE A N 1
ATOM 2494 C CA . ILE A 1 322 ? 3.193 5.649 -15.451 1.00 66.31 322 ILE A CA 1
ATOM 2495 C C . ILE A 1 322 ? 2.429 6.700 -14.647 1.00 66.31 322 ILE A C 1
ATOM 2497 O O . ILE A 1 322 ? 2.486 6.688 -13.416 1.00 66.31 322 ILE A O 1
ATOM 2501 N N . GLU A 1 323 ? 1.749 7.618 -15.342 1.00 55.88 323 GLU A N 1
ATOM 2502 C CA . GLU A 1 323 ? 1.184 8.860 -14.794 1.00 55.88 323 GLU A CA 1
ATOM 2503 C C . GLU A 1 323 ? 0.629 8.734 -13.362 1.00 55.88 323 GLU A C 1
ATOM 2505 O O . GLU A 1 323 ? -0.171 7.842 -13.031 1.00 55.88 323 GLU A O 1
ATOM 2510 N N . ARG A 1 324 ? 1.066 9.663 -12.496 1.00 51.22 324 ARG A N 1
ATOM 2511 C CA . ARG A 1 324 ? 0.606 9.780 -11.105 1.00 51.22 324 ARG A CA 1
ATOM 2512 C C . ARG A 1 324 ? -0.885 10.089 -11.079 1.00 51.22 324 ARG A C 1
ATOM 2514 O O . ARG A 1 324 ? -1.405 10.835 -11.899 1.00 51.22 324 ARG A O 1
ATOM 2521 N N . THR A 1 325 ? -1.570 9.529 -10.091 1.00 51.19 325 THR A N 1
ATOM 2522 C CA . THR A 1 325 ? -3.001 9.745 -9.885 1.00 51.19 325 THR A CA 1
ATOM 2523 C C . THR A 1 325 ? -3.307 11.224 -9.665 1.00 51.19 325 THR A C 1
ATOM 2525 O O . THR A 1 325 ? -2.855 11.813 -8.683 1.00 51.19 325 THR A O 1
ATOM 2528 N N . THR A 1 326 ? -4.126 11.801 -10.541 1.00 50.28 326 THR A N 1
ATOM 2529 C CA . THR A 1 326 ? -4.817 13.065 -10.284 1.00 50.28 326 THR A CA 1
ATOM 2530 C C . THR A 1 326 ? -5.732 12.880 -9.075 1.00 50.28 326 THR A C 1
ATOM 2532 O O . THR A 1 326 ? -6.608 12.012 -9.082 1.00 50.28 326 THR A O 1
ATOM 2535 N N . ILE A 1 327 ? -5.522 13.671 -8.022 1.00 51.09 327 ILE A N 1
ATOM 2536 C CA . ILE A 1 327 ? -6.402 13.687 -6.849 1.00 51.09 327 ILE A CA 1
ATOM 2537 C C . ILE A 1 327 ? -7.776 14.176 -7.312 1.00 51.09 327 ILE A C 1
ATOM 2539 O O . ILE A 1 327 ? -7.891 15.258 -7.890 1.00 51.09 327 ILE A O 1
ATOM 2543 N N . LYS A 1 328 ? -8.820 13.371 -7.088 1.00 54.16 328 LYS A N 1
ATOM 2544 C CA . LYS A 1 328 ? -10.187 13.753 -7.449 1.00 54.16 328 LYS A CA 1
ATOM 2545 C C . LYS A 1 328 ? -10.778 14.643 -6.347 1.00 54.16 328 LYS A C 1
ATOM 2547 O O . LYS A 1 328 ? -10.442 14.455 -5.180 1.00 54.16 328 LYS A O 1
ATOM 2552 N N . PRO A 1 329 ? -11.694 15.576 -6.666 1.00 47.81 329 PRO A N 1
ATOM 2553 C CA . PRO A 1 329 ? -12.338 16.423 -5.656 1.00 47.81 329 PRO A CA 1
ATOM 2554 C C . PRO A 1 329 ? -13.178 15.641 -4.634 1.00 47.81 329 PRO A C 1
ATOM 2556 O O . PRO A 1 329 ? -13.444 16.143 -3.545 1.00 47.81 329 PRO A O 1
ATOM 2559 N N . ARG A 1 330 ? -13.637 14.429 -4.987 1.00 57.03 330 ARG A N 1
ATOM 2560 C CA . ARG A 1 330 ? -14.474 13.560 -4.144 1.00 57.03 330 ARG A CA 1
ATOM 2561 C C . ARG A 1 330 ? -14.189 12.083 -4.417 1.00 57.03 330 ARG A C 1
ATOM 2563 O O . ARG A 1 330 ? -13.693 11.737 -5.489 1.00 57.03 330 ARG A O 1
ATOM 2570 N N . ASN A 1 331 ? -14.615 11.233 -3.480 1.00 62.34 331 ASN A N 1
ATOM 2571 C CA . ASN A 1 331 ? -14.575 9.770 -3.566 1.00 62.34 331 ASN A CA 1
ATOM 2572 C C . ASN A 1 331 ? -13.147 9.200 -3.660 1.00 62.34 331 ASN A C 1
ATOM 2574 O O . ASN A 1 331 ? -12.891 8.232 -4.379 1.00 62.34 331 ASN A O 1
ATOM 2578 N N . ASN A 1 332 ? -12.207 9.836 -2.958 1.00 73.50 332 ASN A N 1
ATOM 2579 C CA . ASN A 1 332 ? -10.850 9.331 -2.828 1.00 73.50 332 ASN A CA 1
ATOM 2580 C C . ASN A 1 332 ? -10.827 8.144 -1.862 1.00 73.50 332 ASN A C 1
ATOM 2582 O O . ASN A 1 332 ? -11.479 8.172 -0.818 1.00 73.50 332 ASN A O 1
ATOM 2586 N N . ASN A 1 333 ? -10.051 7.116 -2.197 1.00 80.62 333 ASN A N 1
ATOM 2587 C CA . ASN A 1 333 ? -9.859 5.991 -1.295 1.00 80.62 333 ASN A CA 1
ATOM 2588 C C . ASN A 1 333 ? -8.920 6.424 -0.148 1.00 80.62 333 ASN A C 1
ATOM 2590 O O . ASN A 1 333 ? -7.771 6.767 -0.443 1.00 80.62 333 ASN A O 1
ATOM 2594 N N . PRO A 1 334 ? -9.367 6.416 1.124 1.00 79.62 334 PRO A N 1
ATOM 2595 C CA . PRO A 1 334 ? -8.553 6.836 2.265 1.00 79.62 334 PRO A CA 1
ATOM 2596 C C . PRO A 1 334 ? -7.260 6.025 2.412 1.00 79.62 334 PRO A C 1
ATOM 2598 O O . PRO A 1 334 ? -6.244 6.580 2.819 1.00 79.62 334 PRO A O 1
ATOM 2601 N N . LEU A 1 335 ? -7.249 4.760 1.979 1.00 80.88 335 LEU A N 1
ATOM 2602 C CA . LEU A 1 335 ? -6.083 3.879 2.091 1.00 80.88 335 LEU A CA 1
ATOM 2603 C C . LEU A 1 335 ? -4.874 4.340 1.286 1.00 80.88 335 LEU A C 1
ATOM 2605 O O . LEU A 1 335 ? -3.748 3.996 1.620 1.00 80.88 335 LEU A O 1
ATOM 2609 N N . LYS A 1 336 ? -5.094 5.133 0.234 1.00 74.00 336 LYS A N 1
ATOM 2610 C CA . LYS A 1 336 ? -4.004 5.705 -0.568 1.00 74.00 336 LYS A CA 1
ATOM 2611 C C . LYS A 1 336 ? -3.228 6.789 0.186 1.00 74.00 336 LYS A C 1
ATOM 2613 O O . LYS A 1 336 ? -2.194 7.230 -0.304 1.00 74.00 336 LYS A O 1
ATOM 2618 N N . PHE A 1 337 ? -3.744 7.236 1.331 1.00 73.75 337 PHE A N 1
ATOM 2619 C CA . PHE A 1 337 ? -3.200 8.336 2.125 1.00 73.75 337 PHE A CA 1
ATOM 2620 C C . PHE A 1 337 ? -2.859 7.926 3.562 1.00 73.75 337 PHE A C 1
ATOM 2622 O O . PHE A 1 337 ? -2.312 8.741 4.298 1.00 73.75 337 PHE A O 1
ATOM 2629 N N . SER A 1 338 ? -3.180 6.695 3.966 1.00 81.31 338 SER A N 1
ATOM 2630 C CA . SER A 1 338 ? -2.864 6.180 5.298 1.00 81.31 338 SER A CA 1
ATOM 2631 C C . SER A 1 338 ? -1.401 5.752 5.368 1.00 81.31 338 SER A C 1
ATOM 2633 O O . SER A 1 338 ? -0.963 4.914 4.582 1.00 81.31 338 SER A O 1
ATOM 2635 N N . ALA A 1 339 ? -0.657 6.300 6.326 1.00 77.31 339 ALA A N 1
ATOM 2636 C CA . ALA A 1 339 ? 0.730 5.920 6.580 1.00 77.31 339 ALA A CA 1
ATOM 2637 C C . ALA A 1 339 ? 0.833 4.751 7.568 1.00 77.31 339 ALA A C 1
ATOM 2639 O O . ALA A 1 339 ? 1.833 4.034 7.584 1.00 77.31 339 ALA A O 1
ATOM 2640 N N . THR A 1 340 ? -0.196 4.555 8.398 1.00 86.62 340 THR A N 1
ATOM 2641 C CA . THR A 1 340 ? -0.212 3.521 9.437 1.00 86.62 340 THR A CA 1
ATOM 2642 C C . THR A 1 340 ? -1.481 2.663 9.394 1.00 86.62 340 THR A C 1
ATOM 2644 O O . THR A 1 340 ? -2.543 3.136 8.971 1.00 86.62 340 THR A O 1
ATOM 2647 N N . PRO A 1 341 ? -1.415 1.400 9.863 1.00 85.44 341 PRO A N 1
ATOM 2648 C CA . PRO A 1 341 ? -2.598 0.556 10.027 1.00 85.44 341 PRO A CA 1
ATOM 2649 C C . PRO A 1 341 ? -3.668 1.204 10.912 1.00 85.44 341 PRO A C 1
ATOM 2651 O O . PRO A 1 341 ? -4.854 1.042 10.656 1.00 85.44 341 PRO A O 1
ATOM 2654 N N . GLU A 1 342 ? -3.265 1.953 11.937 1.00 88.81 342 GLU A N 1
ATOM 2655 C CA . GLU A 1 342 ? -4.152 2.682 12.842 1.00 88.81 342 GLU A CA 1
ATOM 2656 C C . GLU A 1 342 ? -4.958 3.761 12.122 1.00 88.81 342 GLU A C 1
ATOM 2658 O O . GLU A 1 342 ? -6.173 3.831 12.299 1.00 88.81 342 GLU A O 1
ATOM 2663 N N . GLU A 1 343 ? -4.312 4.561 11.275 1.00 84.62 343 GLU A N 1
ATOM 2664 C CA . GLU A 1 343 ? -4.988 5.577 10.464 1.00 84.62 343 GLU A CA 1
ATOM 2665 C C . GLU A 1 343 ? -5.987 4.954 9.489 1.00 84.62 343 GLU A C 1
ATOM 2667 O O . GLU A 1 343 ? -7.105 5.449 9.360 1.00 84.62 343 GLU A O 1
ATOM 2672 N N . ALA A 1 344 ? -5.620 3.848 8.837 1.00 86.12 344 ALA A N 1
ATOM 2673 C CA . ALA A 1 344 ? -6.537 3.123 7.961 1.00 86.12 344 ALA A CA 1
ATOM 2674 C C . ALA A 1 344 ? -7.731 2.552 8.730 1.00 86.12 344 ALA A C 1
ATOM 2676 O O . ALA A 1 344 ? -8.871 2.717 8.304 1.00 86.12 344 ALA A O 1
ATOM 2677 N N . MET A 1 345 ? -7.488 1.926 9.886 1.00 88.38 345 MET A N 1
ATOM 2678 C CA . MET A 1 345 ? -8.554 1.412 10.748 1.00 88.38 345 MET A CA 1
ATOM 2679 C C . MET A 1 345 ? -9.510 2.523 11.188 1.00 88.38 345 MET A C 1
ATOM 2681 O O . MET A 1 345 ? -10.726 2.346 11.121 1.00 88.38 345 MET A O 1
ATOM 2685 N N . LEU A 1 346 ? -8.986 3.684 11.589 1.00 86.88 346 LEU A N 1
ATOM 2686 C CA . LEU A 1 346 ? -9.811 4.845 11.924 1.00 86.88 346 LEU A CA 1
ATOM 2687 C C . LEU A 1 346 ? -10.606 5.334 10.710 1.00 86.88 346 LEU A C 1
ATOM 2689 O O . LEU A 1 346 ? -11.804 5.579 10.832 1.00 86.88 346 LEU A O 1
ATOM 2693 N N . ALA A 1 347 ? -9.983 5.405 9.534 1.00 82.19 347 ALA A N 1
ATOM 2694 C CA . ALA A 1 347 ? -10.663 5.790 8.301 1.00 82.19 347 ALA A CA 1
ATOM 2695 C C . ALA A 1 347 ? -11.778 4.807 7.899 1.00 82.19 347 ALA A C 1
ATOM 2697 O O . ALA A 1 347 ? -12.761 5.216 7.282 1.00 82.19 347 ALA A O 1
ATOM 2698 N N . PHE A 1 348 ? -11.659 3.526 8.258 1.00 83.56 348 PHE A N 1
ATOM 2699 C CA . PHE A 1 348 ? -12.702 2.534 8.010 1.00 83.56 348 PHE A CA 1
ATOM 2700 C C . PHE A 1 348 ? -13.907 2.674 8.939 1.00 83.56 348 PHE A C 1
ATOM 2702 O O . PHE A 1 348 ? -15.040 2.465 8.503 1.00 83.56 348 PHE A O 1
ATOM 2709 N N . LEU A 1 349 ? -13.655 2.986 10.211 1.00 85.12 349 LEU A N 1
ATOM 2710 C CA . LEU A 1 349 ? -14.671 2.985 11.264 1.00 85.12 349 LEU A CA 1
ATOM 2711 C C . LEU A 1 349 ? -15.369 4.339 11.436 1.00 85.12 349 LEU A C 1
ATOM 2713 O O . LEU A 1 349 ? -16.465 4.395 11.993 1.00 85.12 349 LEU A O 1
ATOM 2717 N N . GLN A 1 350 ? -14.752 5.433 10.987 1.00 79.00 350 GLN A N 1
ATOM 2718 C CA . GLN A 1 350 ? -15.338 6.763 11.109 1.00 79.00 350 GLN A CA 1
ATOM 2719 C C . GLN A 1 350 ? -16.423 7.032 10.051 1.00 79.00 350 GLN A C 1
ATOM 2721 O O . GLN A 1 350 ? -16.375 6.495 8.938 1.00 79.00 350 GLN A O 1
ATOM 2726 N N . PRO A 1 351 ? -17.406 7.901 10.365 1.00 70.06 351 PRO A N 1
ATOM 2727 C CA . PRO A 1 351 ? -18.371 8.384 9.387 1.00 70.06 351 PRO A CA 1
ATOM 2728 C C . PRO A 1 351 ? -17.677 8.962 8.153 1.00 70.06 351 PRO A C 1
ATOM 2730 O O . PRO A 1 351 ? -16.646 9.628 8.242 1.00 70.06 351 PRO A O 1
ATOM 2733 N N . THR A 1 352 ? -18.259 8.716 6.983 1.00 68.88 352 THR A N 1
ATOM 2734 C CA . THR A 1 352 ? -17.654 9.097 5.706 1.00 68.88 352 THR A CA 1
ATOM 2735 C C . THR A 1 352 ? -17.518 10.615 5.587 1.00 68.88 352 THR A C 1
ATOM 2737 O O . THR A 1 352 ? -18.515 11.337 5.569 1.00 68.88 352 THR A O 1
ATOM 2740 N N . LEU A 1 353 ? -16.284 11.106 5.461 1.00 66.94 353 LEU A N 1
ATOM 2741 C CA . LEU A 1 353 ? -16.020 12.510 5.149 1.00 66.94 353 LEU A CA 1
ATOM 2742 C C . LEU A 1 353 ? -16.420 12.819 3.690 1.00 66.94 353 LEU A C 1
ATOM 2744 O O . LEU A 1 353 ? -16.232 11.967 2.823 1.00 66.94 353 LEU A O 1
ATOM 2748 N N . PRO A 1 354 ? -16.883 14.042 3.353 1.00 66.12 354 PRO A N 1
ATOM 2749 C CA . PRO A 1 354 ? -17.403 14.379 2.015 1.00 66.12 354 PRO A CA 1
ATOM 2750 C C . PRO A 1 354 ? -16.465 14.117 0.820 1.00 66.12 354 PRO A C 1
ATOM 2752 O O . PRO A 1 354 ? -16.937 14.046 -0.322 1.00 66.12 354 PRO A O 1
ATOM 2755 N N . ALA A 1 355 ? -15.155 14.010 1.070 1.00 67.94 355 ALA A N 1
ATOM 2756 C CA . ALA A 1 355 ? -14.111 13.782 0.072 1.00 67.94 355 ALA A CA 1
ATOM 2757 C C . ALA A 1 355 ? -13.660 12.311 -0.054 1.00 67.94 355 ALA A C 1
ATOM 2759 O O . ALA A 1 355 ? -13.002 11.970 -1.040 1.00 67.94 355 ALA A O 1
ATOM 2760 N N . PHE A 1 356 ? -14.025 11.441 0.891 1.00 68.19 356 PHE A N 1
ATOM 2761 C CA . PHE A 1 356 ? -13.536 10.061 0.988 1.00 68.19 356 PHE A CA 1
ATOM 2762 C C . PHE A 1 356 ? -14.674 9.044 0.847 1.00 68.19 356 PHE A C 1
ATOM 2764 O O . PHE A 1 356 ? -15.840 9.383 1.035 1.00 68.19 356 PHE A O 1
ATOM 2771 N N . SER A 1 357 ? -14.355 7.807 0.461 1.00 73.25 357 SER A N 1
ATOM 2772 C CA . SER A 1 357 ? -15.318 6.698 0.458 1.00 73.25 357 SER A CA 1
ATOM 2773 C C . SER A 1 357 ? -15.522 6.125 1.869 1.00 73.25 357 SER A C 1
ATOM 2775 O O . SER A 1 357 ? -14.694 6.322 2.757 1.00 73.25 357 SER A O 1
ATOM 2777 N N . SER A 1 358 ? -16.650 5.440 2.098 1.00 83.69 358 SER A N 1
ATOM 2778 C CA . SER A 1 358 ? -16.888 4.721 3.357 1.00 83.69 358 SER A CA 1
ATOM 2779 C C . SER A 1 358 ? -15.893 3.574 3.532 1.00 83.69 358 SER A C 1
ATOM 2781 O O . SER A 1 358 ? -15.378 3.063 2.539 1.00 83.69 358 SER A O 1
ATOM 2783 N N . GLY A 1 359 ? -15.671 3.117 4.769 1.00 81.25 359 GLY A N 1
ATOM 2784 C CA . GLY A 1 359 ? -14.688 2.070 5.061 1.00 81.25 359 GLY A CA 1
ATOM 2785 C C . GLY A 1 359 ? -14.827 0.812 4.207 1.00 81.25 359 GLY A C 1
ATOM 2786 O O . GLY A 1 359 ? -13.864 0.385 3.579 1.00 81.25 359 GLY A O 1
ATOM 2787 N N . VAL A 1 360 ? -16.044 0.274 4.089 1.00 84.06 360 VAL A N 1
ATOM 2788 C CA . VAL A 1 360 ? -16.314 -0.908 3.249 1.00 84.06 360 VAL A CA 1
ATOM 2789 C C . VAL A 1 360 ? -15.985 -0.635 1.777 1.00 84.06 360 VAL A C 1
ATOM 2791 O O . VAL A 1 360 ? -15.253 -1.399 1.154 1.00 84.06 360 VAL A O 1
ATOM 2794 N N . LYS A 1 361 ? -16.443 0.499 1.226 1.00 83.81 361 LYS A N 1
ATOM 2795 C CA . LYS A 1 361 ? -16.153 0.872 -0.169 1.00 83.81 361 LYS A CA 1
ATOM 2796 C C . LYS A 1 361 ? -14.664 1.113 -0.406 1.00 83.81 361 LYS A C 1
ATOM 2798 O O . LYS A 1 361 ? -14.173 0.803 -1.483 1.00 83.81 361 LYS A O 1
ATOM 2803 N N . ALA A 1 362 ? -13.951 1.667 0.571 1.00 83.81 362 ALA A N 1
ATOM 2804 C CA . ALA A 1 362 ? -12.514 1.889 0.503 1.00 83.81 362 ALA A CA 1
ATOM 2805 C C . ALA A 1 362 ? -11.743 0.566 0.416 1.00 83.81 362 ALA A C 1
ATOM 2807 O O . ALA A 1 362 ? -10.835 0.440 -0.406 1.00 83.81 362 ALA A O 1
ATOM 2808 N N . VAL A 1 363 ? -12.132 -0.430 1.219 1.00 85.88 363 VAL A N 1
ATOM 2809 C CA . VAL A 1 363 ? -11.546 -1.776 1.174 1.00 85.88 363 VAL A CA 1
ATOM 2810 C C . VAL A 1 363 ? -11.825 -2.443 -0.171 1.00 85.88 363 VAL A C 1
ATOM 2812 O O . VAL A 1 363 ? -10.886 -2.885 -0.830 1.00 85.88 363 VAL A O 1
ATOM 2815 N N . GLU A 1 364 ? -13.081 -2.448 -0.624 1.00 86.19 364 GLU A N 1
ATOM 2816 C CA . GLU A 1 364 ? -13.460 -3.014 -1.926 1.00 86.19 364 GLU A CA 1
ATOM 2817 C C . GLU A 1 364 ? -12.688 -2.367 -3.082 1.00 86.19 364 GLU A C 1
ATOM 2819 O O . GLU A 1 364 ? -12.056 -3.059 -3.875 1.00 86.19 364 GLU A O 1
ATOM 2824 N N . GLN A 1 365 ? -12.653 -1.032 -3.124 1.00 82.75 365 GLN A N 1
ATOM 2825 C CA . GLN A 1 365 ? -11.879 -0.291 -4.118 1.00 82.75 365 GLN A CA 1
ATOM 2826 C C . GLN A 1 365 ? -10.386 -0.605 -4.041 1.00 82.75 365 GLN A C 1
ATOM 2828 O O . GLN A 1 365 ? -9.716 -0.556 -5.063 1.00 82.75 365 GLN A O 1
ATOM 2833 N N . GLY A 1 366 ? -9.849 -0.879 -2.849 1.00 84.44 366 GLY A N 1
ATOM 2834 C CA . GLY A 1 366 ? -8.457 -1.283 -2.667 1.00 84.44 366 GLY A CA 1
ATOM 2835 C C . GLY A 1 366 ? -8.156 -2.614 -3.354 1.00 84.44 366 GLY A C 1
ATOM 2836 O O . GLY A 1 366 ? -7.166 -2.713 -4.077 1.00 84.44 366 GLY A O 1
ATOM 2837 N N . PHE A 1 367 ? -9.027 -3.610 -3.187 1.00 86.81 367 PHE A N 1
ATOM 2838 C CA . PHE A 1 367 ? -8.889 -4.904 -3.858 1.00 86.81 367 PHE A CA 1
ATOM 2839 C C . PHE A 1 367 ? -9.093 -4.813 -5.371 1.00 86.81 367 PHE A C 1
ATOM 2841 O O . PHE A 1 367 ? -8.275 -5.353 -6.117 1.00 86.81 367 PHE A O 1
ATOM 2848 N N . ASP A 1 368 ? -10.113 -4.083 -5.825 1.00 83.88 368 ASP A N 1
ATOM 2849 C CA . ASP A 1 368 ? -10.358 -3.859 -7.256 1.00 83.88 368 ASP A CA 1
ATOM 2850 C C . ASP A 1 368 ? -9.139 -3.183 -7.916 1.00 83.88 368 ASP A C 1
ATOM 2852 O O . ASP A 1 368 ? -8.685 -3.577 -8.992 1.00 83.88 368 ASP A O 1
ATOM 2856 N N . ASP A 1 369 ? -8.543 -2.208 -7.225 1.00 82.25 369 ASP A N 1
ATOM 2857 C CA . ASP A 1 369 ? -7.323 -1.523 -7.645 1.00 82.25 369 ASP A CA 1
ATOM 2858 C C . ASP A 1 369 ? -6.112 -2.466 -7.761 1.00 82.25 369 ASP A C 1
ATOM 2860 O O . ASP A 1 369 ? -5.303 -2.320 -8.686 1.00 82.25 369 ASP A O 1
ATOM 2864 N N . ILE A 1 370 ? -5.956 -3.397 -6.814 1.00 85.38 370 ILE A N 1
ATOM 2865 C CA . ILE A 1 370 ? -4.879 -4.398 -6.813 1.00 85.38 370 ILE A CA 1
ATOM 2866 C C . ILE A 1 370 ? -5.066 -5.365 -7.986 1.00 85.38 370 ILE A C 1
ATOM 2868 O O . ILE A 1 370 ? -4.123 -5.576 -8.750 1.00 85.38 370 ILE A O 1
ATOM 2872 N N . ALA A 1 371 ? -6.274 -5.898 -8.175 1.00 85.94 371 ALA A N 1
ATOM 2873 C CA . ALA A 1 371 ? -6.581 -6.832 -9.256 1.00 85.94 371 ALA A CA 1
ATOM 2874 C C . ALA A 1 371 ? -6.369 -6.192 -10.638 1.00 85.94 371 ALA A C 1
ATOM 2876 O O . ALA A 1 371 ? -5.671 -6.745 -11.491 1.00 85.94 371 ALA A O 1
ATOM 2877 N N . ALA A 1 372 ? -6.887 -4.976 -10.842 1.00 82.81 372 ALA A N 1
ATOM 2878 C CA . ALA A 1 372 ? -6.695 -4.234 -12.086 1.00 82.81 372 ALA A CA 1
ATOM 2879 C C . ALA A 1 372 ? -5.208 -3.974 -12.378 1.00 82.81 372 ALA A C 1
ATOM 2881 O O . ALA A 1 372 ? -4.761 -4.053 -13.523 1.00 82.81 372 ALA A O 1
ATOM 2882 N N . HIS A 1 373 ? -4.417 -3.694 -11.341 1.00 85.44 373 HIS A N 1
ATOM 2883 C CA . HIS A 1 373 ? -2.979 -3.518 -11.490 1.00 85.44 373 HIS A CA 1
ATOM 2884 C C . HIS A 1 373 ? -2.255 -4.802 -11.877 1.00 85.44 373 HIS A C 1
ATOM 2886 O O . HIS A 1 373 ? -1.390 -4.740 -12.742 1.00 85.44 373 HIS A O 1
ATOM 2892 N N . GLN A 1 374 ? -2.615 -5.953 -11.310 1.00 87.25 374 GLN A N 1
ATOM 2893 C CA . GLN A 1 374 ? -2.010 -7.232 -11.697 1.00 87.25 374 GLN A CA 1
ATOM 2894 C C . GLN A 1 374 ? -2.227 -7.530 -13.184 1.00 87.25 374 GLN A C 1
ATOM 2896 O O . GLN A 1 374 ? -1.283 -7.887 -13.886 1.00 87.25 374 GLN A O 1
ATOM 2901 N N . ILE A 1 375 ? -3.438 -7.288 -13.693 1.00 87.00 375 ILE A N 1
ATOM 2902 C CA . ILE A 1 375 ? -3.740 -7.426 -15.124 1.00 87.00 375 ILE A CA 1
ATOM 2903 C C . ILE A 1 375 ? -2.900 -6.440 -15.947 1.00 87.00 375 ILE A C 1
ATOM 2905 O O . ILE A 1 375 ? -2.270 -6.827 -16.933 1.00 87.00 375 ILE A O 1
ATOM 2909 N N . ALA A 1 376 ? -2.837 -5.176 -15.521 1.00 85.69 376 ALA A N 1
ATOM 2910 C CA . ALA A 1 376 ? -2.061 -4.148 -16.206 1.00 85.69 376 ALA A CA 1
ATOM 2911 C C . ALA A 1 376 ? -0.555 -4.453 -16.241 1.00 85.69 376 ALA A C 1
ATOM 2913 O O . ALA A 1 376 ? 0.095 -4.178 -17.246 1.00 85.69 376 ALA A O 1
ATOM 2914 N N . MET A 1 377 ? -0.002 -5.049 -15.181 1.00 87.50 377 MET A N 1
ATOM 2915 C CA . MET A 1 377 ? 1.396 -5.486 -15.126 1.00 87.50 377 MET A CA 1
ATOM 2916 C C . MET A 1 377 ? 1.687 -6.562 -16.173 1.00 87.50 377 MET A C 1
ATOM 2918 O O . MET A 1 377 ? 2.689 -6.462 -16.878 1.00 87.50 377 MET A O 1
ATOM 2922 N N . VAL A 1 378 ? 0.803 -7.557 -16.314 1.00 90.44 378 VAL A N 1
ATOM 2923 C CA . VAL A 1 378 ? 0.958 -8.622 -17.319 1.00 90.44 378 VAL A CA 1
ATOM 2924 C C . VAL A 1 378 ? 0.878 -8.043 -18.729 1.00 90.44 378 VAL A C 1
ATOM 2926 O O . VAL A 1 378 ? 1.778 -8.274 -19.530 1.00 90.44 378 VAL A O 1
ATOM 2929 N N . ARG A 1 379 ? -0.131 -7.212 -19.020 1.00 88.12 379 ARG A N 1
ATOM 2930 C CA . ARG A 1 379 ? -0.269 -6.562 -20.337 1.00 88.12 379 ARG A CA 1
ATOM 2931 C C . ARG A 1 379 ? 0.885 -5.618 -20.657 1.00 88.12 379 ARG A C 1
ATOM 2933 O O . ARG A 1 379 ? 1.330 -5.556 -21.800 1.00 88.12 379 ARG A O 1
ATOM 2940 N N . GLY A 1 380 ? 1.385 -4.898 -19.656 1.00 88.81 380 GLY A N 1
ATOM 2941 C CA . GLY A 1 380 ? 2.592 -4.092 -19.784 1.00 88.81 380 GLY A CA 1
ATOM 2942 C C . GLY A 1 380 ? 3.802 -4.958 -20.129 1.00 88.81 380 GLY A C 1
ATOM 2943 O O . GLY A 1 380 ? 4.531 -4.648 -21.066 1.00 88.81 380 GLY A O 1
ATOM 2944 N N . LEU A 1 381 ? 4.008 -6.072 -19.426 1.00 90.94 381 LEU A N 1
ATOM 2945 C CA . LEU A 1 381 ? 5.123 -6.976 -19.702 1.00 90.94 381 LEU A CA 1
ATOM 2946 C C . LEU A 1 381 ? 5.039 -7.578 -21.113 1.00 90.94 381 LEU A C 1
ATOM 2948 O O . LEU A 1 381 ? 6.036 -7.562 -21.830 1.00 90.94 381 LEU A O 1
ATOM 2952 N N . GLU A 1 382 ? 3.860 -8.050 -21.525 1.00 91.50 382 GLU A N 1
ATOM 2953 C CA . GLU A 1 382 ? 3.609 -8.574 -22.875 1.00 91.50 382 GLU A CA 1
ATOM 2954 C C . GLU A 1 382 ? 3.941 -7.530 -23.953 1.00 91.50 382 GLU A C 1
ATOM 2956 O O . GLU A 1 382 ? 4.710 -7.804 -24.875 1.00 91.50 382 GLU A O 1
ATOM 2961 N N . ALA A 1 383 ? 3.422 -6.306 -23.812 1.00 90.75 383 ALA A N 1
ATOM 2962 C CA . ALA A 1 383 ? 3.663 -5.226 -24.765 1.00 90.75 383 ALA A CA 1
ATOM 2963 C C . ALA A 1 383 ? 5.130 -4.762 -24.772 1.00 90.75 383 ALA A C 1
ATOM 2965 O O . ALA A 1 383 ? 5.696 -4.484 -25.829 1.00 90.75 383 ALA A O 1
ATOM 2966 N N . GLY A 1 384 ? 5.763 -4.698 -23.600 1.00 90.69 384 GLY A N 1
ATOM 2967 C CA . GLY A 1 384 ? 7.177 -4.369 -23.456 1.00 90.69 384 GLY A CA 1
ATOM 2968 C C . GLY A 1 384 ? 8.084 -5.397 -24.132 1.00 90.69 384 GLY A C 1
ATOM 2969 O O . GLY A 1 384 ? 8.979 -5.026 -24.892 1.00 90.69 384 GLY A O 1
ATOM 2970 N N . LEU A 1 385 ? 7.823 -6.686 -23.909 1.00 91.88 385 LEU A N 1
ATOM 2971 C CA . LEU A 1 385 ? 8.547 -7.769 -24.569 1.00 91.88 385 LEU A CA 1
ATOM 2972 C C . LEU A 1 385 ? 8.353 -7.726 -26.090 1.00 91.88 385 LEU A C 1
ATOM 2974 O O . LEU A 1 385 ? 9.326 -7.892 -26.825 1.00 91.88 385 LEU A O 1
ATOM 2978 N N . GLY A 1 386 ? 7.133 -7.437 -26.554 1.00 92.62 386 GLY A N 1
ATOM 2979 C CA . GLY A 1 386 ? 6.836 -7.231 -27.973 1.00 92.62 386 GLY A CA 1
ATOM 2980 C C . GLY A 1 386 ? 7.750 -6.185 -28.616 1.00 92.62 386 GLY A C 1
ATOM 2981 O O . GLY A 1 386 ? 8.379 -6.470 -29.627 1.00 92.62 386 GLY A O 1
ATOM 2982 N N . VAL A 1 387 ? 7.943 -5.027 -27.972 1.00 90.62 387 VAL A N 1
ATOM 2983 C CA . VAL A 1 387 ? 8.848 -3.970 -28.472 1.00 90.62 387 VAL A CA 1
ATOM 2984 C C . VAL A 1 387 ? 10.294 -4.458 -28.617 1.00 90.62 387 VAL A C 1
ATOM 2986 O O . VAL A 1 387 ? 10.966 -4.145 -29.605 1.00 90.62 387 VAL A O 1
ATOM 2989 N N . VAL A 1 388 ? 10.790 -5.239 -27.655 1.00 90.75 388 VAL A N 1
ATOM 2990 C CA . VAL A 1 388 ? 12.155 -5.786 -27.712 1.00 90.75 388 VAL A CA 1
ATOM 2991 C C . VAL A 1 388 ? 12.292 -6.788 -28.861 1.00 90.75 388 VAL A C 1
ATOM 2993 O O . VAL A 1 388 ? 13.269 -6.727 -29.611 1.00 90.75 388 VAL A O 1
ATOM 2996 N N . ILE A 1 389 ? 11.305 -7.672 -29.036 1.00 92.00 389 ILE A N 1
ATOM 2997 C CA . ILE A 1 389 ? 11.274 -8.655 -30.128 1.00 92.00 389 ILE A CA 1
ATOM 2998 C C . ILE A 1 389 ? 11.192 -7.949 -31.490 1.00 92.00 389 ILE A C 1
ATOM 3000 O O . ILE A 1 389 ? 11.992 -8.243 -32.379 1.00 92.00 389 ILE A O 1
ATOM 3004 N N . ASP A 1 390 ? 10.310 -6.960 -31.636 1.00 92.06 390 ASP A N 1
ATOM 3005 C CA . ASP A 1 390 ? 10.123 -6.198 -32.877 1.00 92.06 390 ASP A CA 1
ATOM 3006 C C . ASP A 1 390 ? 11.383 -5.430 -33.283 1.00 92.06 390 ASP A C 1
ATOM 3008 O O . ASP A 1 390 ? 11.675 -5.263 -34.471 1.00 92.06 390 ASP A O 1
ATOM 3012 N N . THR A 1 391 ? 12.184 -4.998 -32.307 1.00 88.69 391 THR A N 1
ATOM 3013 C CA . THR A 1 391 ? 13.469 -4.336 -32.561 1.00 88.69 391 THR A CA 1
ATOM 3014 C C . THR A 1 391 ? 14.474 -5.286 -33.228 1.00 88.69 391 THR A C 1
ATOM 3016 O O . THR A 1 391 ? 15.301 -4.846 -34.030 1.00 88.69 391 THR A O 1
ATOM 3019 N N . LEU A 1 392 ? 14.386 -6.591 -32.956 1.00 90.62 392 LEU A N 1
ATOM 3020 C CA . LEU A 1 392 ? 15.217 -7.638 -33.563 1.00 90.62 392 LEU A CA 1
ATOM 3021 C C . LEU A 1 392 ? 14.616 -8.239 -34.842 1.00 90.62 392 LEU A C 1
ATOM 3023 O O . LEU A 1 392 ? 15.244 -9.107 -35.450 1.00 90.62 392 LEU A O 1
ATOM 3027 N N . SER A 1 393 ? 13.439 -7.775 -35.271 1.00 92.44 393 SER A N 1
ATOM 3028 C CA . SER A 1 393 ? 12.774 -8.286 -36.471 1.00 92.44 393 SER A CA 1
ATOM 3029 C C . SER A 1 393 ? 13.641 -8.137 -37.737 1.00 92.44 393 SER A C 1
ATOM 3031 O O . SER A 1 393 ? 14.454 -7.199 -37.849 1.00 92.44 393 SER A O 1
ATOM 3033 N N . PRO A 1 394 ? 13.478 -9.036 -38.726 1.00 90.44 394 PRO A N 1
ATOM 3034 C CA . PRO A 1 394 ? 14.110 -8.893 -40.034 1.00 90.44 394 PRO A CA 1
ATOM 3035 C C . PRO A 1 394 ? 13.836 -7.523 -40.664 1.00 90.44 394 PRO A C 1
ATOM 3037 O O . PRO A 1 394 ? 14.762 -6.860 -41.123 1.00 90.44 394 PRO A O 1
ATOM 3040 N N . GLU A 1 395 ? 12.600 -7.036 -40.585 1.00 91.38 395 GLU A N 1
ATOM 3041 C CA . GLU A 1 395 ? 12.157 -5.767 -41.161 1.00 91.38 395 GLU A CA 1
ATOM 3042 C C . GLU A 1 395 ? 12.842 -4.573 -40.482 1.00 91.38 395 GLU A C 1
ATOM 3044 O O . GLU A 1 395 ? 13.228 -3.606 -41.146 1.00 91.38 395 GLU A O 1
ATOM 3049 N N . ALA A 1 396 ? 13.022 -4.617 -39.155 1.00 89.38 396 ALA A N 1
ATOM 3050 C CA . ALA A 1 396 ? 13.773 -3.595 -38.423 1.00 89.38 396 ALA A CA 1
ATOM 3051 C C . ALA A 1 396 ? 15.265 -3.618 -38.779 1.00 89.38 396 ALA A C 1
ATOM 3053 O O . ALA A 1 396 ? 15.914 -2.567 -38.867 1.00 89.38 396 ALA A O 1
ATOM 3054 N N . THR A 1 397 ? 15.816 -4.806 -39.019 1.00 88.94 397 THR A N 1
ATOM 3055 C CA . THR A 1 397 ? 17.193 -4.976 -39.495 1.00 88.94 397 THR A CA 1
ATOM 3056 C C . THR A 1 397 ? 17.366 -4.405 -40.902 1.00 88.94 397 THR A C 1
ATOM 3058 O O . THR A 1 397 ? 18.254 -3.582 -41.124 1.00 88.94 397 THR A O 1
ATOM 3061 N N . GLU A 1 398 ? 16.481 -4.752 -41.831 1.00 88.81 398 GLU A N 1
ATOM 3062 C CA . GLU A 1 398 ? 16.497 -4.269 -43.212 1.00 88.81 398 GLU A CA 1
ATOM 3063 C C . GLU A 1 398 ? 16.345 -2.751 -43.312 1.00 88.81 398 GLU A C 1
ATOM 3065 O O . GLU A 1 398 ? 17.131 -2.106 -44.015 1.00 88.81 398 GLU A O 1
ATOM 3070 N N . ARG A 1 399 ? 15.392 -2.171 -42.566 1.00 88.38 399 ARG A N 1
ATOM 3071 C CA . ARG A 1 399 ? 15.191 -0.715 -42.494 1.00 88.38 399 ARG A CA 1
ATOM 3072 C C . ARG A 1 399 ? 16.438 0.012 -42.013 1.00 88.38 399 ARG A C 1
ATOM 3074 O O . ARG A 1 399 ? 16.798 1.039 -42.577 1.00 88.38 399 ARG A O 1
ATOM 3081 N N . ALA A 1 400 ? 17.113 -0.520 -40.999 1.00 84.81 400 ALA A N 1
ATOM 3082 C CA . ALA A 1 400 ? 18.288 0.132 -40.437 1.00 84.81 400 ALA A CA 1
ATOM 3083 C C . ALA A 1 400 ? 19.536 0.042 -41.319 1.00 84.81 400 ALA A C 1
ATOM 3085 O O . ALA A 1 400 ? 20.361 0.950 -41.294 1.00 84.81 400 ALA A O 1
ATOM 3086 N N . VAL A 1 401 ? 19.698 -1.047 -42.073 1.00 85.50 401 VAL A N 1
ATOM 3087 C CA . VAL A 1 401 ? 20.803 -1.168 -43.036 1.00 85.50 401 VAL A CA 1
ATOM 3088 C C . VAL A 1 401 ? 20.547 -0.286 -44.270 1.00 85.50 401 VAL A C 1
ATOM 3090 O O . VAL A 1 401 ? 21.501 0.105 -44.938 1.00 85.50 401 VAL A O 1
ATOM 3093 N N . GLY A 1 402 ? 19.285 0.065 -44.561 1.00 78.69 402 GLY A N 1
ATOM 3094 C CA . GLY A 1 402 ? 18.900 0.908 -45.701 1.00 78.69 402 GLY A CA 1
ATOM 3095 C C . GLY A 1 402 ? 19.151 0.218 -47.050 1.00 78.69 402 GLY A C 1
ATOM 3096 O O . GLY A 1 402 ? 19.581 -0.933 -47.070 1.00 78.69 402 GLY A O 1
ATOM 3097 N N . PRO A 1 403 ? 18.870 0.842 -48.203 1.00 69.00 403 PRO A N 1
ATOM 3098 C CA . PRO A 1 403 ? 19.248 0.284 -49.503 1.00 69.00 403 PRO A CA 1
ATOM 3099 C C . PRO A 1 403 ? 20.777 0.297 -49.688 1.00 69.00 403 PRO A C 1
ATOM 3101 O O . PRO A 1 403 ? 21.439 1.287 -49.386 1.00 69.00 403 PRO A O 1
ATOM 3104 N N . VAL A 1 404 ? 21.358 -0.793 -50.209 1.00 63.00 404 VAL A N 1
ATOM 3105 C CA . VAL A 1 404 ? 22.789 -0.820 -50.576 1.00 63.00 404 VAL A CA 1
ATOM 3106 C C . VAL A 1 404 ? 22.947 -0.073 -51.899 1.00 63.00 404 VAL A C 1
ATOM 3108 O O . VAL A 1 404 ? 22.529 -0.574 -52.939 1.00 63.00 404 VAL A O 1
ATOM 3111 N N . GLY A 1 405 ? 23.508 1.135 -51.864 1.00 59.94 405 GLY A N 1
ATOM 3112 C CA . GLY A 1 405 ? 23.796 1.924 -53.065 1.00 59.94 405 GLY A CA 1
ATOM 3113 C C . GLY A 1 405 ? 25.037 1.437 -53.829 1.00 59.94 405 GLY A C 1
ATOM 3114 O O . GLY A 1 405 ? 25.987 0.931 -53.233 1.00 59.94 405 GLY A O 1
ATOM 3115 N N . GLY A 1 406 ? 25.047 1.630 -55.153 1.00 61.84 406 GLY A N 1
ATOM 3116 C CA . GLY A 1 406 ? 26.182 1.331 -56.043 1.00 61.84 406 GLY A CA 1
ATOM 3117 C C . GLY A 1 406 ? 26.205 -0.099 -56.605 1.00 61.84 406 GLY A C 1
ATOM 3118 O O . GLY A 1 406 ? 25.225 -0.835 -56.507 1.00 61.84 406 GLY A O 1
ATOM 3119 N N . LEU A 1 407 ? 27.345 -0.515 -57.180 1.00 54.53 407 LEU A N 1
ATOM 3120 C CA . LEU A 1 407 ? 27.585 -1.859 -57.755 1.00 54.53 407 LEU A CA 1
ATOM 3121 C C . LEU A 1 407 ? 27.279 -3.028 -56.785 1.00 54.53 407 LEU A C 1
ATOM 3123 O O . LEU A 1 407 ? 27.139 -4.170 -57.218 1.00 54.53 407 LEU A O 1
ATOM 3127 N N . GLY A 1 408 ? 27.128 -2.753 -55.483 1.00 54.09 408 GLY A N 1
ATOM 3128 C CA . GLY A 1 408 ? 26.705 -3.709 -54.455 1.00 54.09 408 GLY A CA 1
ATOM 3129 C C . GLY A 1 408 ? 25.225 -4.115 -54.504 1.00 54.09 408 GLY A C 1
ATOM 3130 O O . GLY A 1 408 ? 24.872 -5.137 -53.922 1.00 54.09 408 GLY A O 1
ATOM 3131 N N . ALA A 1 409 ? 24.369 -3.391 -55.235 1.00 53.69 409 ALA A N 1
ATOM 3132 C CA . ALA A 1 409 ? 22.972 -3.779 -55.468 1.00 53.69 409 ALA A CA 1
ATOM 3133 C C . ALA A 1 409 ? 22.834 -5.030 -56.363 1.00 53.69 409 ALA A C 1
ATOM 3135 O O . ALA A 1 409 ? 21.802 -5.695 -56.347 1.00 53.69 409 ALA A O 1
ATOM 3136 N N . ILE A 1 410 ? 23.886 -5.370 -57.118 1.00 54.12 410 ILE A N 1
ATOM 3137 C CA . ILE A 1 410 ? 23.907 -6.483 -58.081 1.00 54.12 410 ILE A CA 1
ATOM 3138 C C . ILE A 1 410 ? 24.421 -7.783 -57.422 1.00 54.12 410 ILE A C 1
ATOM 3140 O O . ILE A 1 410 ? 24.241 -8.874 -57.957 1.00 54.12 410 ILE A O 1
ATOM 3144 N N . VAL A 1 411 ? 25.006 -7.708 -56.217 1.00 61.12 411 VAL A N 1
ATOM 3145 C CA . VAL A 1 411 ? 25.621 -8.855 -55.527 1.00 61.12 411 VAL A CA 1
ATOM 3146 C C . VAL A 1 411 ? 24.849 -9.182 -54.246 1.00 61.12 411 VAL A C 1
ATOM 3148 O O . VAL A 1 411 ? 25.108 -8.643 -53.169 1.00 61.12 411 VAL A O 1
ATOM 3151 N N . SER A 1 412 ? 23.904 -10.121 -54.347 1.00 67.44 412 SER A N 1
ATOM 3152 C CA . SER A 1 412 ? 23.037 -10.563 -53.241 1.00 67.44 412 SER A CA 1
ATOM 3153 C C . SER A 1 412 ? 23.795 -11.011 -51.981 1.00 67.44 412 SER A C 1
ATOM 3155 O O . SER A 1 412 ? 23.265 -10.933 -50.875 1.00 67.44 412 SER A O 1
ATOM 3157 N N . THR A 1 413 ? 25.036 -11.480 -52.121 1.00 76.69 413 THR A N 1
ATOM 3158 C CA . THR A 1 413 ? 25.909 -11.890 -51.009 1.00 76.69 413 THR A CA 1
ATOM 3159 C C . THR A 1 413 ? 26.404 -10.711 -50.173 1.00 76.69 413 THR A C 1
ATOM 3161 O O . THR A 1 413 ? 26.408 -10.816 -48.948 1.00 76.69 413 THR A O 1
ATOM 3164 N N . ALA A 1 414 ? 26.742 -9.572 -50.788 1.00 79.25 414 ALA A N 1
ATOM 3165 C CA . ALA A 1 414 ? 27.164 -8.372 -50.058 1.00 79.25 414 ALA A CA 1
ATOM 3166 C C . ALA A 1 414 ? 26.006 -7.785 -49.234 1.00 79.25 414 ALA A C 1
ATOM 3168 O O . ALA A 1 414 ? 26.185 -7.408 -48.076 1.00 79.25 414 ALA A O 1
ATOM 3169 N N . ARG A 1 415 ? 24.788 -7.800 -49.795 1.00 82.19 415 ARG A N 1
ATOM 3170 C CA . ARG A 1 415 ? 23.567 -7.408 -49.077 1.00 82.19 415 ARG A CA 1
ATOM 3171 C C . ARG A 1 415 ? 23.300 -8.308 -47.871 1.00 82.19 415 ARG A C 1
ATOM 3173 O O . ARG A 1 415 ? 23.061 -7.796 -46.782 1.00 82.19 415 ARG A O 1
ATOM 3180 N N . LYS A 1 416 ? 23.355 -9.632 -48.051 1.00 85.19 416 LYS A N 1
ATOM 3181 C CA . LYS A 1 416 ? 23.139 -10.603 -46.965 1.00 85.19 416 LYS A CA 1
ATOM 3182 C C . LYS A 1 416 ? 24.168 -10.452 -45.840 1.00 85.19 416 LYS A C 1
ATOM 3184 O O . LYS A 1 416 ? 23.781 -10.464 -44.676 1.00 85.19 416 LYS A O 1
ATOM 3189 N N . ALA A 1 417 ? 25.445 -10.247 -46.175 1.00 87.50 417 ALA A N 1
ATOM 3190 C CA . ALA A 1 417 ? 26.488 -9.981 -45.183 1.00 87.50 417 ALA A CA 1
ATOM 3191 C C . ALA A 1 417 ? 26.200 -8.694 -44.387 1.00 87.50 417 ALA A C 1
ATOM 3193 O O . ALA A 1 417 ? 26.220 -8.714 -43.159 1.00 87.50 417 ALA A O 1
ATOM 3194 N N . ALA A 1 418 ? 25.821 -7.608 -45.071 1.00 87.12 418 ALA A N 1
ATOM 3195 C CA . ALA A 1 418 ? 25.472 -6.344 -44.421 1.00 87.12 418 ALA A CA 1
ATOM 3196 C C . ALA A 1 418 ? 24.251 -6.459 -43.486 1.00 87.12 418 ALA A C 1
ATOM 3198 O O . ALA A 1 418 ? 24.244 -5.845 -42.418 1.00 87.12 418 ALA A O 1
ATOM 3199 N N . LEU A 1 419 ? 23.239 -7.254 -43.858 1.00 89.62 419 LEU A N 1
ATOM 3200 C CA . LEU A 1 419 ? 22.071 -7.538 -43.015 1.00 89.62 419 LEU A CA 1
ATOM 3201 C C . LEU A 1 419 ? 22.449 -8.328 -41.758 1.00 89.62 419 LEU A C 1
ATOM 3203 O O . LEU A 1 419 ? 22.039 -7.954 -40.662 1.00 89.62 419 LEU A O 1
ATOM 3207 N N . TRP A 1 420 ? 23.277 -9.366 -41.894 1.00 93.00 420 TRP A N 1
ATOM 3208 C CA . TRP A 1 420 ? 23.769 -10.133 -40.748 1.00 93.00 420 TRP A CA 1
ATOM 3209 C C . TRP A 1 420 ? 24.612 -9.277 -39.797 1.00 93.00 420 TRP A C 1
ATOM 3211 O O . TRP A 1 420 ? 24.424 -9.316 -38.582 1.00 93.00 420 TRP A O 1
ATOM 3221 N N . ASP A 1 421 ? 25.502 -8.446 -40.335 1.00 92.12 421 ASP A N 1
ATOM 3222 C CA . ASP A 1 421 ? 26.295 -7.520 -39.528 1.00 92.12 421 ASP A CA 1
ATOM 3223 C C . ASP A 1 421 ? 25.416 -6.471 -38.836 1.00 92.12 421 ASP A C 1
ATOM 3225 O O . ASP A 1 421 ? 25.668 -6.119 -37.683 1.00 92.12 421 ASP A O 1
ATOM 3229 N N . GLY A 1 422 ? 24.362 -6.004 -39.513 1.00 91.06 422 GLY A N 1
ATOM 3230 C CA . GLY A 1 422 ? 23.334 -5.141 -38.933 1.00 91.06 422 GLY A CA 1
ATOM 3231 C C . GLY A 1 422 ? 22.615 -5.796 -37.756 1.00 91.06 422 GLY A C 1
ATOM 3232 O O . GLY A 1 422 ? 22.525 -5.189 -36.688 1.00 91.06 422 GLY A O 1
ATOM 3233 N N . TYR A 1 423 ? 22.183 -7.047 -37.919 1.00 94.44 423 TYR A N 1
ATOM 3234 C CA . TYR A 1 423 ? 21.560 -7.828 -36.852 1.00 94.44 423 TYR A CA 1
ATOM 3235 C C . TYR A 1 423 ? 22.504 -8.003 -35.653 1.00 94.44 423 TYR A C 1
ATOM 3237 O O . TYR A 1 423 ? 22.122 -7.708 -34.520 1.00 94.44 423 TYR A O 1
ATOM 3245 N N . ARG A 1 424 ? 23.764 -8.407 -35.886 1.00 95.00 424 ARG A N 1
ATOM 3246 C CA . ARG A 1 424 ? 24.766 -8.587 -34.817 1.00 95.00 424 ARG A CA 1
ATOM 3247 C C . ARG A 1 424 ? 25.010 -7.305 -34.025 1.00 95.00 424 ARG A C 1
ATOM 3249 O O . ARG A 1 424 ? 25.065 -7.366 -32.797 1.00 95.00 424 ARG A O 1
ATOM 3256 N N . ARG A 1 425 ? 25.139 -6.159 -34.708 1.00 92.44 425 ARG A N 1
ATOM 3257 C CA . ARG A 1 425 ? 25.289 -4.851 -34.048 1.00 92.44 425 ARG A CA 1
ATOM 3258 C C . ARG A 1 425 ? 24.086 -4.538 -33.168 1.00 92.44 425 ARG A C 1
ATOM 3260 O O . ARG A 1 425 ? 24.267 -4.231 -31.998 1.00 92.44 425 ARG A O 1
ATOM 3267 N N . ARG A 1 426 ? 22.871 -4.703 -33.691 1.00 90.50 426 ARG A N 1
ATOM 3268 C CA . ARG A 1 426 ? 21.644 -4.432 -32.935 1.00 90.50 426 ARG A CA 1
ATOM 3269 C C . ARG A 1 426 ? 21.483 -5.335 -31.719 1.00 90.50 426 ARG A C 1
ATOM 3271 O O . ARG A 1 426 ? 21.166 -4.855 -30.639 1.00 90.50 426 ARG A O 1
ATOM 3278 N N . HIS A 1 427 ? 21.732 -6.630 -31.876 1.00 93.88 427 HIS A N 1
ATOM 3279 C CA . HIS A 1 427 ? 21.716 -7.559 -30.754 1.00 93.88 427 HIS A CA 1
ATOM 3280 C C . HIS A 1 427 ? 22.739 -7.157 -29.677 1.00 93.88 427 HIS A C 1
ATOM 3282 O O . HIS A 1 427 ? 22.416 -7.166 -28.491 1.00 93.88 427 HIS A O 1
ATOM 3288 N N . ALA A 1 428 ? 23.959 -6.772 -30.072 1.00 93.12 428 ALA A N 1
ATOM 3289 C CA . ALA A 1 428 ? 24.976 -6.294 -29.135 1.00 93.12 428 ALA A CA 1
ATOM 3290 C C . ALA A 1 428 ? 24.561 -4.988 -28.432 1.00 93.12 428 ALA A C 1
ATOM 3292 O O . ALA A 1 428 ? 24.749 -4.877 -27.226 1.00 93.12 428 ALA A O 1
ATOM 3293 N N . GLU A 1 429 ? 23.946 -4.042 -29.147 1.00 90.25 429 GLU A N 1
ATOM 3294 C CA . GLU A 1 429 ? 23.402 -2.804 -28.570 1.00 90.25 429 GLU A CA 1
ATOM 3295 C C . GLU A 1 429 ? 22.299 -3.085 -27.544 1.00 90.25 429 GLU A C 1
ATOM 3297 O O . GLU A 1 429 ? 22.336 -2.532 -26.447 1.00 90.25 429 GLU A O 1
ATOM 3302 N N . ILE A 1 430 ? 21.338 -3.961 -27.866 1.00 90.62 430 ILE A N 1
ATOM 3303 C CA . ILE A 1 430 ? 20.271 -4.355 -26.933 1.00 90.62 430 ILE A CA 1
ATOM 3304 C C . ILE A 1 430 ? 20.871 -5.023 -25.699 1.00 90.62 430 ILE A C 1
ATOM 3306 O O . ILE A 1 430 ? 20.472 -4.703 -24.586 1.00 90.62 430 ILE A O 1
ATOM 3310 N N . ARG A 1 431 ? 21.852 -5.912 -25.875 1.00 92.38 431 ARG A N 1
ATOM 3311 C CA . ARG A 1 431 ? 22.521 -6.581 -24.758 1.00 92.38 431 ARG A CA 1
ATOM 3312 C C . ARG A 1 431 ? 23.304 -5.606 -23.873 1.00 92.38 431 ARG A C 1
ATOM 3314 O O . ARG A 1 431 ? 23.141 -5.668 -22.663 1.00 92.38 431 ARG A O 1
ATOM 3321 N N . SER A 1 432 ? 24.072 -4.680 -24.454 1.00 91.19 432 SER A N 1
ATOM 3322 C CA . SER A 1 432 ? 24.783 -3.631 -23.698 1.00 91.19 432 SER A CA 1
ATOM 3323 C C . SER A 1 432 ? 23.801 -2.774 -22.903 1.00 91.19 432 SER A C 1
ATOM 3325 O O . SER A 1 432 ? 23.959 -2.578 -21.704 1.00 91.19 432 SER A O 1
ATOM 3327 N N . ARG A 1 433 ? 22.713 -2.333 -23.545 1.00 87.25 433 ARG A N 1
ATOM 3328 C CA . ARG A 1 433 ? 21.659 -1.567 -22.871 1.00 87.25 433 ARG A CA 1
ATOM 3329 C C . ARG A 1 433 ? 20.935 -2.375 -21.800 1.00 87.25 433 ARG A C 1
ATOM 3331 O O . ARG A 1 433 ? 20.529 -1.794 -20.808 1.00 87.25 433 ARG A O 1
ATOM 3338 N N . ALA A 1 434 ? 20.769 -3.686 -21.974 1.00 87.62 434 ALA A N 1
ATOM 3339 C CA . ALA A 1 434 ? 20.177 -4.545 -20.952 1.00 87.62 434 ALA A CA 1
ATOM 3340 C C . ALA A 1 434 ? 21.072 -4.656 -19.709 1.00 87.62 434 ALA A C 1
ATOM 3342 O O . ALA A 1 434 ? 20.557 -4.689 -18.595 1.00 87.62 434 ALA A O 1
ATOM 3343 N N . GLU A 1 435 ? 22.394 -4.698 -19.900 1.00 86.56 435 GLU A N 1
ATOM 3344 C CA . GLU A 1 435 ? 23.388 -4.712 -18.820 1.00 86.56 435 GLU A CA 1
ATOM 3345 C C . GLU A 1 435 ? 23.451 -3.360 -18.079 1.00 86.56 435 GLU A C 1
ATOM 3347 O O . GLU A 1 435 ? 23.634 -3.338 -16.864 1.00 86.56 435 GLU A O 1
ATOM 3352 N N . GLU A 1 436 ? 23.251 -2.243 -18.789 1.00 87.00 436 GLU A N 1
ATOM 3353 C CA . GLU A 1 436 ? 23.280 -0.882 -18.227 1.00 87.00 436 GLU A CA 1
ATOM 3354 C C . GLU A 1 436 ? 21.945 -0.450 -17.586 1.00 87.00 436 GLU A C 1
ATOM 3356 O O . GLU A 1 436 ? 21.924 0.051 -16.462 1.00 87.00 436 GLU A O 1
ATOM 3361 N N . ASP A 1 437 ? 20.827 -0.628 -18.296 1.00 84.69 437 ASP A N 1
ATOM 3362 C CA . ASP A 1 437 ? 19.466 -0.309 -17.854 1.00 84.69 437 ASP A CA 1
ATOM 3363 C C . ASP A 1 437 ? 18.425 -1.118 -18.650 1.00 84.69 437 ASP A C 1
ATOM 3365 O O . ASP A 1 437 ? 17.799 -0.633 -19.602 1.00 84.69 437 ASP A O 1
ATOM 3369 N N . ALA A 1 438 ? 18.193 -2.361 -18.218 1.00 81.19 438 ALA A N 1
ATOM 3370 C CA . ALA A 1 438 ? 17.182 -3.243 -18.799 1.00 81.19 438 ALA A CA 1
ATOM 3371 C C . ALA A 1 438 ? 15.782 -2.616 -18.872 1.00 81.19 438 ALA A C 1
ATOM 3373 O O . ALA A 1 438 ? 15.016 -2.950 -19.776 1.00 81.19 438 ALA A O 1
ATOM 3374 N N . ARG A 1 439 ? 15.434 -1.700 -17.957 1.00 81.56 439 ARG A N 1
ATOM 3375 C CA . ARG A 1 439 ? 14.098 -1.091 -17.909 1.00 81.56 439 ARG A CA 1
ATOM 3376 C C . ARG A 1 439 ? 13.865 -0.193 -19.116 1.00 81.56 439 ARG A C 1
ATOM 3378 O O . ARG A 1 439 ? 12.788 -0.229 -19.709 1.00 81.56 439 ARG A O 1
ATOM 3385 N N . SER A 1 440 ? 14.881 0.574 -19.513 1.00 82.19 440 SER A N 1
ATOM 3386 C CA . SER A 1 440 ? 14.798 1.493 -20.656 1.00 82.19 440 SER A CA 1
ATOM 3387 C C . SER A 1 440 ? 14.411 0.802 -21.969 1.00 82.19 440 SER A C 1
ATOM 3389 O O . SER A 1 440 ? 13.769 1.422 -22.815 1.00 82.19 440 SER A O 1
ATOM 3391 N N . LEU A 1 441 ? 14.747 -0.484 -22.126 1.00 83.12 441 LEU A N 1
ATOM 3392 C CA . LEU A 1 441 ? 14.505 -1.246 -23.352 1.00 83.12 441 LEU A CA 1
ATOM 3393 C C . LEU A 1 441 ? 13.026 -1.475 -23.650 1.00 83.12 441 LEU A C 1
ATOM 3395 O O . LEU A 1 441 ? 12.642 -1.532 -24.815 1.00 83.12 441 LEU A O 1
ATOM 3399 N N . PHE A 1 442 ? 12.206 -1.625 -22.611 1.00 86.25 442 PHE A N 1
ATOM 3400 C CA . PHE A 1 442 ? 10.802 -1.993 -22.765 1.00 86.25 442 PHE A CA 1
ATOM 3401 C C . PHE A 1 442 ? 9.838 -1.040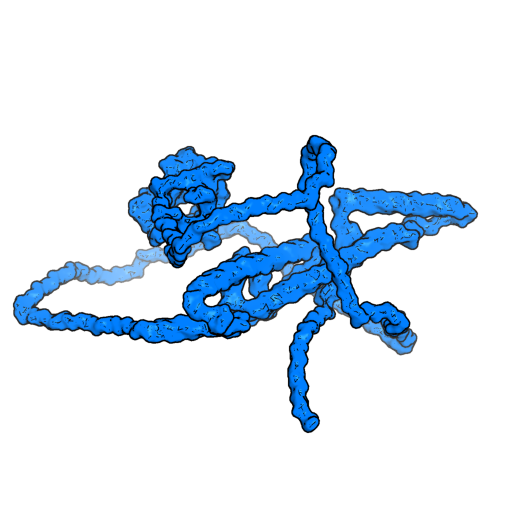 -22.050 1.00 86.25 442 PHE A C 1
ATOM 3403 O O . PHE A 1 442 ? 8.629 -1.225 -22.165 1.00 86.25 442 PHE A O 1
ATOM 3410 N N . ALA A 1 443 ? 10.334 0.001 -21.366 1.00 85.44 443 ALA A N 1
ATOM 3411 C CA . ALA A 1 443 ? 9.522 0.958 -20.609 1.00 85.44 443 ALA A CA 1
ATOM 3412 C C . ALA A 1 443 ? 8.384 1.588 -21.431 1.00 85.44 443 ALA A C 1
ATOM 3414 O O . ALA A 1 443 ? 7.269 1.723 -20.931 1.00 85.44 443 ALA A O 1
ATOM 3415 N N . GLU A 1 444 ? 8.633 1.943 -22.696 1.00 83.44 444 GLU A N 1
ATOM 3416 C CA . GLU A 1 444 ? 7.607 2.538 -23.562 1.00 83.44 444 GLU A CA 1
ATOM 3417 C C . GLU A 1 444 ? 6.504 1.530 -23.925 1.00 83.44 444 GLU A C 1
ATOM 3419 O O . GLU A 1 444 ? 5.313 1.842 -23.827 1.00 83.44 444 GLU A O 1
ATOM 3424 N N . GLY A 1 445 ? 6.888 0.307 -24.311 1.00 87.12 445 GLY A N 1
ATOM 3425 C CA . GLY A 1 445 ? 5.938 -0.776 -24.589 1.00 87.12 445 GLY A CA 1
ATOM 3426 C C . GLY A 1 445 ? 5.144 -1.153 -23.340 1.00 87.12 445 GLY A C 1
ATOM 3427 O O . GLY A 1 445 ? 3.923 -1.296 -23.395 1.00 87.12 445 GLY A O 1
ATOM 3428 N N . PHE A 1 446 ? 5.823 -1.192 -22.194 1.00 89.56 446 PHE A N 1
ATOM 3429 C CA . PHE A 1 446 ? 5.225 -1.459 -20.897 1.00 89.56 446 PHE A CA 1
ATOM 3430 C C . PHE A 1 446 ? 4.182 -0.423 -20.502 1.00 89.56 446 PHE A C 1
ATOM 3432 O O . PHE A 1 446 ? 3.041 -0.785 -20.220 1.00 89.56 446 PHE A O 1
ATOM 3439 N N . ALA A 1 447 ? 4.536 0.864 -20.526 1.00 85.94 447 ALA A N 1
ATOM 3440 C CA . ALA A 1 447 ? 3.618 1.942 -20.174 1.00 85.94 447 ALA A CA 1
ATOM 3441 C C . ALA A 1 447 ? 2.360 1.925 -21.057 1.00 85.94 447 ALA A C 1
ATOM 3443 O O . ALA A 1 447 ? 1.251 2.135 -20.562 1.00 85.94 447 ALA A O 1
ATOM 3444 N N . ARG A 1 448 ? 2.523 1.607 -22.347 1.00 85.06 448 ARG A N 1
ATOM 3445 C CA . ARG A 1 448 ? 1.423 1.483 -23.307 1.00 85.06 448 ARG A CA 1
ATOM 3446 C C . ARG A 1 448 ? 0.477 0.336 -22.950 1.00 85.06 448 ARG A C 1
ATOM 3448 O O . ARG A 1 448 ? -0.707 0.592 -22.754 1.00 85.06 448 ARG A O 1
ATOM 3455 N N . GLY A 1 449 ? 0.989 -0.890 -22.805 1.00 86.69 449 GLY A N 1
ATOM 3456 C CA . GLY A 1 449 ? 0.167 -2.060 -22.457 1.00 86.69 449 GLY A CA 1
ATOM 3457 C C . GLY A 1 449 ? -0.489 -1.944 -21.076 1.00 86.69 449 GLY A C 1
ATOM 3458 O O . GLY A 1 449 ? -1.643 -2.337 -20.876 1.00 86.69 449 GLY A O 1
ATOM 3459 N N . TYR A 1 450 ? 0.211 -1.316 -20.132 1.00 84.88 450 TYR A N 1
ATOM 3460 C CA . TYR A 1 450 ? -0.311 -1.036 -18.801 1.00 84.88 450 TYR A CA 1
ATOM 3461 C C . TYR A 1 450 ? -1.494 -0.050 -18.841 1.00 84.88 450 TYR A C 1
ATOM 3463 O O . TYR A 1 450 ? -2.506 -0.259 -18.162 1.00 84.88 450 TYR A O 1
ATOM 3471 N N . ALA A 1 451 ? -1.397 1.020 -19.640 1.00 81.25 451 ALA A N 1
ATOM 3472 C CA . ALA A 1 451 ? -2.438 2.043 -19.754 1.00 81.25 451 ALA A CA 1
ATOM 3473 C C . ALA A 1 451 ? -3.730 1.504 -20.390 1.00 81.25 451 ALA A C 1
ATOM 3475 O O . ALA A 1 451 ? -4.820 1.834 -19.921 1.00 81.25 451 ALA A O 1
ATOM 3476 N N . THR A 1 452 ? -3.627 0.622 -21.390 1.00 78.31 452 THR A N 1
ATOM 3477 C CA . THR A 1 452 ? -4.794 0.009 -22.053 1.00 78.31 452 THR A CA 1
ATOM 3478 C C . THR A 1 452 ? -5.663 -0.790 -21.075 1.00 78.31 452 THR A C 1
ATOM 3480 O O . THR A 1 452 ? -6.881 -0.829 -21.213 1.00 78.31 452 THR A O 1
ATOM 3483 N N . SER A 1 453 ? -5.056 -1.353 -20.026 1.00 69.50 453 SER A N 1
ATOM 3484 C CA . SER A 1 453 ? -5.758 -2.129 -18.992 1.00 69.50 453 SER A CA 1
ATOM 3485 C C . SER A 1 453 ? -6.450 -1.259 -17.931 1.00 69.50 453 SER A C 1
ATOM 3487 O O . SER A 1 453 ? -7.354 -1.724 -17.245 1.00 69.50 453 SER A O 1
ATOM 3489 N N . HIS A 1 454 ? -6.063 0.016 -17.797 1.00 62.50 454 HIS A N 1
ATOM 3490 C CA . HIS A 1 454 ? -6.708 0.975 -16.885 1.00 62.50 454 HIS A CA 1
ATOM 3491 C C . HIS A 1 454 ? -7.958 1.644 -17.499 1.00 62.50 454 HIS A C 1
ATOM 3493 O O . HIS A 1 454 ? -8.656 2.380 -16.803 1.00 62.50 454 HIS A O 1
ATOM 3499 N N . GLY A 1 455 ? -8.255 1.377 -18.779 1.00 47.72 455 GLY A N 1
ATOM 3500 C CA . GLY A 1 455 ? -9.356 1.968 -19.553 1.00 47.72 455 GLY A CA 1
ATOM 3501 C C . GLY A 1 455 ? -10.748 1.351 -19.357 1.00 47.72 455 GLY A C 1
ATOM 3502 O O . GLY A 1 455 ? -11.686 1.795 -20.010 1.00 47.72 455 GLY A O 1
ATOM 3503 N N . GLY A 1 456 ? -10.912 0.385 -18.449 1.00 42.16 456 GLY A N 1
ATOM 3504 C CA . GLY A 1 456 ? -12.219 -0.161 -18.078 1.00 42.16 456 GLY A CA 1
ATOM 3505 C C . GLY A 1 456 ? -12.505 -1.539 -18.668 1.00 42.16 456 GLY A C 1
ATOM 3506 O O . GLY A 1 456 ? -13.000 -1.672 -19.780 1.00 42.16 456 GLY A O 1
ATOM 3507 N N . ILE A 1 457 ? -12.297 -2.564 -17.847 1.00 34.84 457 ILE A N 1
ATOM 3508 C CA . ILE A 1 457 ? -13.134 -3.761 -17.876 1.00 34.84 457 ILE A CA 1
ATOM 3509 C C . ILE A 1 457 ? -13.756 -3.826 -16.481 1.00 34.84 457 ILE A C 1
ATOM 3511 O O . ILE A 1 457 ? -13.037 -4.112 -15.521 1.00 34.84 457 ILE A O 1
ATOM 3515 N N . PRO A 1 458 ? -15.040 -3.468 -16.306 1.00 33.88 458 PRO A N 1
ATOM 3516 C CA . PRO A 1 458 ? -15.695 -3.676 -15.027 1.00 33.88 458 PRO A CA 1
ATOM 3517 C C . PRO A 1 458 ? -15.683 -5.177 -14.735 1.00 33.88 458 PRO A C 1
ATOM 3519 O O . PRO A 1 458 ? -16.188 -5.968 -15.532 1.00 33.88 458 PRO A O 1
ATOM 3522 N N . MET A 1 459 ? -15.110 -5.570 -13.596 1.00 35.66 459 MET A N 1
ATOM 3523 C CA . MET A 1 459 ? -15.377 -6.885 -13.023 1.00 35.66 459 MET A CA 1
ATOM 3524 C C . MET A 1 459 ? -16.885 -6.944 -12.774 1.00 35.66 459 MET A C 1
ATOM 3526 O O . MET A 1 459 ? -17.395 -6.311 -11.848 1.00 35.66 459 MET A O 1
ATOM 3530 N N . GLN A 1 460 ? -17.620 -7.642 -13.641 1.00 34.88 460 GLN A N 1
ATOM 3531 C CA . GLN A 1 460 ? -19.013 -7.961 -13.374 1.00 34.88 460 GLN A CA 1
ATOM 3532 C C . GLN A 1 460 ? -19.023 -8.859 -12.137 1.00 34.88 460 GLN A C 1
ATOM 3534 O O . GLN A 1 460 ? -18.712 -10.046 -12.211 1.00 34.88 460 GLN A O 1
ATOM 3539 N N . ARG A 1 461 ? -19.327 -8.275 -10.972 1.00 33.28 461 ARG A N 1
ATOM 3540 C CA . ARG A 1 461 ? -19.689 -9.054 -9.790 1.00 33.28 461 ARG A CA 1
ATOM 3541 C C . ARG A 1 461 ? -20.941 -9.833 -10.176 1.00 33.28 461 ARG A C 1
ATOM 3543 O O . ARG A 1 461 ? -21.971 -9.222 -10.454 1.00 33.28 461 ARG A O 1
ATOM 3550 N N . ALA A 1 462 ? -20.824 -11.156 -10.240 1.00 33.38 462 ALA A N 1
ATOM 3551 C CA . ALA A 1 462 ? -21.959 -12.039 -10.439 1.00 33.38 462 ALA A CA 1
ATOM 3552 C C . ALA A 1 462 ? -23.001 -11.732 -9.355 1.00 33.38 462 ALA A C 1
ATOM 3554 O O . ALA A 1 462 ? -22.774 -11.957 -8.166 1.00 33.38 462 ALA A O 1
ATOM 3555 N N . THR A 1 463 ? -24.122 -11.149 -9.764 1.00 31.91 463 THR A N 1
ATOM 3556 C CA . THR A 1 463 ? -25.304 -11.013 -8.918 1.00 31.91 463 THR A CA 1
ATOM 3557 C C . THR A 1 463 ? -25.821 -12.415 -8.595 1.00 31.91 463 THR A C 1
ATOM 3559 O O . THR A 1 463 ? -25.968 -13.213 -9.526 1.00 31.91 463 THR A O 1
ATOM 3562 N N . PRO A 1 464 ? -26.114 -12.747 -7.325 1.00 33.41 464 PRO A N 1
ATOM 3563 C CA . PRO A 1 464 ? -26.800 -13.990 -7.005 1.00 33.41 464 PRO A CA 1
ATOM 3564 C C . PRO A 1 464 ? -28.155 -13.972 -7.711 1.00 33.41 464 PRO A C 1
ATOM 3566 O O . PRO A 1 464 ? -28.896 -12.998 -7.586 1.00 33.41 464 PRO A O 1
ATOM 3569 N N . ALA A 1 465 ? -28.453 -15.016 -8.482 1.00 34.28 465 ALA A N 1
ATOM 3570 C CA . ALA A 1 465 ? -29.745 -15.175 -9.127 1.00 34.28 465 ALA A CA 1
ATOM 3571 C C . ALA A 1 465 ? -30.851 -15.144 -8.060 1.00 34.28 465 ALA A C 1
ATOM 3573 O O . ALA A 1 465 ? -30.926 -16.033 -7.209 1.00 34.28 465 ALA A O 1
ATOM 3574 N N . GLU A 1 466 ? -31.688 -14.105 -8.095 1.00 35.69 466 GLU A N 1
ATOM 3575 C CA . GLU A 1 466 ? -32.944 -14.084 -7.355 1.00 35.69 466 GLU A CA 1
ATOM 3576 C C . GLU A 1 466 ? -33.780 -15.285 -7.800 1.00 35.69 466 GLU A C 1
ATOM 3578 O O . GLU A 1 466 ? -33.992 -15.524 -8.992 1.00 35.69 466 GLU A O 1
ATOM 3583 N N . GLY A 1 467 ? -34.189 -16.082 -6.812 1.00 35.31 467 GLY A N 1
ATOM 3584 C CA . GLY A 1 467 ? -34.975 -17.286 -7.007 1.00 35.31 467 GLY A CA 1
ATOM 3585 C C . GLY A 1 467 ? -36.244 -16.985 -7.791 1.00 35.31 467 GLY A C 1
ATOM 3586 O O . GLY A 1 467 ? -37.064 -16.166 -7.380 1.00 35.31 467 GLY A O 1
ATOM 3587 N N . GLY A 1 468 ? -36.400 -17.680 -8.915 1.00 33.81 468 GLY A N 1
ATOM 3588 C CA . GLY A 1 468 ? -37.635 -17.682 -9.677 1.00 33.81 468 GLY A CA 1
ATOM 3589 C C . GLY A 1 468 ? -38.789 -18.165 -8.805 1.00 33.81 468 GLY A C 1
ATOM 3590 O O . GLY A 1 468 ? -38.823 -19.321 -8.381 1.00 33.81 468 GLY A O 1
ATOM 3591 N N . GLU A 1 469 ? -39.740 -17.267 -8.561 1.00 37.09 469 GLU A N 1
ATOM 3592 C CA . GLU A 1 469 ? -41.076 -17.607 -8.097 1.00 37.09 469 GLU A CA 1
ATOM 3593 C C . GLU A 1 469 ? -41.697 -18.629 -9.055 1.00 37.09 469 GLU A C 1
ATOM 3595 O O . GLU A 1 469 ? -41.946 -18.356 -10.233 1.00 37.09 469 GLU A O 1
ATOM 3600 N N . ALA A 1 470 ? -41.982 -19.817 -8.526 1.00 39.44 470 ALA A N 1
ATOM 3601 C CA . ALA A 1 470 ? -42.831 -20.792 -9.180 1.00 39.44 470 ALA A CA 1
ATOM 3602 C C . ALA A 1 470 ? -44.238 -20.199 -9.351 1.00 39.44 470 ALA A C 1
ATOM 3604 O O . ALA A 1 470 ? -44.966 -19.982 -8.379 1.00 39.44 470 ALA A O 1
ATOM 3605 N N . ARG A 1 471 ? -44.642 -19.958 -10.602 1.00 42.47 471 ARG A N 1
ATOM 3606 C CA . ARG A 1 471 ? -46.048 -19.780 -10.968 1.00 42.47 471 ARG A CA 1
ATOM 3607 C C . ARG A 1 471 ? -46.558 -21.013 -11.710 1.00 42.47 471 ARG A C 1
ATOM 3609 O O . ARG A 1 471 ? -46.182 -21.229 -12.857 1.00 42.47 471 ARG A O 1
ATOM 3616 N N . ARG A 1 472 ? -47.549 -21.624 -11.051 1.00 40.28 472 ARG A N 1
ATOM 3617 C CA . ARG A 1 472 ? -48.576 -22.585 -11.493 1.00 40.28 472 ARG A CA 1
ATOM 3618 C C . ARG A 1 472 ? -48.212 -24.058 -11.521 1.00 40.28 472 ARG A C 1
ATOM 3620 O O . ARG A 1 472 ? -47.273 -24.439 -12.244 1.00 40.28 472 ARG A O 1
#

Organism: NCBI:txid171437

Foldseek 3Di:
DKKKKWKDFQVCPPDTD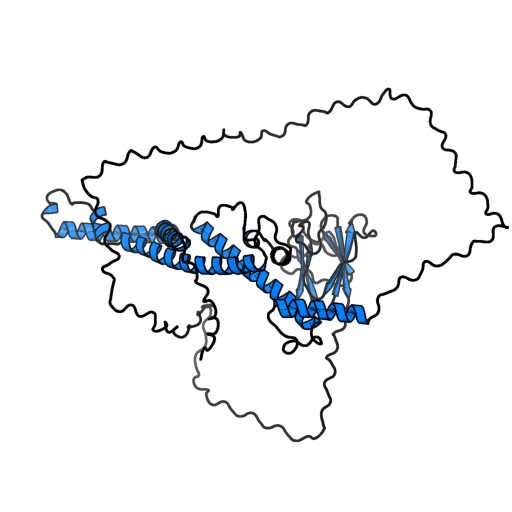DDIDIDDQAKFWDWCAPPGPHHDPDPVCQTDNTAWMFGHDPNWTFIAGPHPNFKDKPDPVDGADNPPTHTDDAQIWIDTPRMTMGMHDDDDPDPPPPDDPDDDDDDDDDDDDDDDPDDDDDDDDDDDDDPDDDDDPDDDPDDPPVPDPPDDDPVPPPDDDDDDPPDDDDDPDDDDPDPPDDPPDDDDDDDDDDDDDPDPPPDDPPPPDPPPPDDPDPDPDPDPPPDPPPPDDDPPPDDDDPVVVVVVLVVVLVVVCVVVVHDCVVPPVVCSVVVVVVVVVVLLVLLVVLLVLLVVLQVVCVVLVQDDDDQDQAADQCSNVDPHSVSLSCQQPDDDDRRHDHNVVSVVVSVVVSVLQVQLQVQLVVQLVVQLVVCLDLVVLDVVLDDDDDPVNVPVVSVVVSSVVSNVVSVVVLVVCCVVPVCVSRSVSSSVRSVVSVPDDPPPPDDPDDDDDDDD

InterPro domains:
  IPR000253 Forkhead-associated (FHA) domain [PF00498] (29-94)
  IPR000253 Forkhead-associated (FHA) domain [PS50006] (28-78)
  IPR000253 Forkhead-associated (FHA) domain [SM00240] (27-78)
  IPR008984 SMAD/FHA domain superfamily [SSF49879] (17-116)
  IPR017735 Type VI secretion system, FHA domain-containing protein [TIGR03354] (5-451)
  IPR046883 Type VI secretion system, FHA domain-containing protein, C-terminal domain [PF20232] (275-451)

Sequence (472 aa):
MRLVIDIAHRDDPATRIGPSRSFDRRGLRVGRGPANDVVLDDPTRVISGQHCLIDYDSGRFRLIDTSTNGSFVNDPRRPVPRETGHVVADGDRVFVGDYVLTLGLMPVPDEAPAPRPARPLHAAPKPAPRPNPGAAFSGGEPPATAFAFTPPRVARVEIPEDWDVDGRNVDGLMTAPENDPSDPPAPPIRRPPQPEQPPRRQPPGPPRDPEPIPVEDPEDVPLEDPVPIRDPEPLPDPDPDEDPEPYRDPPPRQTPPPSEYRLRDDRLYDAFLSGAGLTREQLPPSRAEEVLRIAGEVFRATARGLIETLSARAELKGEFRIERTTIKPRNNNPLKFSATPEEAMLAFLQPTLPAFSSGVKAVEQGFDDIAAHQIAMVRGLEAGLGVVIDTLSPEATERAVGPVGGLGAIVSTARKAALWDGYRRRHAEIRSRAEEDARSLFAEGFARGYATSHGGIPMQRATPAEGGEARR

Secondary structure (DSSP, 8-state):
-EEEEEEEESS-TTSB-S--EEEES--EEEESSTTSSEE---TT--S-SS-EEEEEETTEEEEEE--SS--EESSTTSBPPTTT-EE--TTEEEEETTEEEEEEEEPPPP----PPPPPPP---PPPPPPP-----------------------------GGG---SS-STTSS-PPPPPTTSPPPPP-PPPPPPPPPP--PPPPSPPPPPPP-------S----------PPPPPPPPTT-PPP---PPPP--PPPHHHHHHHHHHHHHHHHHHHT--TTTS-GGGHHHHHHHHHHHHHHHHHHHHHHHHHHHHHHHHTT--PPPPPSS-B-GGGT-SSHHHHHHHHHSPPPTTB--HHHHHHHHHHHHHHHHHHHHHHHHHHHHHHHHHTSHHHHHHHH----SGGGG-HHHHHHHHHHHHHHHHHHHHHHHHHHHHHHHHHHHHHHHHHHTT-----------------